Protein AF-A0A350WP54-F1 (afdb_monomer_lite)

Sequence (701 aa):
MLGVGTLLPYYLFVKLYALRGVPNLSETVPGDYYFIQDASVSLGHILAFDMAGIMDKEFTGDYLAKVPRYSNMVYSFLMFVPLLFKRVREEVFRTAELKAFRNVMYVVVFFTMWATLGYSGPSWLPTFHRTMAFISTTANGMQSGIGDLVVRLMGMIVQVLRFPHRFQLVTLMLATILMAISLIWLHDTFMKKGFGEIVWVVTGKRIGEKKARGQKRASAREEAGRFIPVLMVLMFMVPIFSNQSYRTVFSSGDFNHFLTPYPVGPLKEVKEALLQLPPGKVVVLPPTETAKVVLDINGVEHKFIDKFHIYYLDLPSYYYGLTGDSDNKHEFFLMLRALYYQQPWWVNIARDLNLKYVVVNKELVANTVGGQEYLREVERILIPELDARSAYLTKLLENESYVLYEFTDLPTAERVPLYLDVDWNSFIRILSSNLELTRYYDLRHTMVVGDLESFDSLTMVTDDEHESALDLYLKANKTQFFRPSSVILPFDPEQISSSYYLSPMFRLFQFFSDSKYNRLEMITPGLWGTIEGGFIGVPREAPFRVDVTLPEEGEYHLLMRGAISAVDMEMTSKLFGEPQRITLASDPSNLVMFDKRLVFSSSRVPFDTSGYTNRELGMLIPSDVVAVNYQYQFFDLGVVTASKGKYPIYFNKLNDAPLLLEGILVIPEDVYKSLTLPLNVTVVQPDELCCGSVIIQGEEP

pLDDT: mean 85.12, std 14.13, range [29.36, 98.06]

Structure (mmCIF, N/CA/C/O backbone):
data_AF-A0A350WP54-F1
#
_entry.id   AF-A0A350WP54-F1
#
loop_
_atom_site.group_PDB
_atom_site.id
_atom_site.type_symbol
_atom_site.label_atom_id
_atom_site.label_alt_id
_atom_site.label_comp_id
_atom_site.label_asym_id
_atom_site.label_entity_id
_atom_site.label_seq_id
_atom_site.pdbx_PDB_ins_code
_atom_site.Cartn_x
_atom_site.Cartn_y
_atom_site.Cartn_z
_atom_site.occupancy
_atom_site.B_iso_or_equiv
_atom_site.auth_seq_id
_atom_site.auth_comp_id
_atom_site.auth_asym_id
_atom_site.auth_atom_id
_atom_site.pdbx_PDB_model_num
ATOM 1 N N . MET A 1 1 ? -14.969 34.866 15.149 1.00 38.25 1 MET A N 1
ATOM 2 C CA . MET A 1 1 ? -14.248 35.431 13.983 1.00 38.25 1 MET A CA 1
ATOM 3 C C . MET A 1 1 ? -13.191 34.484 13.419 1.00 38.25 1 MET A C 1
ATOM 5 O O . MET A 1 1 ? -13.341 34.152 12.261 1.00 38.25 1 MET A O 1
ATOM 9 N N . LEU A 1 2 ? -12.212 33.966 14.179 1.00 31.73 2 LEU A N 1
ATOM 10 C CA . LEU A 1 2 ? -11.230 32.966 13.680 1.00 31.73 2 LEU A CA 1
ATOM 11 C C . LEU A 1 2 ? -11.872 31.708 13.049 1.00 31.73 2 LEU A C 1
ATOM 13 O O . LEU A 1 2 ? -11.479 31.278 11.968 1.00 31.73 2 LEU A O 1
ATOM 17 N N . GLY A 1 3 ? -12.927 31.161 13.664 1.00 32.62 3 GLY A N 1
ATOM 18 C CA . GLY A 1 3 ? -13.651 30.014 13.094 1.00 32.62 3 GLY A CA 1
ATOM 19 C C . GLY A 1 3 ? -14.359 30.299 11.760 1.00 32.62 3 GLY A C 1
ATOM 20 O O . GLY A 1 3 ? -14.431 29.429 10.903 1.00 32.62 3 GLY A O 1
ATOM 21 N N . VAL A 1 4 ? -14.822 31.533 11.541 1.00 49.72 4 VAL A N 1
ATOM 22 C CA . VAL A 1 4 ? -15.565 31.926 10.325 1.00 49.72 4 VAL A CA 1
ATOM 23 C C . VAL A 1 4 ? -14.640 32.530 9.262 1.00 49.72 4 VAL A C 1
ATOM 25 O O . VAL A 1 4 ? -14.875 32.351 8.077 1.00 49.72 4 VAL A O 1
ATOM 28 N N . GLY A 1 5 ? -13.575 33.221 9.670 1.00 37.09 5 GLY A N 1
ATOM 29 C CA . GLY A 1 5 ? -12.639 33.902 8.774 1.00 37.09 5 GLY A CA 1
ATOM 30 C C . GLY A 1 5 ? -11.431 33.063 8.360 1.00 37.09 5 GLY A C 1
ATOM 31 O O . GLY A 1 5 ? -10.761 33.425 7.402 1.00 37.09 5 GLY A O 1
ATOM 32 N N . THR A 1 6 ? -11.134 31.962 9.059 1.00 43.47 6 THR A N 1
ATOM 33 C CA . THR A 1 6 ? -9.934 31.147 8.789 1.00 43.47 6 THR A CA 1
ATOM 34 C C . THR A 1 6 ? -10.273 29.671 8.618 1.00 43.47 6 THR A C 1
ATOM 36 O O . THR A 1 6 ? -9.908 29.080 7.606 1.00 43.47 6 THR A O 1
ATOM 39 N N . LEU A 1 7 ? -11.026 29.081 9.555 1.00 47.91 7 LEU A N 1
ATOM 40 C CA . LEU A 1 7 ? -11.370 27.655 9.479 1.00 47.91 7 LEU A CA 1
ATOM 41 C C . LEU A 1 7 ? -12.402 27.362 8.386 1.00 47.91 7 LEU A C 1
ATOM 43 O O . LEU A 1 7 ? -12.237 26.390 7.659 1.00 47.91 7 LEU A O 1
ATOM 47 N N . LEU A 1 8 ? -13.428 28.204 8.225 1.00 56.22 8 LEU A N 1
ATOM 48 C CA . LEU A 1 8 ? -14.454 27.996 7.200 1.00 56.22 8 LEU A CA 1
ATOM 49 C C . LEU A 1 8 ? -13.910 28.136 5.761 1.00 56.22 8 LEU A C 1
ATOM 51 O O . LEU A 1 8 ? -14.159 27.228 4.971 1.00 56.22 8 LEU A O 1
ATOM 55 N N . PRO A 1 9 ? -13.121 29.170 5.392 1.00 60.81 9 PRO A N 1
ATOM 56 C CA . PRO A 1 9 ? -12.526 29.247 4.056 1.00 60.81 9 PRO A CA 1
ATOM 57 C C . PRO A 1 9 ? -11.537 28.113 3.783 1.00 60.81 9 PRO A C 1
ATOM 59 O O . PRO A 1 9 ? -11.515 27.586 2.677 1.00 60.81 9 PRO A O 1
ATOM 62 N N . TYR A 1 10 ? -10.763 27.692 4.791 1.00 49.41 10 TYR A N 1
ATOM 63 C CA . TYR A 1 10 ? -9.862 26.548 4.661 1.00 49.41 10 TYR A CA 1
ATOM 64 C C . TYR A 1 10 ? -10.630 25.230 4.485 1.00 49.41 10 TYR A C 1
ATOM 66 O O . TYR A 1 10 ? -10.316 24.462 3.584 1.00 49.41 10 TYR A O 1
ATOM 74 N N . TYR A 1 11 ? -11.686 24.995 5.271 1.00 58.31 11 TYR A N 1
ATOM 75 C CA . TYR A 1 11 ? -12.580 23.845 5.106 1.00 58.31 11 TYR A CA 1
ATOM 76 C C . TYR A 1 11 ? -13.223 23.821 3.715 1.00 58.31 11 TYR A C 1
ATOM 78 O O . TYR A 1 11 ? -13.242 22.779 3.065 1.00 58.31 11 TYR A O 1
ATOM 86 N N . LEU A 1 12 ? -13.716 24.968 3.237 1.00 65.69 12 LEU A N 1
ATOM 87 C CA . LEU A 1 12 ? -14.301 25.095 1.903 1.00 65.69 12 LEU A CA 1
ATOM 88 C C . LEU A 1 12 ? -13.255 24.867 0.805 1.00 65.69 12 LEU A C 1
ATOM 90 O O . LEU A 1 12 ? -13.547 24.152 -0.145 1.00 65.69 12 LEU A O 1
ATOM 94 N N . PHE A 1 13 ? -12.034 25.391 0.948 1.00 64.88 13 PHE A N 1
ATOM 95 C CA . PHE A 1 13 ? -10.925 25.126 0.026 1.00 64.88 13 PHE A CA 1
ATOM 96 C C . PHE A 1 13 ? -10.564 23.638 -0.015 1.00 64.88 13 PHE A C 1
ATOM 98 O O . PHE A 1 13 ? -10.462 23.056 -1.094 1.00 64.88 13 PHE A O 1
ATOM 105 N N . VAL A 1 14 ? -10.422 22.998 1.149 1.00 53.47 14 VAL A N 1
ATOM 106 C CA . VAL A 1 14 ? -10.113 21.568 1.229 1.00 53.47 14 VAL A CA 1
ATOM 107 C C . VAL A 1 14 ? -11.233 20.760 0.578 1.00 53.47 14 VAL A C 1
ATOM 109 O O . VAL A 1 14 ? -10.978 20.005 -0.351 1.00 53.47 14 VAL A O 1
ATOM 112 N N . LYS A 1 15 ? -12.486 20.965 0.989 1.00 59.56 15 LYS A N 1
ATOM 113 C CA . LYS A 1 15 ? -13.621 20.163 0.519 1.00 59.56 15 LYS A CA 1
ATOM 114 C C . LYS A 1 15 ? -13.977 20.397 -0.949 1.00 59.56 15 LYS A C 1
ATOM 116 O O . LYS A 1 15 ? -14.286 19.444 -1.652 1.00 59.56 15 LYS A O 1
ATOM 121 N N . LEU A 1 16 ? -13.980 21.650 -1.404 1.00 61.97 16 LEU A N 1
ATOM 122 C CA . LEU A 1 16 ? -14.457 22.015 -2.743 1.00 61.97 16 LEU A CA 1
ATOM 123 C C . LEU A 1 16 ? -13.345 22.078 -3.789 1.00 61.97 16 LEU A C 1
ATOM 125 O O . LEU A 1 16 ? -13.657 22.118 -4.977 1.00 61.97 16 LEU A O 1
ATOM 129 N N . TYR A 1 17 ? -12.076 22.124 -3.374 1.00 54.12 17 TYR A N 1
ATOM 130 C CA . TYR A 1 17 ? -10.942 22.294 -4.282 1.00 54.12 17 TYR A CA 1
ATOM 131 C C . TYR A 1 17 ? -9.900 21.187 -4.122 1.00 54.12 17 TYR A C 1
ATOM 133 O O . TYR A 1 17 ? -9.613 20.497 -5.092 1.00 54.12 17 TYR A O 1
ATOM 141 N N . ALA A 1 18 ? -9.370 20.969 -2.913 1.00 47.56 18 ALA A N 1
ATOM 142 C CA . ALA A 1 18 ? -8.317 19.969 -2.698 1.00 47.56 18 ALA A CA 1
ATOM 143 C C . ALA A 1 18 ? -8.826 18.517 -2.782 1.00 47.56 18 ALA A C 1
ATOM 145 O O . ALA A 1 18 ? -8.087 17.637 -3.202 1.00 47.56 18 ALA A O 1
ATOM 146 N N . LEU A 1 19 ? -10.080 18.272 -2.389 1.00 46.91 19 LEU A N 1
ATOM 147 C CA . LEU A 1 19 ? -10.731 16.955 -2.412 1.00 46.91 19 LEU A CA 1
ATOM 148 C C . LEU A 1 19 ? -11.678 16.774 -3.610 1.00 46.91 19 LEU A C 1
ATOM 150 O O . LEU A 1 19 ? -12.399 15.781 -3.695 1.00 46.91 19 LEU A O 1
ATOM 154 N N . ARG A 1 20 ? -11.723 17.736 -4.539 1.00 41.03 20 ARG A N 1
ATOM 155 C CA . ARG A 1 20 ? -12.631 17.679 -5.687 1.00 41.03 20 ARG A CA 1
ATOM 156 C C . ARG A 1 20 ? -12.156 16.610 -6.670 1.00 41.03 20 ARG A C 1
ATOM 158 O O . ARG A 1 20 ? -11.079 16.737 -7.237 1.00 41.03 20 ARG A O 1
ATOM 165 N N . GLY A 1 21 ? -12.986 15.593 -6.897 1.00 41.06 21 GLY A N 1
ATOM 166 C CA . GLY A 1 21 ? -12.710 14.521 -7.861 1.00 41.06 21 GLY A CA 1
ATOM 167 C C . GLY A 1 21 ? -11.984 13.302 -7.290 1.00 41.06 21 GLY A C 1
ATOM 168 O O . GLY A 1 21 ? -11.727 12.377 -8.046 1.00 41.06 21 GLY A O 1
ATOM 169 N N . VAL A 1 22 ? -11.699 13.260 -5.981 1.00 42.19 22 VAL A N 1
ATOM 170 C CA . VAL A 1 22 ? -11.196 12.047 -5.314 1.00 42.19 22 VAL A CA 1
ATOM 171 C C . VAL A 1 22 ? -12.285 11.534 -4.369 1.00 42.19 22 VAL A C 1
ATOM 173 O O . VAL A 1 22 ? -12.337 11.977 -3.219 1.00 42.19 22 VAL A O 1
ATOM 176 N N . PRO A 1 23 ? -13.199 10.663 -4.840 1.00 39.94 23 PRO A N 1
ATOM 177 C CA . PRO A 1 23 ? -14.330 10.203 -4.034 1.00 39.94 23 PRO A CA 1
ATOM 178 C C . PRO A 1 23 ? -13.880 9.497 -2.744 1.00 39.94 23 PRO A C 1
ATOM 180 O O . PRO A 1 23 ? -14.531 9.680 -1.721 1.00 39.94 23 PRO A O 1
ATOM 183 N N . ASN A 1 24 ? -12.712 8.834 -2.753 1.00 46.19 24 ASN A N 1
ATOM 184 C CA . ASN A 1 24 ? -12.148 8.117 -1.605 1.00 46.19 24 ASN A CA 1
ATOM 185 C C . ASN A 1 24 ? -10.656 8.447 -1.377 1.00 46.19 24 ASN A C 1
ATOM 187 O O . ASN A 1 24 ? -9.758 7.640 -1.624 1.00 46.19 24 ASN A O 1
ATOM 191 N N . LEU A 1 25 ? -10.356 9.648 -0.861 1.00 41.81 25 LEU A N 1
ATOM 192 C CA . LEU A 1 25 ? -8.979 10.036 -0.485 1.00 41.81 25 LEU A CA 1
ATOM 193 C C . LEU A 1 25 ? -8.385 9.136 0.626 1.00 41.81 25 LEU A C 1
ATOM 195 O O . LEU A 1 25 ? -7.167 9.072 0.807 1.00 41.81 25 LEU A O 1
ATOM 199 N N . SER A 1 26 ? -9.252 8.471 1.396 1.00 43.62 26 SER A N 1
ATOM 200 C CA . SER A 1 26 ? -8.886 7.465 2.396 1.00 43.62 26 SER A CA 1
ATOM 201 C C . SER A 1 26 ? -8.479 6.124 1.791 1.00 43.62 26 SER A C 1
ATOM 203 O O . SER A 1 26 ? -7.752 5.408 2.456 1.00 43.62 26 SER A O 1
ATOM 205 N N . GLU A 1 27 ? -8.912 5.785 0.574 1.00 44.50 27 GLU A N 1
ATOM 206 C CA . GLU A 1 27 ? -8.534 4.529 -0.099 1.00 44.50 27 GLU A CA 1
ATOM 207 C C . GLU A 1 27 ? -7.301 4.729 -0.992 1.00 44.50 27 GLU A C 1
ATOM 209 O O . GLU A 1 27 ? -6.415 3.884 -1.030 1.00 44.50 27 GLU A O 1
ATOM 214 N N . THR A 1 28 ? -7.184 5.896 -1.635 1.00 45.03 28 THR A N 1
ATOM 215 C CA . THR A 1 28 ? -6.061 6.217 -2.538 1.00 45.03 28 THR A CA 1
ATOM 216 C C . THR A 1 28 ? -4.754 6.545 -1.813 1.00 45.03 28 THR A C 1
ATOM 218 O O . THR A 1 28 ? -3.685 6.187 -2.290 1.00 45.03 28 THR A O 1
ATOM 221 N N . VAL A 1 29 ? -4.806 7.224 -0.661 1.00 52.19 29 VAL A N 1
ATOM 222 C CA . VAL A 1 29 ? -3.636 7.451 0.210 1.00 52.19 29 VAL A CA 1
ATOM 223 C C . VAL A 1 29 ? -4.130 7.527 1.658 1.00 52.19 29 VAL A C 1
ATOM 225 O O . VAL A 1 29 ? -4.314 8.628 2.168 1.00 52.19 29 VAL A O 1
ATOM 228 N N . PRO A 1 30 ? -4.425 6.423 2.345 1.00 57.06 30 PRO A N 1
ATOM 229 C CA . PRO A 1 30 ? -4.929 6.480 3.713 1.00 57.06 30 PRO A CA 1
ATOM 230 C C . PRO A 1 30 ? -3.905 7.107 4.645 1.00 57.06 30 PRO A C 1
ATOM 232 O O . PRO A 1 30 ? -2.716 6.810 4.600 1.00 57.06 30 PRO A O 1
ATOM 235 N N . GLY A 1 31 ? -4.384 7.965 5.542 1.00 65.31 31 GLY A N 1
ATOM 236 C CA . GLY A 1 31 ? -3.621 8.311 6.736 1.00 65.31 31 GLY A CA 1
ATOM 237 C C . GLY A 1 31 ? -3.811 7.222 7.782 1.00 65.31 31 GLY A C 1
ATOM 238 O O . GLY A 1 31 ? -4.406 7.520 8.808 1.00 65.31 31 GLY A O 1
ATOM 239 N N . ASP A 1 32 ? -3.419 5.981 7.492 1.00 79.38 32 ASP A N 1
ATOM 240 C CA . ASP A 1 32 ? -3.478 4.899 8.477 1.00 79.38 32 ASP A CA 1
ATOM 241 C C . ASP A 1 32 ? -2.402 5.073 9.562 1.00 79.38 32 ASP A C 1
ATOM 243 O O . ASP A 1 32 ? -1.484 5.897 9.444 1.00 79.38 32 ASP A O 1
ATOM 247 N N . TYR A 1 33 ? -2.542 4.321 10.653 1.00 86.75 33 TYR A N 1
ATOM 248 C CA . TYR A 1 33 ? -1.636 4.381 11.792 1.00 86.75 33 TYR A CA 1
ATOM 249 C C . TYR A 1 33 ? -0.166 4.210 11.376 1.00 86.75 33 TYR A C 1
ATOM 251 O O . TYR A 1 33 ? 0.689 4.998 11.794 1.00 86.75 33 TYR A O 1
ATOM 259 N N . TYR A 1 34 ? 0.134 3.215 10.536 1.00 82.19 34 TYR A N 1
ATOM 260 C CA . TYR A 1 34 ? 1.501 2.863 10.152 1.00 82.19 34 TYR A CA 1
ATOM 261 C C . TYR A 1 34 ? 2.128 3.907 9.237 1.00 82.19 34 TYR A C 1
ATOM 263 O O . TYR A 1 34 ? 3.287 4.263 9.414 1.00 82.19 34 TYR A O 1
ATOM 271 N N . PHE A 1 35 ? 1.359 4.482 8.322 1.00 78.88 35 PHE A N 1
ATOM 272 C CA . PHE A 1 35 ? 1.819 5.561 7.464 1.00 78.88 35 PHE A CA 1
ATOM 273 C C . PHE A 1 35 ? 2.134 6.834 8.266 1.00 78.88 35 PHE A C 1
ATOM 275 O O . PHE A 1 35 ? 3.146 7.500 8.032 1.00 78.88 35 PHE A O 1
ATOM 282 N N . ILE A 1 36 ? 1.312 7.159 9.273 1.00 82.69 36 ILE A N 1
ATOM 283 C CA . ILE A 1 36 ? 1.594 8.260 10.208 1.00 82.69 36 ILE A CA 1
ATOM 284 C C . ILE A 1 36 ? 2.824 7.931 11.060 1.00 82.69 36 ILE A C 1
ATOM 286 O O . ILE A 1 36 ? 3.654 8.811 11.309 1.00 82.69 36 ILE A O 1
ATOM 290 N N . GLN A 1 37 ? 2.960 6.679 11.506 1.00 84.81 37 GLN A N 1
ATOM 291 C CA . GLN A 1 37 ? 4.109 6.206 12.274 1.00 84.81 37 GLN A CA 1
ATOM 292 C C . GLN A 1 37 ? 5.410 6.334 11.473 1.00 84.81 37 GLN A C 1
ATOM 294 O O . GLN A 1 37 ? 6.365 6.914 11.989 1.00 84.81 37 GLN A O 1
ATOM 299 N N . ASP A 1 38 ? 5.422 5.892 10.215 1.00 78.81 38 ASP A N 1
ATOM 300 C CA . ASP A 1 38 ? 6.564 5.993 9.299 1.00 78.81 38 ASP A CA 1
ATOM 301 C C . ASP A 1 38 ? 6.948 7.466 9.041 1.00 78.81 38 ASP A C 1
ATOM 303 O O . ASP A 1 38 ? 8.125 7.804 8.930 1.00 78.81 38 ASP A O 1
ATOM 307 N N . ALA A 1 39 ? 5.968 8.378 9.019 1.00 79.50 39 ALA A N 1
ATOM 308 C CA . ALA A 1 39 ? 6.187 9.817 8.841 1.00 79.50 39 ALA A CA 1
ATOM 309 C C . ALA A 1 39 ? 6.478 10.602 10.141 1.00 79.50 39 ALA A C 1
ATOM 311 O O . ALA A 1 39 ? 6.593 11.836 10.106 1.00 79.50 39 ALA A O 1
ATOM 312 N N . SER A 1 40 ? 6.543 9.923 11.289 1.00 86.25 40 SER A N 1
ATOM 313 C CA . SER A 1 40 ? 6.751 10.537 12.604 1.00 86.25 40 SER A CA 1
ATOM 314 C C . SER A 1 40 ? 8.223 10.874 12.854 1.00 86.25 40 SER A C 1
ATOM 316 O O . SER A 1 40 ? 9.112 10.082 12.559 1.00 86.25 40 SER A O 1
ATOM 318 N N . VAL A 1 41 ? 8.501 12.025 13.473 1.00 89.06 41 VAL A N 1
ATOM 319 C CA . VAL A 1 41 ? 9.879 12.501 13.694 1.00 89.06 41 VAL A CA 1
ATOM 320 C C . VAL A 1 41 ? 10.229 12.438 15.178 1.00 89.06 41 VAL A C 1
ATOM 322 O O . VAL A 1 41 ? 9.542 13.027 16.009 1.00 89.06 41 VAL A O 1
ATOM 325 N N . SER A 1 42 ? 11.315 11.747 15.534 1.00 90.06 42 SER A N 1
ATOM 326 C CA . SER A 1 42 ? 11.709 11.601 16.941 1.00 90.06 42 SER A CA 1
ATOM 327 C C . SER A 1 42 ? 12.171 12.921 17.565 1.00 90.06 42 SER A C 1
ATOM 329 O O . SER A 1 42 ? 12.695 13.802 16.884 1.00 90.06 42 SER A O 1
ATOM 331 N N . LEU A 1 43 ? 12.052 13.043 18.893 1.00 91.06 43 LEU A N 1
ATOM 332 C CA . LEU A 1 43 ? 12.456 14.255 19.623 1.00 91.06 43 LEU A CA 1
ATOM 333 C C . LEU A 1 43 ? 13.912 14.661 19.345 1.00 91.06 43 LEU A C 1
ATOM 335 O O . LEU A 1 43 ? 14.210 15.849 19.254 1.00 91.06 43 LEU A O 1
ATOM 339 N N . GLY A 1 44 ? 14.806 13.680 19.190 1.00 92.50 44 GLY A N 1
ATOM 340 C CA . GLY A 1 44 ? 16.205 13.922 18.839 1.00 92.50 44 GLY A CA 1
ATOM 341 C C . GLY A 1 44 ? 16.350 14.660 17.508 1.00 92.50 44 GLY A C 1
ATOM 342 O O . GLY A 1 44 ? 17.062 15.658 17.456 1.00 92.50 44 GLY A O 1
ATOM 343 N N . HIS A 1 45 ? 15.626 14.223 16.475 1.00 91.88 45 HIS A N 1
ATOM 344 C CA . HIS A 1 45 ? 15.613 14.869 15.159 1.00 91.88 45 HIS A CA 1
ATOM 345 C C . HIS A 1 45 ? 14.982 16.265 15.214 1.00 91.88 45 HIS A C 1
ATOM 347 O O . HIS A 1 45 ? 15.560 17.214 14.691 1.00 91.88 45 HIS A O 1
ATOM 353 N N . ILE A 1 46 ? 13.863 16.431 15.933 1.00 92.19 46 ILE A N 1
ATOM 354 C CA . ILE A 1 46 ? 13.225 17.749 16.117 1.00 92.19 46 ILE A CA 1
ATOM 355 C C . ILE A 1 46 ? 14.213 18.737 16.755 1.00 92.19 46 ILE A C 1
ATOM 357 O O . ILE A 1 46 ? 14.390 19.852 16.266 1.00 92.19 46 ILE A O 1
ATOM 361 N N . LEU A 1 47 ? 14.885 18.328 17.836 1.00 93.62 47 LEU A N 1
ATOM 362 C CA . LEU A 1 47 ? 15.858 19.170 18.536 1.00 93.62 47 LEU A CA 1
ATOM 363 C C . LEU A 1 47 ? 17.126 19.422 17.711 1.00 93.62 47 LEU A C 1
ATOM 365 O O . LEU A 1 47 ? 17.751 20.472 17.860 1.00 93.62 47 LEU A O 1
ATOM 369 N N . ALA A 1 48 ? 17.501 18.496 16.834 1.00 92.69 48 ALA A N 1
ATOM 370 C CA . ALA A 1 48 ? 18.580 18.674 15.870 1.00 92.69 48 ALA A CA 1
ATOM 371 C C . ALA A 1 48 ? 18.160 19.500 14.638 1.00 92.69 48 ALA A C 1
ATOM 373 O O . ALA A 1 48 ? 18.969 19.681 13.733 1.00 92.69 48 ALA A O 1
ATOM 374 N N . PHE A 1 49 ? 16.925 20.018 14.588 1.00 89.88 49 PHE A N 1
ATOM 375 C CA . PHE A 1 49 ? 16.394 20.727 13.416 1.00 89.88 49 PHE A CA 1
ATOM 376 C C . PHE A 1 49 ? 16.454 19.873 12.133 1.00 89.88 49 PHE A C 1
ATOM 378 O O . PHE A 1 49 ? 16.442 20.407 11.024 1.00 89.88 49 PHE A O 1
ATOM 385 N N . ASP A 1 50 ? 16.500 18.547 12.276 1.00 87.62 50 ASP A N 1
ATOM 386 C CA . ASP A 1 50 ? 16.490 17.627 11.148 1.00 87.62 50 ASP A CA 1
ATOM 387 C C . ASP A 1 50 ? 15.079 17.536 10.596 1.00 87.62 50 ASP A C 1
ATOM 389 O O . ASP A 1 50 ? 14.130 17.245 11.325 1.00 87.62 50 ASP A O 1
ATOM 393 N N . MET A 1 51 ? 14.951 17.784 9.301 1.00 78.62 51 MET A N 1
ATOM 394 C CA . MET A 1 51 ? 13.701 17.639 8.575 1.00 78.62 51 MET A CA 1
ATOM 395 C C . MET A 1 51 ? 13.791 16.481 7.605 1.00 78.62 51 MET A C 1
ATOM 397 O O . MET A 1 51 ? 14.859 16.192 7.071 1.00 78.62 51 MET A O 1
ATOM 401 N N . ALA A 1 52 ? 12.629 15.907 7.306 1.00 72.62 52 ALA A N 1
ATOM 402 C CA . ALA A 1 52 ? 12.482 15.096 6.116 1.00 72.62 52 ALA A CA 1
ATOM 403 C C . ALA A 1 52 ? 12.854 15.942 4.878 1.00 72.62 52 ALA A C 1
ATOM 405 O O . ALA A 1 52 ? 12.221 16.969 4.622 1.00 72.62 52 ALA A O 1
ATOM 406 N N . GLY A 1 53 ? 13.890 15.555 4.135 1.00 67.94 53 GLY A N 1
ATOM 407 C CA . GLY A 1 53 ? 14.469 16.365 3.067 1.00 67.94 53 GLY A CA 1
ATOM 408 C C . GLY A 1 53 ? 15.034 15.539 1.916 1.00 67.94 53 GLY A C 1
ATOM 409 O O . GLY A 1 53 ? 15.456 14.398 2.083 1.00 67.94 53 GLY A O 1
ATOM 410 N N . ILE A 1 54 ? 15.065 16.144 0.725 1.00 61.31 54 ILE A N 1
ATOM 411 C CA . ILE A 1 54 ? 15.578 15.485 -0.485 1.00 61.31 54 ILE A CA 1
ATOM 412 C C . ILE A 1 54 ? 17.066 15.143 -0.367 1.00 61.31 54 ILE A C 1
ATOM 414 O O . ILE A 1 54 ? 17.478 14.090 -0.827 1.00 61.31 54 ILE A O 1
ATOM 418 N N . MET A 1 55 ? 17.849 15.974 0.327 1.00 65.50 55 MET A N 1
ATOM 419 C CA . MET A 1 55 ? 19.269 15.708 0.573 1.00 65.50 55 MET A CA 1
ATOM 420 C C . MET A 1 55 ? 19.475 14.442 1.409 1.00 65.50 55 MET A C 1
ATOM 422 O O . MET A 1 55 ? 20.383 13.668 1.140 1.00 65.50 55 MET A O 1
ATOM 426 N N . ASP A 1 56 ? 18.630 14.202 2.412 1.00 70.69 56 ASP A N 1
ATOM 427 C CA . ASP A 1 56 ? 18.715 12.984 3.223 1.00 70.69 56 ASP A CA 1
ATOM 428 C C . ASP A 1 56 ? 18.333 11.748 2.414 1.00 70.69 56 ASP A C 1
ATOM 430 O O . ASP A 1 56 ? 19.029 10.729 2.479 1.00 70.69 56 ASP A O 1
ATOM 434 N N . LYS A 1 57 ? 17.321 11.881 1.553 1.00 64.25 57 LYS A N 1
ATOM 435 C CA . LYS A 1 57 ? 16.969 10.846 0.578 1.00 64.25 57 LYS A CA 1
ATOM 436 C C . LYS A 1 57 ? 18.129 10.566 -0.387 1.00 64.25 57 LYS A C 1
ATOM 438 O O . LYS A 1 57 ? 18.397 9.411 -0.728 1.00 64.25 57 LYS A O 1
ATOM 443 N N . GLU A 1 58 ? 18.857 11.608 -0.780 1.00 61.06 58 GLU A N 1
ATOM 444 C CA . GLU A 1 58 ? 20.031 11.522 -1.648 1.00 61.06 58 GLU A CA 1
ATOM 445 C C . GLU A 1 58 ? 21.200 10.786 -0.976 1.00 61.06 58 GLU A C 1
ATOM 447 O O . GLU A 1 58 ? 21.811 9.910 -1.574 1.00 61.06 58 GLU A O 1
ATOM 452 N N . PHE A 1 59 ? 21.474 11.029 0.303 1.00 64.75 59 PHE A N 1
ATOM 453 C CA . PHE A 1 59 ? 22.604 10.370 0.971 1.00 64.75 59 PHE A CA 1
ATOM 454 C C . PHE A 1 59 ? 22.275 9.014 1.594 1.00 64.75 59 PHE A C 1
ATOM 456 O O . PHE A 1 59 ? 23.161 8.174 1.727 1.00 64.75 59 PHE A O 1
ATOM 463 N N . THR A 1 60 ? 21.035 8.803 2.037 1.00 61.53 60 THR A N 1
ATOM 464 C CA . THR A 1 60 ? 20.703 7.673 2.924 1.00 61.53 60 THR A CA 1
ATOM 465 C C . THR A 1 60 ? 19.603 6.760 2.396 1.00 61.53 60 THR A C 1
ATOM 467 O O . THR A 1 60 ? 19.417 5.675 2.945 1.00 61.53 60 THR A O 1
ATOM 470 N N . GLY A 1 61 ? 18.893 7.174 1.340 1.00 55.03 61 GLY A N 1
ATOM 471 C CA . GLY A 1 61 ? 17.700 6.492 0.824 1.00 55.03 61 GLY A CA 1
ATOM 472 C C . GLY A 1 61 ? 16.423 6.819 1.605 1.00 55.03 61 GLY A C 1
ATOM 473 O O . GLY A 1 61 ? 15.333 6.701 1.054 1.00 55.03 61 GLY A O 1
ATOM 474 N N . ASP A 1 62 ? 16.554 7.321 2.833 1.00 63.53 62 ASP A N 1
ATOM 475 C CA . ASP A 1 62 ? 15.448 7.711 3.700 1.00 63.53 62 ASP A CA 1
ATOM 476 C C . ASP A 1 62 ? 15.246 9.229 3.659 1.00 63.53 62 ASP A C 1
ATOM 478 O O . ASP A 1 62 ? 16.201 9.999 3.607 1.00 63.53 62 ASP A O 1
ATOM 482 N N . TYR A 1 63 ? 13.997 9.698 3.723 1.00 67.00 63 TYR A N 1
ATOM 483 C CA . TYR A 1 63 ? 13.729 11.140 3.766 1.00 67.00 63 TYR A CA 1
ATOM 484 C C . TYR A 1 63 ? 14.269 11.807 5.033 1.00 67.00 63 TYR A C 1
ATOM 486 O O . TYR A 1 63 ? 14.525 13.003 5.008 1.00 67.00 63 TYR A O 1
ATOM 494 N N . LEU A 1 64 ? 14.435 11.066 6.127 1.00 78.56 64 LEU A N 1
ATOM 495 C CA . LEU A 1 64 ? 14.987 11.561 7.382 1.00 78.56 64 LEU A CA 1
ATOM 496 C C . LEU A 1 64 ? 16.305 10.837 7.660 1.00 78.56 64 LEU A C 1
ATOM 498 O O . LEU A 1 64 ? 16.376 9.617 7.530 1.00 78.56 64 LEU A O 1
ATOM 502 N N . ALA A 1 65 ? 17.332 11.577 8.079 1.00 79.69 65 ALA A N 1
ATOM 503 C CA . ALA A 1 65 ? 18.596 10.979 8.493 1.00 79.69 65 ALA A CA 1
ATOM 504 C C . ALA A 1 65 ? 18.374 9.881 9.552 1.00 79.69 65 ALA A C 1
ATOM 506 O O . ALA A 1 65 ? 17.567 10.035 10.464 1.00 79.69 65 ALA A O 1
ATOM 507 N N . LYS A 1 66 ? 19.125 8.777 9.472 1.00 80.25 66 LYS A N 1
ATOM 508 C CA . LYS A 1 66 ? 19.014 7.673 10.448 1.00 80.25 66 LYS A CA 1
ATOM 509 C C . LYS A 1 66 ? 19.434 8.079 11.862 1.00 80.25 66 LYS A C 1
ATOM 511 O O . LYS A 1 66 ? 18.946 7.523 12.844 1.00 80.25 66 LYS A O 1
ATOM 516 N N . VAL A 1 67 ? 20.375 9.016 11.959 1.00 86.25 67 VAL A N 1
ATOM 517 C CA . VAL A 1 67 ? 20.916 9.526 13.220 1.00 86.25 67 VAL A CA 1
ATOM 518 C C . VAL A 1 67 ? 20.733 11.042 13.247 1.00 86.25 67 VAL A C 1
ATOM 520 O O . VAL A 1 67 ? 21.138 11.697 12.281 1.00 86.25 67 VAL A O 1
ATOM 523 N N . PRO A 1 68 ? 20.210 11.612 14.349 1.00 89.69 68 PRO A N 1
ATOM 524 C CA . PRO A 1 68 ? 20.082 13.052 14.474 1.00 89.69 68 PRO A CA 1
ATOM 525 C C . PRO A 1 68 ? 21.428 13.765 14.341 1.00 89.69 68 PRO A C 1
ATOM 527 O O . PRO A 1 68 ? 22.442 13.342 14.906 1.00 89.69 68 PRO A O 1
ATOM 530 N N . ARG A 1 69 ? 21.438 14.913 13.670 1.00 89.69 69 ARG A N 1
ATOM 531 C CA . ARG A 1 69 ? 22.606 15.789 13.555 1.00 89.69 69 ARG A CA 1
ATOM 532 C C . ARG A 1 69 ? 22.793 16.580 14.844 1.00 89.69 69 ARG A C 1
ATOM 534 O O . ARG A 1 69 ? 22.518 17.774 14.907 1.00 89.69 69 ARG A O 1
ATOM 541 N N . TYR A 1 70 ? 23.274 15.915 15.892 1.00 91.25 70 TYR A N 1
ATOM 542 C CA . TYR A 1 70 ? 23.373 16.475 17.246 1.00 91.25 70 TYR A CA 1
ATOM 543 C C . TYR A 1 70 ? 24.082 17.836 17.332 1.00 91.25 70 TYR A C 1
ATOM 545 O O . TYR A 1 70 ? 23.746 18.638 18.200 1.00 91.25 70 TYR A O 1
ATOM 553 N N . SER A 1 71 ? 25.011 18.143 16.421 1.00 90.75 71 SER A N 1
ATOM 554 C CA . SER A 1 71 ? 25.644 19.465 16.328 1.00 90.75 71 SER A CA 1
ATOM 555 C C . SER A 1 71 ? 24.628 20.606 16.197 1.00 90.75 71 SER A C 1
ATOM 557 O O . SER A 1 71 ? 24.776 21.649 16.833 1.00 90.75 71 SER A O 1
ATOM 559 N N . ASN A 1 72 ? 23.551 20.392 15.442 1.00 92.00 72 ASN A N 1
ATOM 560 C CA . ASN A 1 72 ? 22.501 21.375 15.197 1.00 92.00 72 ASN A CA 1
ATOM 561 C C . ASN A 1 72 ? 21.618 21.644 16.426 1.00 92.00 72 ASN A C 1
ATOM 563 O O . ASN A 1 72 ? 20.861 22.614 16.431 1.00 92.00 72 ASN A O 1
ATOM 567 N N . MET A 1 73 ? 21.739 20.870 17.514 1.00 93.62 73 MET A N 1
ATOM 568 C CA . MET A 1 73 ? 21.028 21.164 18.766 1.00 93.62 73 MET A CA 1
ATOM 569 C C . MET A 1 73 ? 21.402 22.527 19.367 1.00 93.62 73 MET A C 1
ATOM 571 O O . MET A 1 73 ? 20.643 23.073 20.169 1.00 93.62 73 MET A O 1
ATOM 575 N N . VAL A 1 74 ? 22.522 23.129 18.943 1.00 92.06 74 VAL A N 1
ATOM 576 C CA . VAL A 1 74 ? 22.860 24.528 19.255 1.00 92.06 74 VAL A CA 1
ATOM 577 C C . VAL A 1 74 ? 21.743 25.488 18.818 1.00 92.06 74 VAL A C 1
ATOM 579 O O . VAL A 1 74 ? 21.449 26.444 19.537 1.00 92.06 74 VAL A O 1
ATOM 582 N N . TYR A 1 75 ? 21.064 25.220 17.698 1.00 93.44 75 TYR A N 1
ATOM 583 C CA . TYR A 1 75 ? 19.935 26.028 17.228 1.00 93.44 75 TYR A CA 1
ATOM 584 C C . TYR A 1 75 ? 18.728 25.915 18.154 1.00 93.44 75 TYR A C 1
ATOM 586 O O . TYR A 1 75 ? 18.163 26.935 18.549 1.00 93.44 75 TYR A O 1
ATOM 594 N N . SER A 1 76 ? 18.398 24.702 18.606 1.00 95.00 76 SER A N 1
ATOM 595 C CA . SER A 1 76 ? 17.390 24.501 19.654 1.00 95.00 76 SER A CA 1
ATOM 596 C C . SER A 1 76 ? 17.754 25.239 20.935 1.00 95.00 76 SER A C 1
ATOM 598 O O . SER A 1 76 ? 16.916 25.931 21.511 1.00 95.00 76 SER A O 1
ATOM 600 N N . PHE A 1 77 ? 19.013 25.156 21.372 1.00 94.75 77 PHE A N 1
ATOM 601 C CA . PHE A 1 77 ? 19.467 25.886 22.551 1.00 94.75 77 PHE A CA 1
ATOM 602 C C . PHE A 1 77 ? 19.249 27.397 22.392 1.00 94.75 77 PHE A C 1
ATOM 604 O O . PHE A 1 77 ? 18.622 28.016 23.253 1.00 94.75 77 PHE A O 1
ATOM 611 N N . LEU A 1 78 ? 19.683 27.983 21.270 1.00 93.75 78 LEU A N 1
ATOM 612 C CA . LEU A 1 78 ? 19.470 29.401 20.966 1.00 93.75 78 LEU A CA 1
ATOM 613 C C . LEU A 1 78 ? 17.986 29.765 20.886 1.00 93.75 78 LEU A C 1
ATOM 615 O O . LEU A 1 78 ? 17.601 30.827 21.375 1.00 93.75 78 LEU A O 1
ATOM 619 N N . MET A 1 79 ? 17.147 28.895 20.325 1.00 96.00 79 MET A N 1
ATOM 620 C CA . MET A 1 79 ? 15.699 29.080 20.280 1.00 96.00 79 MET A CA 1
ATOM 621 C C . MET A 1 79 ? 15.093 29.160 21.688 1.00 96.00 79 MET A C 1
ATOM 623 O O . MET A 1 79 ? 14.187 29.960 21.891 1.00 96.00 79 MET A O 1
ATOM 627 N N . PHE A 1 80 ? 15.604 28.396 22.664 1.00 96.75 80 PHE A N 1
ATOM 628 C CA . PHE A 1 80 ? 15.093 28.363 24.043 1.00 96.75 80 PHE A CA 1
ATOM 629 C C . PHE A 1 80 ? 15.771 29.342 25.015 1.00 96.75 80 PHE A C 1
ATOM 631 O O . PHE A 1 80 ? 15.265 29.543 26.123 1.00 96.75 80 PHE A O 1
ATOM 638 N N . VAL A 1 81 ? 16.870 30.007 24.640 1.00 95.38 81 VAL A N 1
ATOM 639 C CA . VAL A 1 81 ? 17.530 31.044 25.468 1.00 95.38 81 VAL A CA 1
ATOM 640 C C . VAL A 1 81 ? 16.540 32.084 26.043 1.00 95.38 81 VAL A C 1
ATOM 642 O O . VAL A 1 81 ? 16.607 32.358 27.248 1.00 95.38 81 VAL A O 1
ATOM 645 N N . PRO A 1 82 ? 15.572 32.621 25.268 1.00 94.31 82 PRO A N 1
ATOM 646 C CA . PRO A 1 82 ? 14.592 33.586 25.761 1.00 94.31 82 PRO A CA 1
ATOM 647 C C . PRO A 1 82 ? 13.645 33.033 26.831 1.00 94.31 82 PRO A C 1
ATOM 649 O O . PRO A 1 82 ? 13.029 33.812 27.559 1.00 94.31 82 PRO A O 1
ATOM 652 N N . LEU A 1 83 ? 13.518 31.709 26.936 1.00 93.62 83 LEU A N 1
ATOM 653 C CA . LEU A 1 83 ? 12.749 31.026 27.972 1.00 93.62 83 LEU A CA 1
ATOM 654 C C . LEU A 1 83 ? 13.617 30.678 29.189 1.00 93.62 83 LEU A C 1
ATOM 656 O O . LEU A 1 83 ? 13.204 30.926 30.324 1.00 93.62 83 LEU A O 1
ATOM 660 N N . LEU A 1 84 ? 14.812 30.128 28.948 1.00 93.12 84 LEU A N 1
ATOM 661 C CA . LEU A 1 84 ? 15.695 29.560 29.972 1.00 93.12 84 LEU A CA 1
ATOM 662 C C . LEU A 1 84 ? 16.383 30.632 30.827 1.00 93.12 84 LEU A C 1
ATOM 664 O O . LEU A 1 84 ? 16.510 30.481 32.043 1.00 93.12 84 LEU A O 1
ATOM 668 N N . PHE A 1 85 ? 16.798 31.751 30.228 1.00 93.38 85 PHE A N 1
ATOM 669 C CA . PHE A 1 85 ? 17.581 32.763 30.933 1.00 93.38 85 PHE A CA 1
ATOM 670 C C . PHE A 1 85 ? 16.699 33.892 31.469 1.00 93.38 85 PHE A C 1
ATOM 672 O O . PHE A 1 85 ? 16.128 34.690 30.725 1.00 93.38 85 PHE A O 1
ATOM 679 N N . LYS A 1 86 ? 16.646 34.022 32.803 1.00 91.69 86 LYS A N 1
ATOM 680 C CA . LYS A 1 86 ? 15.905 35.093 33.498 1.00 91.69 86 LYS A CA 1
ATOM 681 C C . LYS A 1 86 ? 16.259 36.492 32.976 1.00 91.69 86 LYS A C 1
ATOM 683 O O . LYS A 1 86 ? 15.358 37.285 32.737 1.00 91.69 86 LYS A O 1
ATOM 688 N N . ARG A 1 87 ? 17.544 36.760 32.721 1.00 91.25 87 ARG A N 1
ATOM 689 C CA . ARG A 1 87 ? 18.003 38.059 32.199 1.00 91.25 87 ARG A CA 1
ATOM 690 C C . ARG A 1 87 ? 17.396 38.395 30.842 1.00 91.25 87 ARG A C 1
ATOM 692 O O . ARG A 1 87 ? 16.940 39.512 30.668 1.00 91.25 87 ARG A O 1
ATOM 699 N N . VAL A 1 88 ? 17.309 37.437 29.920 1.00 90.88 88 VAL A N 1
ATOM 700 C CA . VAL A 1 88 ? 16.675 37.662 28.610 1.00 90.88 88 VAL A CA 1
ATOM 701 C C . VAL A 1 88 ? 15.193 37.987 28.795 1.00 90.88 88 VAL A C 1
ATOM 703 O O . VAL A 1 88 ? 14.680 38.937 28.206 1.00 90.88 88 VAL A O 1
ATOM 706 N N . ARG A 1 89 ? 14.512 37.244 29.680 1.00 91.31 89 ARG A N 1
ATOM 707 C CA . ARG A 1 89 ? 13.096 37.474 30.008 1.00 91.31 89 ARG A CA 1
ATOM 708 C C . ARG A 1 89 ? 12.841 38.867 30.578 1.00 91.31 89 ARG A C 1
ATOM 710 O O . ARG A 1 89 ? 11.816 39.452 30.257 1.00 91.31 89 ARG A O 1
ATOM 717 N N . GLU A 1 90 ? 13.746 39.383 31.401 1.00 89.62 90 GLU A N 1
ATOM 718 C CA . GLU A 1 90 ? 13.615 40.697 32.042 1.00 89.62 90 GLU A CA 1
ATOM 719 C C . GLU A 1 90 ? 14.162 41.845 31.189 1.00 89.62 90 GLU A C 1
ATOM 721 O O . GLU A 1 90 ? 13.709 42.975 31.325 1.00 89.62 90 GLU A O 1
ATOM 726 N N . GLU A 1 91 ? 15.131 41.600 30.307 1.00 90.62 91 GLU A N 1
ATOM 727 C CA . GLU A 1 91 ? 15.744 42.645 29.486 1.00 90.62 91 GLU A CA 1
ATOM 728 C C . GLU A 1 91 ? 15.024 42.847 28.152 1.00 90.62 91 GLU A C 1
ATOM 730 O O . GLU A 1 91 ? 14.837 43.993 27.751 1.00 90.62 91 GLU A O 1
ATOM 735 N N . VAL A 1 92 ? 14.596 41.767 27.495 1.00 91.88 92 VAL A N 1
ATOM 736 C CA . VAL A 1 92 ? 13.926 41.822 26.188 1.00 91.88 92 VAL A CA 1
ATOM 737 C C . VAL A 1 92 ? 12.408 41.889 26.353 1.00 91.88 92 VAL A C 1
ATOM 739 O O . VAL A 1 92 ? 11.759 42.754 25.777 1.00 91.88 92 VAL A O 1
ATOM 742 N N . PHE A 1 93 ? 11.821 41.028 27.189 1.00 93.50 93 PHE A N 1
ATOM 743 C CA . PHE A 1 93 ? 10.362 40.917 27.348 1.00 93.50 93 PHE A CA 1
ATOM 744 C C . PHE A 1 93 ? 9.864 41.674 28.585 1.00 93.50 93 PHE A C 1
ATOM 746 O O . PHE A 1 93 ? 9.298 41.102 29.518 1.00 93.50 93 PHE A O 1
ATOM 753 N N . ARG A 1 94 ? 10.115 42.986 28.605 1.00 91.75 94 ARG A N 1
ATOM 754 C CA . ARG A 1 94 ? 9.846 43.858 29.764 1.00 91.75 94 ARG A CA 1
ATOM 755 C C . ARG A 1 94 ? 8.364 44.128 29.995 1.00 91.75 94 ARG A C 1
ATOM 757 O O . ARG A 1 94 ? 7.898 44.047 31.134 1.00 91.75 94 ARG A O 1
ATOM 764 N N . THR A 1 95 ? 7.643 44.451 28.927 1.00 94.50 95 THR A N 1
ATOM 765 C CA . THR A 1 95 ? 6.239 44.874 28.992 1.00 94.50 95 THR A CA 1
ATOM 766 C C . THR A 1 95 ? 5.290 43.677 29.063 1.00 94.50 95 THR A C 1
ATOM 768 O O . THR A 1 95 ? 5.688 42.536 28.808 1.00 94.50 95 THR A O 1
ATOM 771 N N . ALA A 1 96 ? 4.033 43.916 29.443 1.00 93.94 96 ALA A N 1
ATOM 772 C CA . ALA A 1 96 ? 3.023 42.862 29.518 1.00 93.94 96 ALA A CA 1
ATOM 773 C C . ALA A 1 96 ? 2.763 42.231 28.138 1.00 93.94 96 ALA A C 1
ATOM 775 O O . ALA A 1 96 ? 2.675 41.010 28.024 1.00 93.94 96 ALA A O 1
ATOM 776 N N . GLU A 1 97 ? 2.747 43.050 27.087 1.00 95.25 97 GLU A N 1
ATOM 777 C CA . GLU A 1 97 ? 2.512 42.647 25.699 1.00 95.25 97 GLU A CA 1
ATOM 778 C C . GLU A 1 97 ? 3.645 41.752 25.192 1.00 95.25 97 GLU A C 1
ATOM 780 O O . GLU A 1 97 ? 3.395 40.695 24.619 1.00 95.25 97 GLU A O 1
ATOM 785 N N . LEU A 1 98 ? 4.903 42.112 25.471 1.00 92.19 98 LEU A N 1
ATOM 786 C CA . LEU A 1 98 ? 6.059 41.299 25.084 1.00 92.19 98 LEU A CA 1
ATOM 787 C C . LEU A 1 98 ? 6.111 39.976 25.861 1.00 92.19 98 LEU A C 1
ATOM 789 O O . LEU A 1 98 ? 6.456 38.936 25.298 1.00 92.19 98 LEU A O 1
ATOM 793 N N . LYS A 1 99 ? 5.722 39.972 27.142 1.00 93.31 99 LYS A N 1
ATOM 794 C CA . LYS A 1 99 ? 5.586 38.727 27.919 1.00 93.31 99 LYS A CA 1
ATOM 795 C C . LYS A 1 99 ? 4.498 37.826 27.342 1.00 93.31 99 LYS A C 1
ATOM 797 O O . LYS A 1 99 ? 4.724 36.622 27.233 1.00 93.31 99 LYS A O 1
ATOM 802 N N . ALA A 1 100 ? 3.357 38.397 26.956 1.00 92.56 100 ALA A N 1
ATOM 803 C CA . ALA A 1 100 ? 2.279 37.667 26.301 1.00 92.56 100 ALA A CA 1
ATOM 804 C C . ALA A 1 100 ? 2.745 37.090 24.957 1.00 92.56 100 ALA A C 1
ATOM 806 O O . ALA A 1 100 ? 2.603 35.890 24.741 1.00 92.56 100 ALA A O 1
ATOM 807 N N . PHE A 1 101 ? 3.400 37.897 24.117 1.00 92.38 101 PHE A N 1
ATOM 808 C CA . PHE A 1 101 ? 3.986 37.454 22.851 1.00 92.38 101 PHE A CA 1
ATOM 809 C C . PHE A 1 101 ? 4.944 36.273 23.045 1.00 92.38 101 PHE A C 1
ATOM 811 O O . PHE A 1 101 ? 4.776 35.233 22.412 1.00 92.38 101 PHE A O 1
ATOM 818 N N . ARG A 1 102 ? 5.896 36.379 23.982 1.00 94.25 102 ARG A N 1
ATOM 819 C CA . ARG A 1 102 ? 6.813 35.282 24.328 1.00 94.25 102 ARG A CA 1
ATOM 820 C C . ARG A 1 102 ? 6.052 34.016 24.713 1.00 94.25 102 ARG A C 1
ATOM 822 O O . ARG A 1 102 ? 6.384 32.935 24.240 1.00 94.25 102 ARG A O 1
ATOM 829 N N . ASN A 1 103 ? 5.060 34.139 25.593 1.00 93.56 103 ASN A N 1
ATOM 830 C CA . ASN A 1 103 ? 4.290 32.990 26.059 1.00 93.56 103 ASN A CA 1
ATOM 831 C C . ASN A 1 103 ? 3.533 32.327 24.900 1.00 93.56 103 ASN A C 1
ATOM 833 O O . ASN A 1 103 ? 3.599 31.110 24.776 1.00 93.56 103 ASN A O 1
ATOM 837 N N . VAL A 1 104 ? 2.892 33.108 24.023 1.00 94.38 104 VAL A N 1
ATOM 838 C CA . VAL A 1 104 ? 2.212 32.592 22.823 1.00 94.38 104 VAL A CA 1
ATOM 839 C C . VAL A 1 104 ? 3.200 31.857 21.918 1.00 94.38 104 VAL A C 1
ATOM 841 O O . VAL A 1 104 ? 2.945 30.713 21.557 1.00 94.38 104 VAL A O 1
ATOM 844 N N . MET A 1 105 ? 4.354 32.460 21.618 1.00 93.56 105 MET A N 1
ATOM 845 C CA . MET A 1 105 ? 5.396 31.837 20.795 1.00 93.56 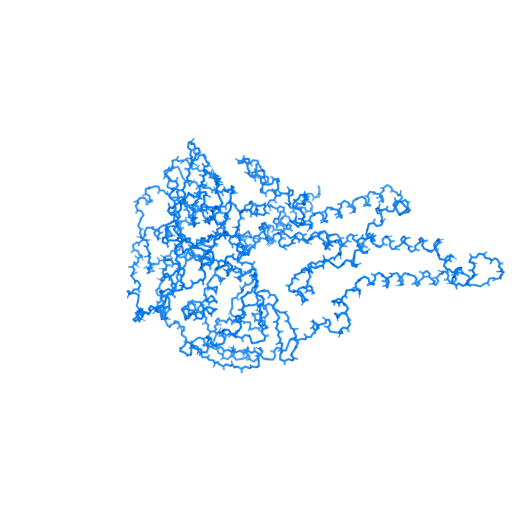105 MET A CA 1
ATOM 846 C C . MET A 1 105 ? 5.816 30.473 21.348 1.00 93.56 105 MET A C 1
ATOM 848 O O . MET A 1 105 ? 5.831 29.495 20.608 1.00 93.56 105 MET A O 1
ATOM 852 N N . TYR A 1 106 ? 6.108 30.376 22.649 1.00 96.00 106 TYR A N 1
ATOM 853 C CA . TYR A 1 106 ? 6.530 29.103 23.238 1.00 96.00 106 TYR A CA 1
ATOM 854 C C . TYR A 1 106 ? 5.405 28.083 23.361 1.00 96.00 106 TYR A C 1
ATOM 856 O O . TYR A 1 106 ? 5.667 26.902 23.170 1.00 96.00 106 TYR A O 1
ATOM 864 N N . VAL A 1 107 ? 4.164 28.505 23.621 1.00 95.94 107 VAL A N 1
ATOM 865 C CA . VAL A 1 107 ? 3.009 27.596 23.563 1.00 95.94 107 VAL A CA 1
ATOM 866 C C . VAL A 1 107 ? 2.907 26.970 22.172 1.00 95.94 107 VAL A C 1
ATOM 868 O O . VAL A 1 107 ? 2.767 25.755 22.068 1.00 95.94 107 VAL A O 1
ATOM 871 N N . VAL A 1 108 ? 3.062 27.764 21.107 1.00 93.62 108 VAL A N 1
ATOM 872 C CA . VAL A 1 108 ? 3.036 27.246 19.732 1.00 93.62 108 VAL A CA 1
ATOM 873 C C . VAL A 1 108 ? 4.263 26.376 19.431 1.00 93.62 108 VAL A C 1
ATOM 875 O O . VAL A 1 108 ? 4.106 25.315 18.834 1.00 93.62 108 VAL A O 1
ATOM 878 N N . VAL A 1 109 ? 5.471 26.747 19.874 1.00 94.69 109 VAL A N 1
ATOM 879 C CA . VAL A 1 109 ? 6.678 25.905 19.724 1.00 94.69 109 VAL A CA 1
ATOM 880 C C . VAL A 1 109 ? 6.480 24.546 20.394 1.00 94.69 109 VAL A C 1
ATOM 882 O O . VAL A 1 109 ? 6.644 23.520 19.742 1.00 94.69 109 VAL A O 1
ATOM 885 N N . PHE A 1 110 ? 6.071 24.508 21.664 1.00 95.19 110 PHE A N 1
ATOM 886 C CA . PHE A 1 110 ? 5.873 23.243 22.371 1.00 95.19 110 PHE A CA 1
ATOM 887 C C . PHE A 1 110 ? 4.747 22.411 21.759 1.00 95.19 110 PHE A C 1
ATOM 889 O O . PHE A 1 110 ? 4.915 21.205 21.598 1.00 95.19 110 PHE A O 1
ATOM 896 N N . PHE A 1 111 ? 3.638 23.041 21.360 1.00 93.06 111 PHE A N 1
ATOM 897 C CA . PHE A 1 111 ? 2.546 22.351 20.675 1.00 93.06 111 PHE A CA 1
ATOM 898 C C . PHE A 1 111 ? 2.997 21.745 19.341 1.00 93.06 111 PHE A C 1
ATOM 900 O O . PHE A 1 111 ? 2.728 20.580 19.071 1.00 93.06 111 PHE A O 1
ATOM 907 N N . THR A 1 112 ? 3.715 22.507 18.515 1.00 92.12 112 THR A N 1
ATOM 908 C CA . THR A 1 112 ? 4.175 22.045 17.195 1.00 92.12 112 THR A CA 1
ATOM 909 C C . THR A 1 112 ? 5.220 20.943 17.312 1.00 92.12 112 THR A C 1
ATOM 911 O O . THR A 1 112 ? 5.116 19.946 16.602 1.00 92.12 112 THR A O 1
ATOM 914 N N . MET A 1 113 ? 6.155 21.042 18.262 1.00 92.56 113 MET A N 1
ATOM 915 C CA . MET A 1 113 ? 7.084 19.951 18.575 1.00 92.56 113 MET A CA 1
ATOM 916 C C . MET A 1 113 ? 6.335 18.697 19.046 1.00 92.56 113 MET A C 1
ATOM 918 O O . MET A 1 113 ? 6.595 17.607 18.549 1.00 92.56 113 MET A O 1
ATOM 922 N N . TRP A 1 114 ? 5.366 18.845 19.954 1.00 91.88 114 TRP A N 1
ATOM 923 C CA . TRP A 1 114 ? 4.538 17.744 20.455 1.00 91.88 114 TRP A CA 1
ATOM 924 C C . TRP A 1 114 ? 3.702 17.066 19.358 1.00 91.88 114 TRP A C 1
ATOM 926 O O . TRP A 1 114 ? 3.569 15.841 19.349 1.00 91.88 114 TRP A O 1
ATOM 936 N N . ALA A 1 115 ? 3.182 17.849 18.411 1.00 89.31 115 ALA A N 1
ATOM 937 C CA . ALA A 1 115 ? 2.449 17.356 17.250 1.00 89.31 115 ALA A CA 1
ATOM 938 C C . ALA A 1 115 ? 3.355 16.644 16.233 1.00 89.31 115 ALA A C 1
ATOM 940 O O . ALA A 1 115 ? 2.985 15.591 15.711 1.00 89.31 115 ALA A O 1
ATOM 941 N N . THR A 1 116 ? 4.565 17.174 16.023 1.00 89.69 116 THR A N 1
ATOM 942 C CA . THR A 1 116 ? 5.585 16.626 15.112 1.00 89.69 116 THR A CA 1
ATOM 943 C C . THR A 1 116 ? 6.076 15.240 15.534 1.00 89.69 116 THR A C 1
ATOM 945 O O . THR A 1 116 ? 6.422 14.426 14.678 1.00 89.69 116 THR A O 1
ATOM 948 N N . LEU A 1 117 ? 6.046 14.933 16.838 1.00 90.19 117 LEU A N 1
ATOM 949 C CA . LEU A 1 117 ? 6.439 13.618 17.350 1.00 90.19 117 LEU A CA 1
ATOM 950 C C . LEU A 1 117 ? 5.629 12.468 16.744 1.00 90.19 117 LEU A C 1
ATOM 952 O O . LEU A 1 117 ? 6.143 11.353 16.698 1.00 90.19 117 LEU A O 1
ATOM 956 N N . GLY A 1 118 ? 4.394 12.701 16.285 1.00 89.31 118 GLY A N 1
ATOM 957 C CA . GLY A 1 118 ? 3.591 11.636 15.685 1.00 89.31 118 GLY A CA 1
ATOM 958 C C . GLY A 1 118 ? 3.398 10.455 16.643 1.00 89.31 118 GLY A C 1
ATOM 959 O O . GLY A 1 118 ? 3.073 10.661 17.812 1.00 89.31 118 GLY A O 1
ATOM 960 N N . TYR A 1 119 ? 3.658 9.237 16.175 1.00 89.31 119 TYR A N 1
ATOM 961 C CA . TYR A 1 119 ? 3.727 8.010 16.980 1.00 89.31 119 TYR A CA 1
ATOM 962 C C . TYR A 1 119 ? 5.158 7.629 17.409 1.00 89.31 119 TYR A C 1
ATOM 964 O O . TYR A 1 119 ? 5.368 6.540 17.950 1.00 89.31 119 TYR A O 1
ATOM 972 N N . SER A 1 120 ? 6.150 8.502 17.203 1.00 86.25 120 SER A N 1
ATOM 973 C CA . SER A 1 120 ? 7.552 8.230 17.550 1.00 86.25 120 SER A CA 1
ATOM 974 C C . SER A 1 120 ? 7.839 8.305 19.058 1.00 86.25 120 SER A C 1
ATOM 976 O O . SER A 1 120 ? 7.094 8.893 19.845 1.00 86.25 120 SER A O 1
ATOM 978 N N . GLY A 1 121 ? 8.974 7.727 19.462 1.00 83.19 121 GLY A N 1
ATOM 979 C CA . GLY A 1 121 ? 9.460 7.746 20.844 1.00 83.19 121 GLY A CA 1
ATOM 980 C C . GLY A 1 121 ? 8.881 6.632 21.729 1.00 83.19 121 GLY A C 1
ATOM 981 O O . GLY A 1 121 ? 8.130 5.784 21.246 1.00 83.19 121 GLY A O 1
ATOM 982 N N . PRO A 1 122 ? 9.223 6.612 23.031 1.00 84.19 122 PRO A N 1
ATOM 983 C CA . PRO A 1 122 ? 8.792 5.565 23.961 1.00 84.19 122 PRO A CA 1
ATOM 984 C C . PRO A 1 122 ? 7.270 5.509 24.071 1.00 84.19 122 PRO A C 1
ATOM 986 O O . PRO A 1 122 ? 6.657 6.569 24.167 1.00 84.19 122 PRO A O 1
ATOM 989 N N . SER A 1 123 ? 6.668 4.319 24.105 1.00 81.19 123 SER A N 1
ATOM 990 C CA . SER A 1 123 ? 5.205 4.120 24.102 1.00 81.19 123 SER A CA 1
ATOM 991 C C . SER A 1 123 ? 4.454 4.881 25.203 1.00 81.19 123 SER A C 1
ATOM 993 O O . SER A 1 123 ? 3.328 5.311 24.983 1.00 81.19 123 SER A O 1
ATOM 995 N N . TRP A 1 124 ? 5.091 5.122 26.353 1.00 82.44 124 TRP A N 1
ATOM 996 C CA . TRP A 1 124 ? 4.500 5.845 27.485 1.00 82.44 124 TRP A CA 1
ATOM 997 C C . TRP A 1 124 ? 4.355 7.362 27.276 1.00 82.44 124 TRP A C 1
ATOM 999 O O . TRP A 1 124 ? 3.626 8.006 28.028 1.00 82.44 124 TRP A O 1
ATOM 1009 N N . LEU A 1 125 ? 5.048 7.964 26.301 1.00 85.69 125 LEU A N 1
ATOM 1010 C CA . LEU A 1 125 ? 4.980 9.409 26.064 1.00 85.69 125 LEU A CA 1
ATOM 1011 C C . LEU A 1 125 ? 3.663 9.760 25.342 1.00 85.69 125 LEU A C 1
ATOM 1013 O O . LEU A 1 125 ? 3.477 9.305 24.206 1.00 85.69 125 LEU A O 1
ATOM 1017 N N . PRO A 1 126 ? 2.777 10.593 25.927 1.00 89.88 126 PRO A N 1
ATOM 1018 C CA . PRO A 1 126 ? 1.512 10.962 25.301 1.00 89.88 126 PRO A CA 1
ATOM 1019 C C . PRO A 1 126 ? 1.758 12.035 24.241 1.00 89.88 126 PRO A C 1
ATOM 1021 O O . PRO A 1 126 ? 1.679 13.228 24.521 1.00 89.88 126 PRO A O 1
ATOM 1024 N N . THR A 1 127 ? 2.125 11.627 23.030 1.00 91.50 127 THR A N 1
ATOM 1025 C CA . THR A 1 127 ? 2.252 12.519 21.867 1.00 91.50 127 THR A CA 1
ATOM 1026 C C . THR A 1 127 ? 0.874 12.961 21.368 1.00 91.50 127 THR A C 1
ATOM 1028 O O . THR A 1 127 ? -0.135 12.356 21.718 1.00 91.50 127 THR A O 1
ATOM 1031 N N . PHE A 1 128 ? 0.805 13.984 20.510 1.00 89.81 128 PHE A N 1
ATOM 1032 C CA . PHE A 1 128 ? -0.475 14.453 19.958 1.00 89.81 128 PHE A CA 1
ATOM 1033 C C . PHE A 1 128 ? -1.286 13.326 19.309 1.00 89.81 128 PHE A C 1
ATOM 1035 O O . PHE A 1 128 ? -2.466 13.160 19.611 1.00 89.81 128 PHE A O 1
ATOM 1042 N N . HIS A 1 129 ? -0.637 12.513 18.472 1.00 89.12 129 HIS A N 1
ATOM 1043 C CA . HIS A 1 129 ? -1.299 11.422 17.762 1.00 89.12 129 HIS A CA 1
ATOM 1044 C C . HIS A 1 129 ? -1.677 10.275 18.701 1.00 89.12 129 HIS A C 1
ATOM 1046 O O . HIS A 1 129 ? -2.779 9.763 18.576 1.00 89.12 129 HIS A O 1
ATOM 1052 N N . ARG A 1 130 ? -0.858 9.941 19.712 1.00 89.88 130 ARG A N 1
ATOM 1053 C CA . ARG A 1 130 ? -1.240 8.945 20.733 1.00 89.88 130 ARG A CA 1
ATOM 1054 C C . ARG A 1 130 ? -2.392 9.409 21.609 1.00 89.88 130 ARG A C 1
ATOM 1056 O O . ARG A 1 130 ? -3.246 8.604 21.952 1.00 89.88 130 ARG A O 1
ATOM 1063 N N . THR A 1 131 ? -2.448 10.694 21.946 1.00 91.25 131 THR A N 1
ATOM 1064 C CA . THR A 1 131 ? -3.574 11.263 22.691 1.00 91.25 131 THR A CA 1
ATOM 1065 C C . THR A 1 131 ? -4.852 11.228 21.855 1.00 91.25 131 THR A C 1
ATOM 1067 O O . THR A 1 131 ? -5.891 10.813 22.360 1.00 91.25 131 THR A O 1
ATOM 1070 N N . MET A 1 132 ? -4.789 11.606 20.572 1.00 90.12 132 MET A N 1
ATOM 1071 C CA . MET A 1 132 ? -5.937 11.468 19.666 1.00 90.12 132 MET A CA 1
ATOM 1072 C C . MET A 1 132 ? -6.339 10.008 19.474 1.00 90.12 132 MET A C 1
ATOM 1074 O O . MET A 1 132 ? -7.532 9.716 19.477 1.00 90.12 132 MET A O 1
ATOM 1078 N N . ALA A 1 133 ? -5.366 9.104 19.347 1.00 90.12 133 ALA A N 1
ATOM 1079 C CA . ALA A 1 133 ? -5.610 7.678 19.224 1.00 90.12 133 ALA A CA 1
ATOM 1080 C C . ALA A 1 133 ? -6.319 7.141 20.461 1.00 90.12 133 ALA A C 1
ATOM 1082 O O . ALA A 1 133 ? -7.397 6.589 20.325 1.00 90.12 133 ALA A O 1
ATOM 1083 N N . PHE A 1 134 ? -5.804 7.419 21.661 1.00 90.88 134 PHE A N 1
ATOM 1084 C CA . PHE A 1 134 ? -6.430 7.031 22.924 1.00 90.88 134 PHE A CA 1
ATOM 1085 C C . PHE A 1 134 ? -7.874 7.539 23.050 1.00 90.88 134 PHE A C 1
ATOM 1087 O O . PHE A 1 134 ? -8.770 6.782 23.421 1.00 90.88 134 PHE A O 1
ATOM 1094 N N . ILE A 1 135 ? -8.120 8.813 22.721 1.00 90.81 135 ILE A N 1
ATOM 1095 C CA . ILE A 1 135 ? -9.475 9.385 22.737 1.00 90.81 135 ILE A CA 1
ATOM 1096 C C . ILE A 1 135 ? -10.370 8.666 21.722 1.00 90.81 135 ILE A C 1
ATOM 1098 O O . ILE A 1 135 ? -11.509 8.337 22.042 1.00 90.81 135 ILE A O 1
ATOM 1102 N N . SER A 1 136 ? -9.862 8.416 20.514 1.00 90.56 136 SER A N 1
ATOM 1103 C CA . SER A 1 136 ? -10.628 7.814 19.420 1.00 90.56 136 SER A CA 1
ATOM 1104 C C . SER A 1 136 ? -10.921 6.339 19.668 1.00 90.56 136 SER A C 1
ATOM 1106 O O . SER A 1 136 ? -12.056 5.925 19.485 1.00 90.56 136 SER A O 1
ATOM 1108 N N . THR A 1 137 ? -9.959 5.551 20.144 1.00 89.00 137 THR A N 1
ATOM 1109 C CA . THR A 1 137 ? -10.162 4.133 20.473 1.00 89.00 137 THR A CA 1
ATOM 1110 C C . THR A 1 137 ? -11.109 3.974 21.656 1.00 89.00 137 THR A C 1
ATOM 1112 O O . THR A 1 137 ? -12.030 3.163 21.590 1.00 89.00 137 THR A O 1
ATOM 1115 N N . THR A 1 138 ? -10.980 4.818 22.686 1.00 89.56 138 THR A N 1
ATOM 1116 C CA . THR A 1 138 ? -11.932 4.848 23.810 1.00 89.56 138 THR A CA 1
ATOM 1117 C C . THR A 1 138 ? -13.339 5.205 23.328 1.00 89.56 138 THR A C 1
ATOM 1119 O O . THR A 1 138 ? -14.301 4.524 23.672 1.00 89.56 138 THR A O 1
ATOM 1122 N N . ALA A 1 139 ? -13.471 6.248 22.503 1.00 88.56 139 ALA A N 1
ATOM 1123 C CA . ALA A 1 139 ? -14.752 6.670 21.941 1.00 88.56 139 ALA A CA 1
ATOM 1124 C C . ALA A 1 139 ? -15.372 5.600 21.028 1.00 88.56 139 ALA A C 1
ATOM 1126 O O . ALA A 1 139 ? -16.578 5.368 21.096 1.00 88.56 139 ALA A O 1
ATOM 1127 N N . ASN A 1 140 ? -14.557 4.923 20.218 1.00 85.31 140 ASN A N 1
ATOM 1128 C CA . ASN A 1 140 ? -14.982 3.821 19.358 1.00 85.31 140 ASN A CA 1
ATOM 1129 C C . ASN A 1 140 ? -15.500 2.636 20.190 1.00 85.31 140 ASN A C 1
ATOM 1131 O O . ASN A 1 140 ? -16.563 2.091 19.898 1.00 85.31 140 ASN A O 1
ATOM 1135 N N . GLY A 1 141 ? -14.812 2.307 21.288 1.00 83.50 141 GLY A N 1
ATOM 1136 C CA . GLY A 1 141 ? -15.221 1.263 22.232 1.00 83.50 141 GLY A CA 1
ATOM 1137 C C . GLY A 1 141 ? -16.532 1.550 22.974 1.00 83.50 141 GLY A C 1
ATOM 1138 O O . GLY A 1 141 ? -17.161 0.622 23.468 1.00 83.50 141 GLY A O 1
ATOM 1139 N N . MET A 1 142 ? -17.000 2.805 23.019 1.00 84.69 142 MET A N 1
ATOM 1140 C CA . MET A 1 142 ? -18.316 3.134 23.589 1.00 84.69 142 MET A CA 1
ATOM 1141 C C . MET A 1 142 ? -19.486 2.657 22.721 1.00 84.69 142 MET A C 1
ATOM 1143 O O . MET A 1 142 ? -20.617 2.660 23.205 1.00 84.69 142 MET A O 1
ATOM 1147 N N . GLN A 1 143 ? -19.246 2.340 21.441 1.00 82.25 143 GLN A N 1
ATOM 1148 C CA . GLN A 1 143 ? -20.264 1.849 20.502 1.00 82.25 143 GLN A CA 1
ATOM 1149 C C . GLN A 1 143 ? -21.532 2.733 20.458 1.00 82.25 143 GLN A C 1
ATOM 1151 O O . GLN A 1 143 ? -22.666 2.254 20.410 1.00 82.25 143 GLN A O 1
ATOM 1156 N N . SER A 1 144 ? -21.351 4.059 20.507 1.00 81.06 144 SER A N 1
ATOM 1157 C CA . SER A 1 144 ? -22.435 5.043 20.639 1.00 81.06 144 SER A CA 1
ATOM 1158 C C . SER A 1 144 ? -22.331 6.162 19.604 1.00 81.06 144 SER A C 1
ATOM 1160 O O . SER A 1 144 ? -21.244 6.495 19.142 1.00 81.06 144 SER A O 1
ATOM 1162 N N . GLY A 1 145 ? -23.450 6.833 19.302 1.00 80.50 145 GLY A N 1
ATOM 1163 C CA . GLY A 1 145 ? -23.457 7.956 18.352 1.00 80.50 145 GLY A CA 1
ATOM 1164 C C . GLY A 1 145 ? -22.572 9.144 18.766 1.00 80.50 145 GLY A C 1
ATOM 1165 O O . GLY A 1 145 ? -22.066 9.864 17.908 1.00 80.50 145 GLY A O 1
ATOM 1166 N N . ILE A 1 146 ? -22.344 9.341 20.072 1.00 84.88 146 ILE A N 1
ATOM 1167 C CA . ILE A 1 146 ? -21.393 10.347 20.577 1.00 84.88 146 ILE A CA 1
ATOM 1168 C C . ILE A 1 146 ? -19.957 9.895 20.303 1.00 84.88 146 ILE A C 1
ATOM 1170 O O . ILE A 1 146 ? -19.148 10.701 19.844 1.00 84.88 146 ILE A O 1
ATOM 1174 N N . GLY A 1 147 ? -19.659 8.614 20.545 1.00 85.31 147 GLY A N 1
ATOM 1175 C CA . GLY A 1 147 ? -18.369 8.013 20.210 1.00 85.31 147 GLY A CA 1
ATOM 1176 C C . GLY A 1 147 ? -18.030 8.207 18.733 1.00 85.31 147 GLY A C 1
ATOM 1177 O O . GLY A 1 147 ? -16.981 8.757 18.404 1.00 85.31 147 GLY A O 1
ATOM 1178 N N . ASP A 1 148 ? -18.982 7.903 17.850 1.00 82.06 148 ASP A N 1
ATOM 1179 C CA . ASP A 1 148 ? -18.854 8.090 16.401 1.00 82.06 148 ASP A CA 1
ATOM 1180 C C . ASP A 1 148 ? -18.535 9.532 16.010 1.00 82.06 148 ASP A C 1
ATOM 1182 O O . ASP A 1 148 ? -17.689 9.779 15.147 1.00 82.06 148 ASP A O 1
ATOM 1186 N N . LEU A 1 149 ? -19.207 10.504 16.632 1.00 84.56 149 LEU A N 1
ATOM 1187 C CA . LEU A 1 149 ? -18.950 11.917 16.375 1.00 84.56 149 LEU A CA 1
ATOM 1188 C C . LEU A 1 149 ? -17.517 12.301 16.767 1.00 84.56 149 LEU A C 1
ATOM 1190 O O . LEU A 1 149 ? -16.860 13.028 16.020 1.00 84.56 149 LEU A O 1
ATOM 1194 N N . VAL A 1 150 ? -17.029 11.802 17.907 1.00 88.19 150 VAL A N 1
ATOM 1195 C CA . VAL A 1 150 ? -15.657 12.043 18.376 1.00 88.19 150 VAL A CA 1
ATOM 1196 C C . VAL A 1 150 ? -14.644 11.435 17.410 1.00 88.19 150 VAL A C 1
ATOM 1198 O O . VAL A 1 150 ? -13.747 12.150 16.963 1.00 88.19 150 VAL A O 1
ATOM 1201 N N . VAL A 1 151 ? -14.811 10.166 17.026 1.00 86.31 151 VAL A N 1
ATOM 1202 C CA . VAL A 1 151 ? -13.899 9.472 16.099 1.00 86.31 151 VAL A CA 1
ATOM 1203 C C . VAL A 1 151 ? -13.877 10.171 14.737 1.00 86.31 151 VAL A C 1
ATOM 1205 O O . VAL A 1 151 ? -12.806 10.432 14.196 1.00 86.31 151 VAL A O 1
ATOM 1208 N N . ARG A 1 152 ? -15.036 10.590 14.212 1.00 83.56 152 ARG A N 1
ATOM 1209 C CA . ARG A 1 152 ? -15.119 11.371 12.963 1.00 83.56 152 ARG A CA 1
ATOM 1210 C C . ARG A 1 152 ? -14.433 12.729 13.075 1.00 83.56 152 ARG A C 1
ATOM 1212 O O . ARG A 1 152 ? -13.757 13.148 12.138 1.00 83.56 152 ARG A O 1
ATOM 1219 N N . LEU A 1 153 ? -14.595 13.425 14.199 1.00 83.44 153 LEU A N 1
ATOM 1220 C CA . LEU A 1 153 ? -13.949 14.716 14.428 1.00 83.44 153 LEU A CA 1
ATOM 1221 C C . LEU A 1 153 ? -12.426 14.574 14.489 1.00 83.44 153 LEU A C 1
ATOM 1223 O O . LEU A 1 153 ? -11.722 15.341 13.833 1.00 83.44 153 LEU A O 1
ATOM 1227 N N . MET A 1 154 ? -11.923 13.569 15.207 1.00 85.31 154 MET A N 1
ATOM 1228 C CA . MET A 1 154 ? -10.491 13.263 15.248 1.00 85.31 154 MET A CA 1
ATOM 1229 C C . MET A 1 154 ? -9.977 12.837 13.871 1.00 85.31 154 MET A C 1
ATOM 1231 O O . MET A 1 154 ? -8.944 13.333 13.422 1.00 85.31 154 MET A O 1
ATOM 1235 N N . GLY A 1 155 ? -10.728 11.998 13.154 1.00 80.62 155 GLY A N 1
ATOM 1236 C CA . GLY A 1 155 ? -10.418 11.581 11.788 1.00 80.62 155 GLY A CA 1
ATOM 1237 C C . GLY A 1 155 ? -10.280 12.768 10.833 1.00 80.62 155 GLY A C 1
ATOM 1238 O O . GLY A 1 155 ? -9.312 12.834 10.083 1.00 80.62 155 GLY A O 1
ATOM 1239 N N . MET A 1 156 ? -11.167 13.767 10.912 1.00 77.38 156 MET A N 1
ATOM 1240 C CA . MET A 1 156 ? -11.045 15.002 10.121 1.00 77.38 156 MET A CA 1
ATOM 1241 C C . MET A 1 156 ? -9.768 15.790 10.451 1.00 77.38 156 MET A C 1
ATOM 1243 O O . MET A 1 156 ? -9.100 16.286 9.542 1.00 77.38 156 MET A O 1
ATOM 1247 N N . ILE A 1 157 ? -9.408 15.899 11.735 1.00 77.94 157 ILE A N 1
ATOM 1248 C CA . ILE A 1 157 ? -8.173 16.570 12.175 1.00 77.94 157 ILE A CA 1
ATOM 1249 C C . ILE A 1 157 ? -6.952 15.862 11.574 1.00 77.94 157 ILE A C 1
ATOM 1251 O O . ILE A 1 157 ? -6.085 16.517 10.988 1.00 77.94 157 ILE A O 1
ATOM 1255 N N . VAL A 1 158 ? -6.904 14.531 11.662 1.00 76.50 158 VAL A N 1
ATOM 1256 C CA . VAL A 1 158 ? -5.795 13.735 11.124 1.00 76.50 158 VAL A CA 1
ATOM 1257 C C . VAL A 1 158 ? -5.770 13.737 9.601 1.00 76.50 158 VAL A C 1
ATOM 1259 O O . VAL A 1 158 ? -4.694 13.838 9.032 1.00 76.50 158 VAL A O 1
ATOM 1262 N N . GLN A 1 159 ? -6.904 13.716 8.905 1.00 69.69 159 GLN A N 1
ATOM 1263 C CA . GLN A 1 159 ? -6.909 13.794 7.439 1.00 69.69 159 GLN A CA 1
ATOM 1264 C C . GLN A 1 159 ? -6.316 15.110 6.920 1.00 69.69 159 GLN A C 1
ATOM 1266 O O . GLN A 1 159 ? -5.583 15.108 5.931 1.00 69.69 159 GLN A O 1
ATOM 1271 N N . VAL A 1 160 ? -6.585 16.227 7.601 1.00 66.19 160 VAL A N 1
ATOM 1272 C CA . VAL A 1 160 ? -6.014 17.538 7.254 1.00 66.19 160 VAL A CA 1
ATOM 1273 C C . VAL A 1 160 ? -4.517 17.587 7.561 1.00 66.19 160 VAL A C 1
ATOM 1275 O O . VAL A 1 160 ? -3.711 18.057 6.751 1.00 66.19 160 VAL A O 1
ATOM 1278 N N . LEU A 1 161 ? -4.136 17.120 8.749 1.00 69.19 161 LEU A N 1
ATOM 1279 C CA . LEU A 1 161 ? -2.785 17.298 9.271 1.00 69.19 161 LEU A CA 1
ATOM 1280 C C . LEU A 1 161 ? -1.823 16.186 8.853 1.00 69.19 161 LEU A C 1
ATOM 1282 O O . LEU A 1 161 ? -0.629 16.455 8.860 1.00 69.19 161 LEU A O 1
ATOM 1286 N N . ARG A 1 162 ? -2.359 15.027 8.436 1.00 71.94 162 ARG A N 1
ATOM 1287 C CA . ARG A 1 162 ? -1.826 13.749 7.903 1.00 71.94 162 ARG A CA 1
ATOM 1288 C C . ARG A 1 162 ? -0.394 13.375 8.266 1.00 71.94 162 ARG A C 1
ATOM 1290 O O . ARG A 1 162 ? -0.141 12.273 8.723 1.00 71.94 162 ARG A O 1
ATOM 1297 N N . PHE A 1 163 ? 0.542 14.269 8.019 1.00 75.81 163 PHE A N 1
ATOM 1298 C CA . PHE A 1 163 ? 1.960 14.074 8.214 1.00 75.81 163 PHE A CA 1
ATOM 1299 C C . PHE A 1 163 ? 2.473 14.888 9.408 1.00 75.81 163 PHE A C 1
ATOM 1301 O O . PHE A 1 163 ? 2.509 16.123 9.323 1.00 75.81 163 PHE A O 1
ATOM 1308 N N . PRO A 1 164 ? 2.948 14.232 10.484 1.00 81.44 164 PRO A N 1
ATOM 1309 C CA . PRO A 1 164 ? 3.455 14.915 11.674 1.00 81.44 164 PRO A CA 1
ATOM 1310 C C . PRO A 1 164 ? 4.534 15.962 11.360 1.00 81.44 164 PRO A C 1
ATOM 1312 O O . PRO A 1 164 ? 4.504 17.064 11.906 1.00 81.44 164 PRO A O 1
ATOM 1315 N N . HIS A 1 165 ? 5.433 15.682 10.410 1.00 77.75 165 HIS A N 1
ATOM 1316 C CA . HIS A 1 165 ? 6.507 16.604 10.023 1.00 77.75 165 HIS A CA 1
ATOM 1317 C C . HIS A 1 165 ? 6.021 17.965 9.483 1.00 77.75 165 HIS A C 1
ATOM 1319 O O . HIS A 1 165 ? 6.774 18.935 9.520 1.00 77.75 165 HIS A O 1
ATOM 1325 N N . ARG A 1 166 ? 4.761 18.106 9.037 1.00 80.25 166 ARG A N 1
ATOM 1326 C CA . ARG A 1 166 ? 4.213 19.407 8.597 1.00 80.25 166 ARG A CA 1
ATOM 1327 C C . ARG A 1 166 ? 4.180 20.444 9.721 1.00 80.25 166 ARG A C 1
ATOM 1329 O O . ARG A 1 166 ? 4.318 21.637 9.455 1.00 80.25 166 ARG A O 1
ATOM 1336 N N . PHE A 1 167 ? 4.044 20.008 10.973 1.00 84.69 167 PHE A N 1
ATOM 1337 C CA . PHE A 1 167 ? 4.094 20.904 12.130 1.00 84.69 167 PHE A CA 1
ATOM 1338 C C . PHE A 1 167 ? 5.489 21.482 12.375 1.00 84.69 167 PHE A C 1
ATOM 1340 O O . PHE A 1 167 ? 5.606 22.591 12.903 1.00 84.69 167 PHE A O 1
ATOM 1347 N N . GLN A 1 168 ? 6.536 20.783 11.936 1.00 86.25 168 GLN A N 1
ATOM 1348 C CA . GLN A 1 168 ? 7.916 21.216 12.113 1.00 86.25 168 GLN A CA 1
ATOM 1349 C C . GLN A 1 168 ? 8.209 22.521 11.369 1.00 86.25 168 GLN A C 1
ATOM 1351 O O . GLN A 1 168 ? 8.971 23.347 11.869 1.00 86.25 168 GLN A O 1
ATOM 1356 N N . LEU A 1 169 ? 7.547 22.766 10.231 1.00 84.69 169 LEU A N 1
ATOM 1357 C CA . LEU A 1 169 ? 7.648 24.036 9.507 1.00 84.69 169 LEU A CA 1
ATOM 1358 C C . LEU A 1 169 ? 7.301 25.225 10.410 1.00 84.69 169 LEU A C 1
ATOM 1360 O O . LEU A 1 169 ? 8.006 26.233 10.407 1.00 84.69 169 LEU A O 1
ATOM 1364 N N . VAL A 1 170 ? 6.254 25.096 11.231 1.00 87.94 170 VAL A N 1
ATOM 1365 C CA . VAL A 1 170 ? 5.865 26.148 12.176 1.00 87.94 170 VAL A CA 1
ATOM 1366 C C . VAL A 1 170 ? 6.955 26.334 13.228 1.00 87.94 170 VAL A C 1
ATOM 1368 O O . VAL A 1 170 ? 7.349 27.467 13.492 1.00 87.94 170 VAL A O 1
ATOM 1371 N N . THR A 1 171 ? 7.508 25.248 13.782 1.00 90.81 171 THR A N 1
ATOM 1372 C CA . THR A 1 171 ? 8.644 25.330 14.715 1.00 90.81 171 THR A CA 1
ATOM 1373 C C . THR A 1 171 ? 9.822 26.086 14.095 1.00 90.81 171 THR A C 1
ATOM 1375 O O . THR A 1 171 ? 10.364 26.986 14.733 1.00 90.81 171 THR A O 1
ATOM 1378 N N . LEU A 1 172 ? 10.171 25.799 12.837 1.00 89.88 172 LEU A N 1
ATOM 1379 C CA . LEU A 1 172 ? 11.257 26.478 12.128 1.00 89.88 172 LEU A CA 1
ATOM 1380 C C . LEU A 1 172 ? 10.974 27.962 11.891 1.00 89.88 172 LEU A C 1
ATOM 1382 O O . LEU A 1 172 ? 11.846 28.795 12.136 1.00 89.88 172 LEU A O 1
ATOM 1386 N N . MET A 1 173 ? 9.754 28.314 11.479 1.00 89.56 173 MET A N 1
ATOM 1387 C CA . MET A 1 173 ? 9.351 29.714 11.317 1.00 89.56 173 MET A CA 1
ATOM 1388 C C . MET A 1 173 ? 9.502 30.484 12.633 1.00 89.56 173 MET A C 1
ATOM 1390 O O . MET A 1 173 ? 10.092 31.564 12.654 1.00 89.56 173 MET A O 1
ATOM 1394 N N . LEU A 1 174 ? 9.041 29.915 13.750 1.00 92.88 174 LEU A N 1
ATOM 1395 C CA . LEU A 1 174 ? 9.170 30.546 15.067 1.00 92.88 174 LEU A CA 1
ATOM 1396 C C . LEU A 1 174 ? 10.624 30.594 15.548 1.00 92.88 174 LEU A C 1
ATOM 1398 O O . LEU A 1 174 ? 11.025 31.567 16.195 1.00 92.88 174 LEU A O 1
ATOM 1402 N N . ALA A 1 175 ? 11.431 29.593 15.193 1.00 93.38 175 ALA A N 1
ATOM 1403 C CA . ALA A 1 175 ? 12.850 29.566 15.502 1.00 93.38 175 ALA A CA 1
ATOM 1404 C C . ALA A 1 175 ? 13.598 30.742 14.862 1.00 93.38 175 ALA A C 1
ATOM 1406 O O . ALA A 1 175 ? 14.459 31.319 15.522 1.00 93.38 175 ALA A O 1
ATOM 1407 N N . THR A 1 176 ? 13.244 31.167 13.640 1.00 91.50 176 THR A N 1
ATOM 1408 C CA . THR A 1 176 ? 13.882 32.344 13.008 1.00 91.50 176 THR A CA 1
ATOM 1409 C C . THR A 1 176 ? 13.734 33.614 13.852 1.00 91.50 176 THR A C 1
ATOM 1411 O O . THR A 1 176 ? 14.678 34.393 13.974 1.00 91.50 176 THR A O 1
ATOM 1414 N N . ILE A 1 177 ? 12.587 33.785 14.514 1.00 93.44 177 ILE A N 1
ATOM 1415 C CA . ILE A 1 177 ? 12.306 34.929 15.387 1.00 93.44 177 ILE A CA 1
ATOM 1416 C C . ILE A 1 177 ? 13.035 34.763 16.725 1.00 93.44 177 ILE A C 1
ATOM 1418 O O . ILE A 1 177 ? 13.742 35.665 17.177 1.00 93.44 177 ILE A O 1
ATOM 1422 N N . LEU A 1 178 ? 12.874 33.606 17.372 1.00 95.06 178 LEU A N 1
ATOM 1423 C CA . LEU A 1 178 ? 13.407 33.361 18.713 1.00 95.06 178 LEU A CA 1
ATOM 1424 C C . LEU A 1 178 ? 14.940 33.321 18.734 1.00 95.06 178 LEU A C 1
ATOM 1426 O O . LEU A 1 178 ? 15.547 33.918 19.621 1.00 95.06 178 LEU A O 1
ATOM 1430 N N . MET A 1 179 ? 15.573 32.688 17.741 1.00 94.00 179 MET A N 1
ATOM 1431 C CA . MET A 1 179 ? 17.032 32.666 17.619 1.00 94.00 179 MET A CA 1
ATOM 1432 C C . MET A 1 179 ? 17.595 34.060 17.338 1.00 94.00 179 MET A C 1
ATOM 1434 O O . MET A 1 179 ? 18.597 34.434 17.945 1.00 94.00 179 MET A O 1
ATOM 1438 N N . ALA A 1 180 ? 16.945 34.860 16.484 1.00 92.62 180 ALA A N 1
ATOM 1439 C CA . ALA A 1 180 ? 17.374 36.234 16.227 1.00 92.62 180 ALA A CA 1
ATOM 1440 C C . ALA A 1 180 ? 17.344 37.084 17.506 1.00 92.62 180 ALA A C 1
ATOM 1442 O O . ALA A 1 180 ? 18.310 37.786 17.800 1.00 92.62 180 ALA A O 1
ATOM 1443 N N . ILE A 1 181 ? 16.287 36.961 18.319 1.00 93.31 181 ILE A N 1
ATOM 1444 C CA . ILE A 1 181 ? 16.198 37.629 19.627 1.00 93.31 181 ILE A CA 1
ATOM 1445 C C . ILE A 1 181 ? 17.369 37.223 20.533 1.00 93.31 181 ILE A C 1
ATOM 1447 O O . ILE A 1 181 ? 18.001 38.084 21.150 1.00 93.31 181 ILE A O 1
ATOM 1451 N N . SER A 1 182 ? 17.685 35.929 20.596 1.00 93.69 182 SER A N 1
ATOM 1452 C CA . SER A 1 182 ? 18.807 35.411 21.385 1.00 93.69 182 SER A CA 1
ATOM 1453 C C . SER A 1 182 ? 20.148 35.951 20.916 1.00 93.69 182 SER A C 1
ATOM 1455 O O . SER A 1 182 ? 20.953 36.375 21.743 1.00 93.69 182 SER A O 1
ATOM 1457 N N . LEU A 1 183 ? 20.388 35.970 19.603 1.00 91.12 183 LEU A N 1
ATOM 1458 C CA . LEU A 1 183 ? 21.623 36.483 19.013 1.00 91.12 183 LEU A CA 1
ATOM 1459 C C . LEU A 1 183 ? 21.776 37.988 19.260 1.00 91.12 183 LEU A C 1
ATOM 1461 O O . LEU A 1 183 ? 22.845 38.423 19.683 1.00 91.12 183 LEU A O 1
ATOM 1465 N N . ILE A 1 184 ? 20.710 38.775 19.088 1.00 90.56 184 ILE A N 1
ATOM 1466 C CA . ILE A 1 184 ? 20.720 40.217 19.380 1.00 90.56 184 ILE A CA 1
ATOM 1467 C C . ILE A 1 184 ? 21.028 40.456 20.862 1.00 90.56 184 ILE A C 1
ATOM 1469 O O . ILE A 1 184 ? 21.881 41.279 21.193 1.00 90.56 184 ILE A O 1
ATOM 1473 N N . TRP A 1 185 ? 20.388 39.709 21.765 1.00 91.88 185 TRP A N 1
ATOM 1474 C CA . TRP A 1 185 ? 20.649 39.834 23.198 1.00 91.88 185 TRP A CA 1
ATOM 1475 C C . TRP A 1 185 ? 22.080 39.424 23.579 1.00 91.88 185 TRP A C 1
ATOM 1477 O O . TRP A 1 185 ? 22.716 40.100 24.394 1.00 91.88 185 TRP A O 1
ATOM 1487 N N . LEU A 1 186 ? 22.604 38.345 22.988 1.00 89.00 186 LEU A N 1
ATOM 1488 C CA . LEU A 1 186 ? 23.984 37.896 23.188 1.00 89.00 186 LEU A CA 1
ATOM 1489 C C . LEU A 1 186 ? 24.979 38.959 22.718 1.00 89.00 186 LEU A C 1
ATOM 1491 O O . LEU A 1 186 ? 25.890 39.300 23.472 1.00 89.00 186 LEU A O 1
ATOM 1495 N N . HIS A 1 187 ? 24.771 39.524 21.526 1.00 88.50 187 HIS A N 1
ATOM 1496 C CA . HIS A 1 187 ? 25.572 40.621 20.987 1.00 88.50 187 HIS A CA 1
ATOM 1497 C C . HIS A 1 187 ? 25.575 41.824 21.936 1.00 88.50 187 HIS A C 1
ATOM 1499 O O . HIS A 1 187 ? 26.632 42.303 22.347 1.00 88.50 187 HIS A O 1
ATOM 1505 N N . ASP A 1 188 ? 24.394 42.281 22.350 1.00 86.75 188 ASP A N 1
ATOM 1506 C CA . ASP A 1 188 ? 24.243 43.423 23.247 1.00 86.75 188 ASP A CA 1
ATOM 1507 C C . ASP A 1 188 ? 2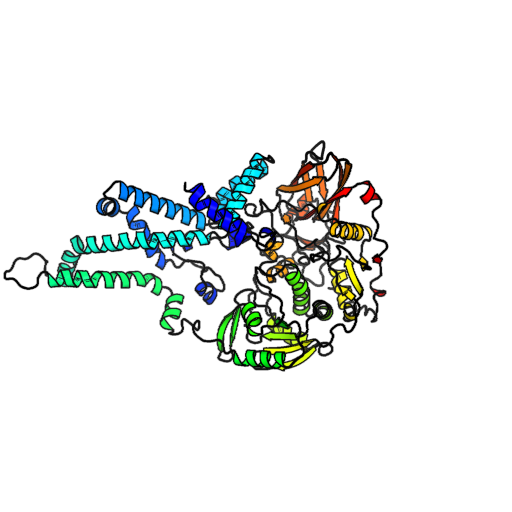4.919 43.193 24.599 1.00 86.75 188 ASP A C 1
ATOM 1509 O O . ASP A 1 188 ? 25.602 44.074 25.129 1.00 86.75 188 ASP A O 1
ATOM 1513 N N . THR A 1 189 ? 24.744 41.999 25.163 1.00 86.06 189 THR A N 1
ATOM 1514 C CA . THR A 1 189 ? 25.341 41.616 26.445 1.00 86.06 189 THR A CA 1
ATOM 1515 C C . THR A 1 189 ? 26.859 41.543 26.335 1.00 86.06 189 THR A C 1
ATOM 1517 O O . THR A 1 189 ? 27.564 42.078 27.196 1.00 86.06 189 THR A O 1
ATOM 1520 N N . PHE A 1 190 ? 27.371 40.952 25.255 1.00 84.69 190 PHE A N 1
ATOM 1521 C CA . PHE A 1 190 ? 28.794 40.898 24.949 1.00 84.69 190 PHE A CA 1
ATOM 1522 C C . PHE A 1 190 ? 29.383 42.305 24.805 1.00 84.69 190 PHE A C 1
ATOM 1524 O O . PHE A 1 190 ? 30.351 42.639 25.486 1.00 84.69 190 PHE A O 1
ATOM 1531 N N . MET A 1 191 ? 28.750 43.180 24.021 1.00 82.94 191 MET A N 1
ATOM 1532 C CA . MET A 1 191 ? 29.214 44.552 23.801 1.00 82.94 191 MET A CA 1
ATOM 1533 C C . MET A 1 191 ? 29.140 45.433 25.048 1.00 82.94 191 MET A C 1
ATOM 1535 O O . MET A 1 191 ? 29.929 46.374 25.184 1.00 82.94 191 MET A O 1
ATOM 1539 N N . LYS A 1 192 ? 28.198 45.170 25.959 1.00 80.56 192 LYS A N 1
ATOM 1540 C CA . LYS A 1 192 ? 28.045 45.921 27.215 1.00 80.56 192 LYS A CA 1
ATOM 1541 C C . LYS A 1 192 ? 28.990 45.436 28.313 1.00 80.56 192 LYS A C 1
ATOM 1543 O O . LYS A 1 192 ? 29.493 46.273 29.055 1.00 80.56 192 LYS A O 1
ATOM 1548 N N . LYS A 1 193 ? 29.205 44.121 28.438 1.00 79.00 193 LYS A N 1
ATOM 1549 C CA . LYS A 1 193 ? 29.876 43.511 29.603 1.00 79.00 193 LYS A CA 1
ATOM 1550 C C . LYS A 1 193 ? 31.139 42.712 29.265 1.00 79.00 193 LYS A C 1
ATOM 1552 O O . LYS A 1 193 ? 32.061 42.710 30.066 1.00 79.00 193 LYS A O 1
ATOM 1557 N N . GLY A 1 194 ? 31.196 42.044 28.113 1.00 73.06 194 GLY A N 1
ATOM 1558 C CA . GLY A 1 194 ? 32.286 41.122 27.758 1.00 73.06 194 GLY A CA 1
ATOM 1559 C C . GLY A 1 194 ? 33.429 41.752 26.956 1.00 73.06 194 GLY A C 1
ATOM 1560 O O . GLY A 1 194 ? 34.592 41.425 27.176 1.00 73.06 194 GLY A O 1
ATOM 1561 N N . PHE A 1 195 ? 33.124 42.694 26.058 1.00 76.19 195 PHE A N 1
ATOM 1562 C CA . PHE A 1 195 ? 34.106 43.272 25.134 1.00 76.19 195 PHE A CA 1
ATOM 1563 C C . PHE A 1 195 ? 35.269 43.973 25.856 1.00 76.19 195 PHE A C 1
ATOM 1565 O O . PHE A 1 195 ? 36.422 43.823 25.465 1.00 76.19 195 PHE A O 1
ATOM 1572 N N . GLY A 1 196 ? 34.983 44.699 26.943 1.00 69.75 196 GLY A N 1
ATOM 1573 C CA . GLY A 1 196 ? 36.009 45.391 27.732 1.00 69.75 196 GLY A CA 1
ATOM 1574 C C . GLY A 1 196 ? 37.002 44.448 28.418 1.00 69.75 196 GLY A C 1
ATOM 1575 O O . GLY A 1 196 ? 38.194 44.750 28.457 1.00 69.75 196 GLY A O 1
ATOM 1576 N N . GLU A 1 197 ? 36.523 43.299 28.899 1.00 70.75 197 GLU A N 1
ATOM 1577 C CA . GLU A 1 197 ? 37.347 42.268 29.540 1.00 70.75 197 GLU A CA 1
ATOM 1578 C C . GLU A 1 197 ? 38.215 41.533 28.514 1.00 70.75 197 GLU A C 1
ATOM 1580 O O . GLU A 1 197 ? 39.411 41.362 28.724 1.00 70.75 197 GLU A O 1
ATOM 1585 N N . ILE A 1 198 ? 37.659 41.173 27.353 1.00 70.38 198 ILE A N 1
ATOM 1586 C CA . ILE A 1 198 ? 38.418 40.487 26.295 1.00 70.38 198 ILE A CA 1
ATOM 1587 C C . ILE A 1 198 ? 39.505 41.390 25.716 1.00 70.38 198 ILE A C 1
ATOM 1589 O O . ILE A 1 198 ? 40.633 40.942 25.527 1.00 70.38 198 ILE A O 1
ATOM 1593 N N . VAL A 1 199 ? 39.209 42.671 25.475 1.00 68.69 199 VAL A N 1
ATOM 1594 C CA . VAL A 1 199 ? 40.235 43.620 25.025 1.00 68.69 199 VAL A CA 1
ATOM 1595 C C . VAL A 1 199 ? 41.340 43.748 26.070 1.00 68.69 199 VAL A C 1
ATOM 1597 O O . VAL A 1 199 ? 42.512 43.781 25.698 1.00 68.69 199 VAL A O 1
ATOM 1600 N N . TRP A 1 200 ? 41.007 43.751 27.363 1.00 66.00 200 TRP A N 1
ATOM 1601 C CA . TRP A 1 200 ? 42.017 43.746 28.419 1.00 66.00 200 TRP A CA 1
ATOM 1602 C C . TRP A 1 200 ? 42.881 42.479 28.397 1.00 66.00 200 TRP A C 1
ATOM 1604 O O . TRP A 1 200 ? 44.101 42.604 28.412 1.00 66.00 200 TRP A O 1
ATOM 1614 N N . VAL A 1 201 ? 42.281 41.289 28.287 1.00 73.12 201 VAL A N 1
ATOM 1615 C CA . VAL A 1 201 ? 43.022 40.015 28.228 1.00 73.12 201 VAL A CA 1
ATOM 1616 C C . VAL A 1 201 ? 43.935 39.946 26.999 1.00 73.12 201 VAL A C 1
ATOM 1618 O O . VAL A 1 201 ? 45.091 39.556 27.115 1.00 73.12 201 VAL A O 1
ATOM 1621 N N . VAL A 1 202 ? 43.439 40.340 25.824 1.00 69.62 202 VAL A N 1
ATOM 1622 C CA . VAL A 1 202 ? 44.160 40.180 24.548 1.00 69.62 202 VAL A CA 1
ATOM 1623 C C . VAL A 1 202 ? 45.200 41.277 24.323 1.00 69.62 202 VAL A C 1
ATOM 1625 O O . VAL A 1 202 ? 46.259 41.020 23.760 1.00 69.62 202 VAL A O 1
ATOM 1628 N N . THR A 1 203 ? 44.920 42.512 24.744 1.00 67.31 203 THR A N 1
ATOM 1629 C CA . THR A 1 203 ? 45.795 43.665 24.457 1.00 67.31 203 THR A CA 1
ATOM 1630 C C . THR A 1 203 ? 46.545 44.191 25.679 1.00 67.31 203 THR A C 1
ATOM 1632 O O . THR A 1 203 ? 47.343 45.121 25.551 1.00 67.31 203 THR A O 1
ATOM 1635 N N . GLY A 1 204 ? 46.261 43.663 26.874 1.00 61.47 204 GLY A N 1
ATOM 1636 C CA . GLY A 1 204 ? 46.775 44.169 28.152 1.00 61.47 204 GLY A CA 1
ATOM 1637 C C . GLY A 1 204 ? 46.234 45.551 28.544 1.00 61.47 204 GLY A C 1
ATOM 1638 O O . GLY A 1 204 ? 46.596 46.080 29.593 1.00 61.47 204 GLY A O 1
ATOM 1639 N N . LYS A 1 205 ? 45.373 46.169 27.721 1.00 61.00 205 LYS A N 1
ATOM 1640 C CA . LYS A 1 205 ? 44.868 47.535 27.912 1.00 61.00 205 LYS A CA 1
ATOM 1641 C C . LYS A 1 205 ? 43.406 47.513 28.335 1.00 61.00 205 LYS A C 1
ATOM 1643 O O . LYS A 1 205 ? 42.532 47.094 27.580 1.00 61.00 205 LYS A O 1
ATOM 1648 N N . ARG A 1 206 ? 43.113 48.030 29.532 1.00 60.03 206 ARG A N 1
ATOM 1649 C CA . ARG A 1 206 ? 41.731 48.251 29.981 1.00 60.03 206 ARG A CA 1
ATOM 1650 C C . ARG A 1 206 ? 41.121 49.419 29.215 1.00 60.03 206 ARG A C 1
ATOM 1652 O O . ARG A 1 206 ? 41.632 50.542 29.257 1.00 60.03 206 ARG A O 1
ATOM 1659 N N . ILE A 1 207 ? 39.992 49.175 28.551 1.00 58.38 207 ILE A N 1
ATOM 1660 C CA . ILE A 1 207 ? 39.147 50.238 27.996 1.00 58.38 207 ILE A CA 1
ATOM 1661 C C . ILE A 1 207 ? 38.571 51.024 29.181 1.00 58.38 207 ILE A C 1
ATOM 1663 O O . ILE A 1 207 ? 37.540 50.670 29.739 1.00 58.38 207 ILE A O 1
ATOM 1667 N N . GLY A 1 208 ? 39.281 52.064 29.615 1.00 52.62 208 GLY A N 1
ATOM 1668 C CA . GLY A 1 208 ? 38.899 52.842 30.794 1.00 52.62 208 GLY A CA 1
ATOM 1669 C C . GLY A 1 208 ? 40.016 53.686 31.399 1.00 52.62 208 GLY A C 1
ATOM 1670 O O . GLY A 1 208 ? 39.719 54.669 32.074 1.00 52.62 208 GLY A O 1
ATOM 1671 N N . GLU A 1 209 ? 41.291 53.398 31.116 1.00 45.50 209 GLU A N 1
ATOM 1672 C CA . GLU A 1 209 ? 42.363 54.260 31.617 1.00 45.50 209 GLU A CA 1
ATOM 1673 C C . GLU A 1 209 ? 42.436 55.572 30.818 1.00 45.50 209 GLU A C 1
ATOM 1675 O O . GLU A 1 209 ? 42.560 55.626 29.583 1.00 45.50 209 GLU A O 1
ATOM 1680 N N . LYS A 1 210 ? 42.246 56.664 31.561 1.00 48.88 210 LYS A N 1
ATOM 1681 C CA . LYS A 1 210 ? 42.279 58.046 31.095 1.00 48.88 210 LYS A CA 1
ATOM 1682 C C . LYS A 1 210 ? 43.684 58.388 30.600 1.00 48.88 210 LYS A C 1
ATOM 1684 O O . LYS A 1 210 ? 44.605 58.486 31.400 1.00 48.88 210 LYS A O 1
ATOM 1689 N N . LYS A 1 211 ? 43.813 58.717 29.313 1.00 41.78 211 LYS A N 1
ATOM 1690 C CA . LYS A 1 211 ? 44.697 59.798 28.859 1.00 41.78 211 LYS A CA 1
ATOM 1691 C C . LYS A 1 211 ? 44.118 60.476 27.617 1.00 41.78 211 LYS A C 1
ATOM 1693 O O . LYS A 1 211 ? 43.333 59.897 26.874 1.00 41.78 211 LYS A O 1
ATOM 1698 N N . ALA A 1 212 ? 44.428 61.760 27.554 1.00 43.16 212 ALA A N 1
ATOM 1699 C CA . ALA A 1 212 ? 43.708 62.848 26.922 1.00 43.16 212 ALA A CA 1
ATOM 1700 C C . ALA A 1 212 ? 43.754 62.904 25.383 1.00 43.16 212 ALA A C 1
ATOM 1702 O O . ALA A 1 212 ? 44.596 62.285 24.745 1.00 43.16 212 ALA A O 1
ATOM 1703 N N . ARG A 1 213 ? 42.905 63.816 24.882 1.00 42.81 213 ARG A N 1
ATOM 1704 C CA . ARG A 1 213 ? 42.826 64.445 23.551 1.00 42.81 213 ARG A CA 1
ATOM 1705 C C . ARG A 1 213 ? 42.084 63.671 22.461 1.00 42.81 213 ARG A C 1
ATOM 1707 O O . ARG A 1 213 ? 42.402 62.545 22.107 1.00 42.81 213 ARG A O 1
ATOM 1714 N N . GLY A 1 214 ? 41.031 64.333 21.977 1.00 50.34 214 GLY A N 1
ATOM 1715 C CA . GLY A 1 214 ? 40.064 63.823 21.025 1.00 50.34 214 GLY A CA 1
ATOM 1716 C C . GLY A 1 214 ? 40.693 63.377 19.716 1.00 50.34 214 GLY A C 1
ATOM 1717 O O . GLY A 1 214 ? 41.207 64.189 18.963 1.00 50.34 214 GLY A O 1
ATOM 1718 N N . GLN A 1 215 ? 40.576 62.083 19.443 1.00 46.50 215 GLN A N 1
ATOM 1719 C CA . GLN A 1 215 ? 40.301 61.526 18.123 1.00 46.50 215 GLN A CA 1
ATOM 1720 C C . GLN A 1 215 ? 39.979 60.030 18.290 1.00 46.50 215 GLN A C 1
ATOM 1722 O O . GLN A 1 215 ? 40.690 59.288 18.959 1.00 46.50 215 GLN A O 1
ATOM 1727 N N . LYS A 1 216 ? 38.861 59.601 17.692 1.00 49.22 216 LYS A N 1
ATOM 1728 C CA . LYS A 1 216 ? 38.547 58.214 17.298 1.00 49.22 216 LYS A CA 1
ATOM 1729 C C . LYS A 1 216 ? 38.420 57.099 18.366 1.00 49.22 216 LYS A C 1
ATOM 1731 O O . LYS A 1 216 ? 38.464 55.932 17.995 1.00 49.22 216 LYS A O 1
ATOM 1736 N N . ARG A 1 217 ? 38.130 57.368 19.649 1.00 48.19 217 ARG A N 1
ATOM 1737 C CA . ARG A 1 217 ? 37.769 56.284 20.612 1.00 48.19 217 ARG A CA 1
ATOM 1738 C C . ARG A 1 217 ? 36.406 55.618 20.345 1.00 48.19 217 ARG A C 1
ATOM 1740 O O . ARG A 1 217 ? 36.213 54.478 20.752 1.00 48.19 217 ARG A O 1
ATOM 1747 N N . ALA A 1 218 ? 35.495 56.290 19.638 1.00 52.31 218 ALA A N 1
ATOM 1748 C CA . ALA A 1 218 ? 34.269 55.666 19.137 1.00 52.31 218 ALA A CA 1
ATOM 1749 C C . ALA A 1 218 ? 34.572 54.590 18.076 1.00 52.31 218 ALA A C 1
ATOM 1751 O O . ALA A 1 218 ? 33.915 53.557 18.080 1.00 52.31 218 ALA A O 1
ATOM 1752 N N . SER A 1 219 ? 35.632 54.765 17.270 1.00 59.22 219 SER A N 1
ATOM 1753 C CA . SER A 1 219 ? 35.882 53.917 16.096 1.00 59.22 219 SER A CA 1
ATOM 1754 C C . SER A 1 219 ? 36.100 52.445 16.434 1.00 59.22 219 SER A C 1
ATOM 1756 O O . SER A 1 219 ? 35.425 51.630 15.848 1.00 59.22 219 SER A O 1
ATOM 1758 N N . ALA A 1 220 ? 36.915 52.069 17.425 1.00 62.47 220 ALA A N 1
ATOM 1759 C CA . ALA A 1 220 ? 37.203 50.647 17.671 1.00 62.47 220 ALA A CA 1
ATOM 1760 C C . ALA A 1 220 ? 35.999 49.847 18.210 1.00 62.47 220 ALA A C 1
ATOM 1762 O O . ALA A 1 220 ? 35.800 48.695 17.837 1.00 62.47 220 ALA A O 1
ATOM 1763 N N . ARG A 1 221 ? 35.178 50.441 19.091 1.00 66.88 221 ARG A N 1
ATOM 1764 C CA . ARG A 1 221 ? 33.952 49.792 19.597 1.00 66.88 221 ARG A CA 1
ATOM 1765 C C . ARG A 1 221 ? 32.850 49.796 18.538 1.00 66.88 221 ARG A C 1
ATOM 1767 O O . ARG A 1 221 ? 32.069 48.854 18.476 1.00 66.88 221 ARG A O 1
ATOM 1774 N N . GLU A 1 222 ? 32.791 50.846 17.726 1.00 68.19 222 GLU A N 1
ATOM 1775 C CA . GLU A 1 222 ? 31.852 50.979 16.614 1.00 68.19 222 GLU A CA 1
ATOM 1776 C C . GLU A 1 222 ? 32.213 50.042 15.449 1.00 68.19 222 GLU A C 1
ATOM 1778 O O . GLU A 1 222 ? 31.338 49.378 14.910 1.00 68.19 222 GLU A O 1
ATOM 1783 N N . GLU A 1 223 ? 33.497 49.905 15.119 1.00 69.00 223 GLU A N 1
ATOM 1784 C CA . GLU A 1 223 ? 34.045 48.947 14.155 1.00 69.00 223 GLU A CA 1
ATOM 1785 C C . GLU A 1 223 ? 33.831 47.518 14.655 1.00 69.00 223 GLU A C 1
ATOM 1787 O O . GLU A 1 223 ? 33.229 46.716 13.948 1.00 69.00 223 GLU A O 1
ATOM 1792 N N . ALA A 1 224 ? 34.209 47.199 15.900 1.00 69.31 224 ALA A N 1
ATOM 1793 C CA . ALA A 1 224 ? 33.939 45.883 16.481 1.00 69.31 224 ALA A CA 1
ATOM 1794 C C . ALA A 1 224 ? 32.436 45.560 16.501 1.00 69.31 224 ALA A C 1
ATOM 1796 O O . ALA A 1 224 ? 32.050 44.453 16.142 1.00 69.31 224 ALA A O 1
ATOM 1797 N N . GLY A 1 225 ? 31.577 46.529 16.832 1.00 73.88 225 GLY A N 1
ATOM 1798 C CA . GLY A 1 225 ? 30.121 46.373 16.763 1.00 73.88 225 GLY A CA 1
ATOM 1799 C C . GLY A 1 225 ? 29.585 46.097 15.353 1.00 73.88 225 GLY A C 1
ATOM 1800 O O . GLY A 1 225 ? 28.529 45.488 15.223 1.00 73.88 225 GLY A O 1
ATOM 1801 N N . ARG A 1 226 ? 30.313 46.483 14.295 1.00 78.31 226 ARG A N 1
ATOM 1802 C CA . ARG A 1 226 ? 29.990 46.131 12.899 1.00 78.31 226 ARG A CA 1
ATOM 1803 C C . ARG A 1 226 ? 30.516 44.743 12.509 1.00 78.31 226 ARG A C 1
ATOM 1805 O O . ARG A 1 226 ? 29.849 44.044 11.753 1.00 78.31 226 ARG A O 1
ATOM 1812 N N . PHE A 1 227 ? 31.667 44.317 13.037 1.00 80.62 227 PHE A N 1
ATOM 1813 C CA . PHE A 1 227 ? 32.286 43.020 12.711 1.00 80.62 227 PHE A CA 1
ATOM 1814 C C . PHE A 1 227 ? 31.767 41.836 13.544 1.00 80.62 227 PHE A C 1
ATOM 1816 O O . PHE A 1 227 ? 31.692 40.718 13.037 1.00 80.62 227 PHE A O 1
ATOM 1823 N N . ILE A 1 228 ? 31.391 42.045 14.809 1.00 82.69 228 ILE A N 1
ATOM 1824 C CA . ILE A 1 228 ? 30.928 40.968 15.701 1.00 82.69 228 ILE A CA 1
ATOM 1825 C C . ILE A 1 228 ? 29.665 40.276 15.171 1.00 82.69 228 ILE A C 1
ATOM 1827 O O . ILE A 1 228 ? 29.650 39.048 15.198 1.00 82.69 228 ILE A O 1
ATOM 1831 N N . PRO A 1 229 ? 28.642 40.975 14.639 1.00 83.56 229 PRO A N 1
ATOM 1832 C CA . PRO A 1 229 ? 27.504 40.307 14.010 1.00 83.56 229 PRO A CA 1
ATOM 1833 C C . PRO A 1 229 ? 27.922 39.355 12.882 1.00 83.56 229 PRO A C 1
ATOM 1835 O O . PRO A 1 229 ? 27.410 38.243 12.811 1.00 83.56 229 PRO A O 1
ATOM 1838 N N . VAL A 1 230 ? 28.904 39.739 12.057 1.00 84.00 230 VAL A N 1
ATOM 1839 C CA . VAL A 1 230 ? 29.439 38.881 10.985 1.00 84.00 230 VAL A CA 1
ATOM 1840 C C . VAL A 1 230 ? 30.104 37.634 11.571 1.00 84.00 230 VAL A C 1
ATOM 1842 O O . VAL A 1 230 ? 29.804 36.523 11.146 1.00 84.00 230 VAL A O 1
ATOM 1845 N N . LEU A 1 231 ? 30.948 37.789 12.597 1.00 85.12 231 LEU A N 1
ATOM 1846 C CA . LEU A 1 231 ? 31.568 36.653 13.292 1.00 85.12 231 LEU A CA 1
ATOM 1847 C C . LEU A 1 231 ? 30.536 35.749 13.973 1.00 85.12 231 LEU A C 1
ATOM 1849 O O . LEU A 1 231 ? 30.681 34.531 13.953 1.00 85.12 231 LEU A O 1
ATOM 1853 N N . MET A 1 232 ? 29.485 36.323 14.559 1.00 83.75 232 MET A N 1
ATOM 1854 C CA . MET A 1 232 ? 28.392 35.561 15.158 1.00 83.75 232 MET A CA 1
ATOM 1855 C C . MET A 1 232 ? 27.627 34.759 14.109 1.00 83.75 232 MET A C 1
ATOM 1857 O O . MET A 1 232 ? 27.320 33.603 14.370 1.00 83.75 232 MET A O 1
ATOM 1861 N N . VAL A 1 233 ? 27.373 35.325 12.925 1.00 83.06 233 VAL A N 1
ATOM 1862 C CA . VAL A 1 233 ? 26.776 34.593 11.798 1.00 83.06 233 VAL A CA 1
ATOM 1863 C C . VAL A 1 233 ? 27.700 33.466 11.330 1.00 83.06 233 VAL A C 1
ATOM 1865 O O . VAL A 1 233 ? 27.237 32.346 11.141 1.00 83.06 233 VAL A O 1
ATOM 1868 N N . LEU A 1 234 ? 29.009 33.708 11.214 1.00 85.44 234 LEU A N 1
ATOM 1869 C CA . LEU A 1 234 ? 29.974 32.663 10.846 1.00 85.44 234 LEU A CA 1
ATOM 1870 C C . LEU A 1 234 ? 30.014 31.530 11.883 1.00 85.44 234 LEU A C 1
ATOM 1872 O O . LEU A 1 234 ? 29.937 30.362 11.513 1.00 85.44 234 LEU A O 1
ATOM 1876 N N . MET A 1 235 ? 30.057 31.856 13.180 1.00 85.81 235 MET A N 1
ATOM 1877 C CA . MET A 1 235 ? 29.973 30.865 14.262 1.00 85.81 235 MET A CA 1
ATOM 1878 C C . MET A 1 235 ? 28.632 30.124 14.261 1.00 85.81 235 MET A C 1
ATOM 1880 O O . MET A 1 235 ? 28.595 28.924 14.516 1.00 85.81 235 MET A O 1
ATOM 1884 N N . PHE A 1 236 ? 27.537 30.815 13.937 1.00 85.44 236 PHE A N 1
ATOM 1885 C CA . PHE A 1 236 ? 26.208 30.222 13.808 1.00 85.44 236 PHE A CA 1
ATOM 1886 C C . PHE A 1 236 ? 26.139 29.198 12.668 1.00 85.44 236 PHE A C 1
ATOM 1888 O O . PHE A 1 236 ? 25.344 28.269 12.750 1.00 85.44 236 PHE A O 1
ATOM 1895 N N . MET A 1 237 ? 26.992 29.302 11.646 1.00 85.94 237 MET A N 1
ATOM 1896 C CA . MET A 1 237 ? 27.073 28.316 10.561 1.00 85.94 237 MET A CA 1
ATOM 1897 C C . MET A 1 237 ? 27.959 27.099 10.887 1.00 85.94 237 MET A C 1
ATOM 1899 O O . MET A 1 237 ? 27.839 26.069 10.226 1.00 85.94 237 MET A O 1
ATOM 1903 N N . VAL A 1 238 ? 28.822 27.162 11.913 1.00 88.75 238 VAL A N 1
ATOM 1904 C CA . VAL A 1 238 ? 29.740 26.058 12.277 1.00 88.75 238 VAL A CA 1
ATOM 1905 C C . VAL A 1 238 ? 29.017 24.725 12.542 1.00 88.75 238 VAL A C 1
ATOM 1907 O O . VAL A 1 238 ? 29.494 23.705 12.040 1.00 88.75 238 VAL A O 1
ATOM 1910 N N . PRO A 1 239 ? 27.874 24.674 13.263 1.00 88.81 239 PRO A N 1
ATOM 1911 C CA . PRO A 1 239 ? 27.148 23.422 13.475 1.00 88.81 239 PRO A CA 1
ATOM 1912 C C . PRO A 1 239 ? 26.725 22.716 12.180 1.00 88.81 239 PRO A C 1
ATOM 1914 O O . PRO A 1 239 ? 26.921 21.503 12.078 1.00 88.81 239 PRO A O 1
ATOM 1917 N N . ILE A 1 240 ? 26.254 23.460 11.170 1.00 83.38 240 ILE A N 1
ATOM 1918 C CA . ILE A 1 240 ? 25.901 22.911 9.849 1.00 83.38 240 ILE A CA 1
ATOM 1919 C C . ILE A 1 240 ? 27.133 22.271 9.198 1.00 83.38 240 ILE A C 1
ATOM 1921 O O . ILE A 1 240 ? 27.095 21.109 8.798 1.00 83.38 240 ILE A O 1
ATOM 1925 N N . PHE A 1 241 ? 28.261 22.984 9.167 1.00 83.81 241 PHE A N 1
ATOM 1926 C CA . PHE A 1 241 ? 29.495 22.491 8.544 1.00 83.81 241 PHE A CA 1
ATOM 1927 C C . PHE A 1 241 ? 30.243 21.432 9.362 1.00 83.81 241 PHE A C 1
ATOM 1929 O O . PHE A 1 241 ? 31.209 20.854 8.874 1.00 83.81 241 PHE A O 1
ATOM 1936 N N . SER A 1 242 ? 29.819 21.118 10.586 1.00 86.19 242 SER A N 1
ATOM 1937 C CA . SER A 1 242 ? 30.381 19.973 11.316 1.00 86.19 242 SER A CA 1
ATOM 1938 C C . SER A 1 242 ? 29.925 18.626 10.734 1.00 86.19 242 SER A C 1
ATOM 1940 O O . SER A 1 242 ? 30.617 17.616 10.879 1.00 86.19 242 SER A O 1
ATOM 1942 N N . ASN A 1 243 ? 28.798 18.603 10.014 1.00 83.94 243 ASN A N 1
ATOM 1943 C CA . ASN A 1 243 ? 28.286 17.404 9.363 1.00 83.94 243 ASN A CA 1
ATOM 1944 C C . ASN A 1 243 ? 29.063 17.101 8.068 1.00 83.94 243 ASN A C 1
ATOM 1946 O O . ASN A 1 243 ? 29.389 18.001 7.292 1.00 83.94 243 ASN A O 1
ATOM 1950 N N . GLN A 1 244 ? 29.384 15.828 7.831 1.00 82.94 244 GLN A N 1
ATOM 1951 C CA . GLN A 1 244 ? 30.125 15.415 6.638 1.00 82.94 244 GLN A CA 1
ATOM 1952 C C . GLN A 1 244 ? 29.313 15.610 5.354 1.00 82.94 244 GLN A C 1
ATOM 1954 O O . GLN A 1 244 ? 29.839 16.206 4.423 1.00 82.94 244 GLN A O 1
ATOM 1959 N N . SER A 1 245 ? 28.043 15.200 5.321 1.00 79.38 245 SER A N 1
ATOM 1960 C CA . SER A 1 245 ? 27.188 15.324 4.134 1.00 79.38 245 SER A CA 1
ATOM 1961 C C . SER A 1 245 ? 27.049 16.779 3.693 1.00 79.38 245 SER A C 1
ATOM 1963 O O . SER A 1 245 ? 27.249 17.084 2.523 1.00 79.38 245 SER A O 1
ATOM 1965 N N . TYR A 1 246 ? 26.808 17.707 4.629 1.00 82.25 246 TYR A N 1
ATOM 1966 C CA . TYR A 1 246 ? 26.747 19.133 4.288 1.00 82.25 246 TYR A CA 1
ATOM 1967 C C . TYR A 1 246 ? 28.079 19.659 3.758 1.00 82.25 246 TYR A C 1
ATOM 1969 O O . TYR A 1 246 ? 28.083 20.399 2.778 1.00 82.25 246 TYR A O 1
ATOM 1977 N N . ARG A 1 247 ? 29.213 19.264 4.351 1.00 86.44 247 ARG A N 1
ATOM 1978 C CA . ARG A 1 247 ? 30.528 19.651 3.823 1.00 86.44 247 ARG A CA 1
ATOM 1979 C C . ARG A 1 247 ? 30.724 19.150 2.405 1.00 86.44 247 ARG A C 1
ATOM 1981 O O . ARG A 1 247 ? 31.028 19.973 1.558 1.00 86.44 247 ARG A O 1
ATOM 1988 N N . THR A 1 248 ? 30.490 17.864 2.154 1.00 83.94 248 THR A N 1
ATOM 1989 C CA . THR A 1 248 ? 30.622 17.261 0.823 1.00 83.94 248 THR A CA 1
ATOM 1990 C C . THR A 1 248 ? 29.792 18.020 -0.210 1.00 83.94 248 THR A C 1
ATOM 1992 O O . THR A 1 248 ? 30.326 18.452 -1.228 1.00 83.94 248 THR A O 1
ATOM 1995 N N . VAL A 1 249 ? 28.515 18.278 0.091 1.00 82.94 249 VAL A N 1
ATOM 1996 C CA . VAL A 1 249 ? 27.607 19.021 -0.796 1.00 82.94 249 VAL A CA 1
ATOM 1997 C C . VAL A 1 249 ? 28.130 20.429 -1.053 1.00 82.94 249 VAL A C 1
ATOM 1999 O O . VAL A 1 249 ? 28.360 20.793 -2.200 1.00 82.94 249 VAL A O 1
ATOM 2002 N N . PHE A 1 250 ? 28.379 21.223 -0.010 1.00 83.25 250 PHE A N 1
ATOM 2003 C CA . PHE A 1 250 ? 28.776 22.620 -0.192 1.00 83.25 250 PHE A CA 1
ATOM 2004 C C . PHE A 1 250 ? 30.202 22.789 -0.744 1.00 83.25 250 PHE A C 1
ATOM 2006 O O . PHE A 1 250 ? 30.477 23.813 -1.365 1.00 83.25 250 PHE A O 1
ATOM 2013 N N . SER A 1 251 ? 31.109 21.823 -0.546 1.00 86.69 251 SER A N 1
ATOM 2014 C CA . SER A 1 251 ? 32.487 21.894 -1.058 1.00 86.69 251 SER A CA 1
ATOM 2015 C C . SER A 1 251 ? 32.655 21.359 -2.478 1.00 86.69 251 SER A C 1
ATOM 2017 O O . SER A 1 251 ? 33.634 21.706 -3.128 1.00 86.69 251 SER A O 1
ATOM 2019 N N . SER A 1 252 ? 31.746 20.501 -2.946 1.00 85.06 252 SER A N 1
ATOM 2020 C CA . SER A 1 252 ? 31.830 19.858 -4.269 1.00 85.06 252 SER A CA 1
ATOM 2021 C C . SER A 1 252 ? 31.721 20.830 -5.452 1.00 85.06 252 SER A C 1
ATOM 2023 O O . SER A 1 252 ? 32.221 20.539 -6.531 1.00 85.06 252 SER A O 1
ATOM 2025 N N . GLY A 1 253 ? 31.082 21.990 -5.266 1.00 83.94 253 GLY A N 1
ATOM 2026 C CA . GLY A 1 253 ? 30.815 22.961 -6.334 1.00 83.94 253 GLY A CA 1
ATOM 2027 C C . GLY A 1 253 ? 29.597 22.627 -7.207 1.00 83.94 253 GLY A C 1
ATOM 2028 O O . GLY A 1 253 ? 28.983 23.548 -7.740 1.00 83.94 253 GLY A O 1
ATOM 2029 N N . ASP A 1 254 ? 29.189 21.357 -7.277 1.00 82.56 254 ASP A N 1
ATOM 2030 C CA . ASP A 1 254 ? 28.009 20.856 -8.003 1.00 82.56 254 ASP A CA 1
ATOM 2031 C C . ASP A 1 254 ? 26.935 20.248 -7.074 1.00 82.56 254 ASP A C 1
ATOM 2033 O O . ASP A 1 254 ? 25.990 19.609 -7.533 1.00 82.56 254 ASP A O 1
ATOM 2037 N N . PHE A 1 255 ? 27.064 20.476 -5.762 1.00 83.94 255 PHE A N 1
ATOM 2038 C CA . PHE A 1 255 ? 26.165 19.973 -4.719 1.00 83.94 255 PHE A CA 1
ATOM 2039 C C . PHE A 1 255 ? 26.143 18.439 -4.625 1.00 83.94 255 PHE A C 1
ATOM 2041 O O . PHE A 1 255 ? 25.102 17.847 -4.353 1.00 83.94 255 PHE A O 1
ATOM 2048 N N . ASN A 1 256 ? 27.312 17.807 -4.774 1.00 80.12 256 ASN A N 1
ATOM 2049 C CA . ASN A 1 256 ? 27.500 16.359 -4.802 1.00 80.12 256 ASN A CA 1
ATOM 2050 C C . ASN A 1 256 ? 26.697 15.754 -5.956 1.00 80.12 256 ASN A C 1
ATOM 2052 O O . ASN A 1 256 ? 25.808 14.936 -5.738 1.00 80.12 256 ASN A O 1
ATOM 2056 N N . HIS A 1 257 ? 26.986 16.245 -7.162 1.00 80.75 257 HIS A N 1
ATOM 2057 C CA . HIS A 1 257 ? 26.337 15.882 -8.424 1.00 80.75 257 HIS A CA 1
ATOM 2058 C C . HIS A 1 257 ? 24.863 16.271 -8.575 1.00 80.75 257 HIS A C 1
ATOM 2060 O O . HIS A 1 257 ? 24.310 16.109 -9.657 1.00 80.75 257 HIS A O 1
ATOM 2066 N N . PHE A 1 258 ? 24.229 16.874 -7.565 1.00 77.69 258 PHE A N 1
ATOM 2067 C CA . PHE A 1 258 ? 22.842 17.338 -7.669 1.00 77.69 258 PHE A CA 1
ATOM 2068 C C . PHE A 1 258 ? 22.614 18.334 -8.823 1.00 77.69 258 PHE A C 1
ATOM 2070 O O . PHE A 1 258 ? 21.537 18.365 -9.414 1.00 77.69 258 PHE A O 1
ATOM 2077 N N . LEU A 1 259 ? 23.611 19.168 -9.142 1.00 83.12 259 LEU A N 1
ATOM 2078 C CA . LEU A 1 259 ? 23.556 20.106 -10.270 1.00 83.12 259 LEU A CA 1
ATOM 2079 C C . LEU A 1 259 ? 24.062 19.506 -11.589 1.00 83.12 259 LEU A C 1
ATOM 2081 O O . LEU A 1 259 ? 24.013 20.186 -12.617 1.00 83.12 259 LEU A O 1
ATOM 2085 N N . THR A 1 260 ? 24.555 18.269 -11.578 1.00 86.75 260 THR A N 1
ATOM 2086 C CA . THR A 1 260 ? 25.025 17.599 -12.787 1.00 86.75 260 THR A CA 1
ATOM 2087 C C . THR A 1 260 ? 23.817 17.177 -13.620 1.00 86.75 260 THR A C 1
ATOM 2089 O O . THR A 1 260 ? 22.954 16.451 -13.129 1.00 86.75 260 THR A O 1
ATOM 2092 N N . PRO A 1 261 ? 23.700 17.633 -14.879 1.00 87.50 261 PRO A N 1
ATOM 2093 C CA . PRO A 1 261 ? 22.575 17.253 -15.717 1.00 87.50 261 PRO A CA 1
ATOM 2094 C C . PRO A 1 261 ? 22.661 15.769 -16.075 1.00 87.50 261 PRO A C 1
ATOM 2096 O O . PRO A 1 261 ? 23.718 15.280 -16.468 1.00 87.50 261 PRO A O 1
ATOM 2099 N N . TYR A 1 262 ? 21.529 15.075 -16.006 1.00 88.94 262 TYR A N 1
ATOM 2100 C CA . TYR A 1 262 ? 21.428 13.707 -16.498 1.00 88.94 262 TYR A CA 1
ATOM 2101 C C . TYR A 1 262 ? 21.612 13.674 -18.032 1.00 88.94 262 TYR A C 1
ATOM 2103 O O . TYR A 1 262 ? 20.943 14.441 -18.742 1.00 88.94 262 TYR A O 1
ATOM 2111 N N . PRO A 1 263 ? 22.504 12.824 -18.577 1.00 91.25 263 PRO A N 1
ATOM 2112 C CA . PRO A 1 263 ? 22.779 12.758 -20.007 1.00 91.25 263 PRO A CA 1
ATOM 2113 C C . PRO A 1 263 ? 21.627 12.068 -20.744 1.00 91.25 263 PRO A C 1
ATOM 2115 O O . PRO A 1 263 ? 21.649 10.877 -21.015 1.00 91.25 263 PRO A O 1
ATOM 2118 N N . VAL A 1 264 ? 20.615 12.839 -21.141 1.00 92.56 264 VAL A N 1
ATOM 2119 C CA . VAL A 1 264 ? 19.411 12.321 -21.820 1.00 92.56 264 VAL A CA 1
ATOM 2120 C C . VAL A 1 264 ? 19.650 11.763 -23.231 1.00 92.56 264 VAL A C 1
ATOM 2122 O O . VAL A 1 264 ? 18.690 11.339 -23.860 1.00 92.56 264 VAL A O 1
ATOM 2125 N N . GLY A 1 265 ? 20.877 11.780 -23.761 1.00 95.06 265 GLY A N 1
ATOM 2126 C CA . GLY A 1 265 ? 21.195 11.338 -25.128 1.00 95.06 265 GLY A CA 1
ATOM 2127 C C . GLY A 1 265 ? 20.678 9.926 -25.442 1.00 95.06 265 GLY A C 1
ATOM 2128 O O . GLY A 1 265 ? 19.831 9.795 -26.326 1.00 95.06 265 GLY A O 1
ATOM 2129 N N . PRO A 1 266 ? 21.070 8.899 -24.669 1.00 95.06 266 PRO A N 1
ATOM 2130 C CA . PRO A 1 266 ? 20.560 7.540 -24.841 1.00 95.06 266 PRO A CA 1
ATOM 2131 C C . PRO A 1 266 ? 19.030 7.433 -24.735 1.00 95.06 266 PRO A C 1
ATOM 2133 O O . PRO A 1 266 ? 18.399 6.711 -25.503 1.00 95.06 266 PRO A O 1
ATOM 2136 N N . LEU A 1 267 ? 18.393 8.182 -23.828 1.00 94.75 267 LEU A N 1
ATOM 2137 C CA . LEU A 1 267 ? 16.928 8.190 -23.707 1.00 94.75 267 LEU A CA 1
ATOM 2138 C C . LEU A 1 267 ? 16.252 8.910 -24.889 1.00 94.75 267 LEU A C 1
ATOM 2140 O O . LEU A 1 267 ? 15.153 8.543 -25.306 1.00 94.75 267 LEU A O 1
ATOM 2144 N N . LYS A 1 268 ? 16.908 9.928 -25.454 1.00 96.44 268 LYS A N 1
ATOM 2145 C CA . LYS A 1 268 ? 16.461 10.646 -26.651 1.00 96.44 268 LYS A CA 1
ATOM 2146 C C . LYS A 1 268 ? 16.453 9.726 -27.866 1.00 96.44 268 LYS A C 1
ATOM 2148 O O . LYS A 1 268 ? 15.489 9.774 -28.616 1.00 96.44 268 LYS A O 1
ATOM 2153 N N . GLU A 1 269 ? 17.460 8.870 -28.025 1.00 97.44 269 GLU A N 1
ATOM 2154 C CA . GLU A 1 269 ? 17.486 7.849 -29.083 1.00 97.44 269 GLU A CA 1
ATOM 2155 C C . GLU A 1 269 ? 16.309 6.876 -28.957 1.00 97.44 269 GLU A C 1
ATOM 2157 O O . GLU A 1 269 ? 15.631 6.602 -29.944 1.00 97.44 269 GLU A O 1
ATOM 2162 N N . VAL A 1 270 ? 16.005 6.414 -27.736 1.00 97.31 270 VAL A N 1
ATOM 2163 C CA . VAL A 1 270 ? 14.823 5.573 -27.475 1.00 97.31 270 VAL A CA 1
ATOM 2164 C C . VAL A 1 270 ? 13.539 6.314 -27.847 1.00 97.31 270 VAL A C 1
ATOM 2166 O O . VAL A 1 270 ? 12.676 5.747 -28.515 1.00 97.31 270 VAL A O 1
ATOM 2169 N N . LYS A 1 271 ? 13.409 7.590 -27.462 1.00 97.12 271 LYS A N 1
ATOM 2170 C CA . LYS A 1 271 ? 12.254 8.422 -27.827 1.00 97.12 271 LYS A CA 1
ATOM 2171 C C . LYS A 1 271 ? 12.134 8.590 -29.342 1.00 97.12 271 LYS A C 1
ATOM 2173 O O . LYS A 1 271 ? 11.044 8.450 -29.882 1.00 97.12 271 LYS A O 1
ATOM 2178 N N . GLU A 1 272 ? 13.230 8.889 -30.028 1.00 97.00 272 GLU A N 1
ATOM 2179 C CA . GLU A 1 272 ? 13.256 9.053 -31.483 1.00 97.00 272 GLU A CA 1
ATOM 2180 C C . GLU A 1 272 ? 12.892 7.752 -32.206 1.00 97.00 272 GLU A C 1
ATOM 2182 O O . GLU A 1 272 ? 12.123 7.802 -33.163 1.00 97.00 272 GLU A O 1
ATOM 2187 N N . ALA A 1 273 ? 13.361 6.600 -31.715 1.00 97.06 273 ALA A N 1
ATOM 2188 C CA . ALA A 1 273 ? 12.954 5.292 -32.218 1.00 97.06 273 ALA A CA 1
ATOM 2189 C C . ALA A 1 273 ? 11.453 5.048 -32.000 1.00 97.06 273 ALA A C 1
ATOM 2191 O O . ALA A 1 273 ? 10.741 4.737 -32.949 1.00 97.06 273 ALA A O 1
ATOM 2192 N N . LEU A 1 274 ? 10.943 5.264 -30.782 1.00 96.88 274 LEU A N 1
ATOM 2193 C CA . LEU A 1 274 ? 9.520 5.100 -30.459 1.00 96.88 274 LEU A CA 1
ATOM 2194 C C . LEU A 1 274 ? 8.609 5.993 -31.314 1.00 96.88 274 LEU A C 1
ATOM 2196 O O . LEU A 1 274 ? 7.546 5.548 -31.733 1.00 96.88 274 LEU A O 1
ATOM 2200 N N . LEU A 1 275 ? 9.027 7.225 -31.620 1.00 95.44 275 LEU A N 1
ATOM 2201 C CA . LEU A 1 275 ? 8.263 8.156 -32.462 1.00 95.44 275 LEU A CA 1
ATOM 2202 C C . LEU A 1 275 ? 8.194 7.744 -33.943 1.00 95.44 275 LEU A C 1
ATOM 2204 O O . LEU A 1 275 ? 7.350 8.262 -34.673 1.00 95.44 275 LEU A O 1
ATOM 2208 N N . GLN A 1 276 ? 9.072 6.846 -34.399 1.00 96.25 276 GLN A N 1
ATOM 2209 C CA . GLN A 1 276 ? 9.036 6.285 -35.756 1.00 96.25 276 GLN A CA 1
ATOM 2210 C C . GLN A 1 276 ? 8.174 5.021 -35.852 1.00 96.25 276 GLN A C 1
ATOM 2212 O O . GLN A 1 276 ? 7.857 4.576 -36.956 1.00 96.25 276 GLN A O 1
ATOM 2217 N N . LEU A 1 277 ? 7.805 4.439 -34.711 1.00 95.44 277 LEU A N 1
ATOM 2218 C CA . LEU A 1 277 ? 7.023 3.215 -34.624 1.00 95.44 277 LEU A CA 1
ATOM 2219 C C . LEU A 1 277 ? 5.528 3.533 -34.442 1.00 95.44 277 LEU A C 1
ATOM 2221 O O . LEU A 1 277 ? 5.164 4.656 -34.079 1.00 95.44 277 LEU A O 1
ATOM 2225 N N . PRO A 1 278 ? 4.627 2.563 -34.684 1.00 94.00 278 PRO A N 1
ATOM 2226 C CA . PRO A 1 278 ? 3.208 2.739 -34.400 1.00 94.00 278 PRO A CA 1
ATOM 2227 C C . PRO A 1 278 ? 2.962 3.144 -32.938 1.00 94.00 278 PRO A C 1
ATOM 2229 O O . PRO A 1 278 ? 3.658 2.653 -32.045 1.00 94.00 278 PRO A O 1
ATOM 2232 N N . PRO A 1 279 ? 1.960 3.994 -32.655 1.00 91.88 279 PRO A N 1
ATOM 2233 C CA . PRO A 1 279 ? 1.646 4.379 -31.287 1.00 91.88 279 PRO A CA 1
ATOM 2234 C C . PRO A 1 279 ? 1.252 3.152 -30.463 1.00 91.88 279 PRO A C 1
ATOM 2236 O O . PRO A 1 279 ? 0.586 2.238 -30.950 1.00 91.88 279 PRO A O 1
ATOM 2239 N N . GLY A 1 280 ? 1.636 3.147 -29.193 1.00 92.25 280 GLY A N 1
ATOM 2240 C CA . GLY A 1 280 ? 1.310 2.058 -28.289 1.00 92.25 280 GLY A CA 1
ATOM 2241 C C . GLY A 1 280 ? 1.709 2.366 -26.857 1.00 92.25 280 GLY A C 1
ATOM 2242 O O . GLY A 1 280 ? 2.442 3.321 -26.594 1.00 92.25 280 GLY A O 1
ATOM 2243 N N . LYS A 1 281 ? 1.194 1.562 -25.928 1.00 94.19 281 LYS A N 1
ATOM 2244 C CA . LYS A 1 281 ? 1.493 1.709 -24.506 1.00 94.19 281 LYS A CA 1
ATOM 2245 C C . LYS A 1 281 ? 2.935 1.272 -24.228 1.00 94.19 281 LYS A C 1
ATOM 2247 O O . LYS A 1 281 ? 3.344 0.193 -24.663 1.00 94.19 281 LYS A O 1
ATOM 2252 N N . VAL A 1 282 ? 3.689 2.112 -23.521 1.00 94.50 282 VAL A N 1
ATOM 2253 C CA . VAL A 1 282 ? 5.108 1.922 -23.192 1.00 94.50 282 VAL A CA 1
ATOM 2254 C C . VAL A 1 282 ? 5.269 1.741 -21.691 1.00 94.50 282 VAL A C 1
ATOM 2256 O O . VAL A 1 282 ? 4.724 2.521 -20.910 1.00 94.50 282 VAL A O 1
ATOM 2259 N N . VAL A 1 283 ? 6.082 0.777 -21.271 1.00 93.06 283 VAL A N 1
ATOM 2260 C CA . VAL A 1 283 ? 6.518 0.661 -19.872 1.00 93.06 283 VAL A CA 1
ATOM 2261 C C . VAL A 1 283 ? 8.025 0.782 -19.765 1.00 93.06 283 VAL A C 1
ATOM 2263 O O . VAL A 1 283 ? 8.750 0.348 -20.656 1.00 93.06 283 VAL A O 1
ATOM 2266 N N . VAL A 1 284 ? 8.493 1.353 -18.656 1.00 92.00 284 VAL A N 1
ATOM 2267 C CA . VAL A 1 284 ? 9.916 1.391 -18.316 1.00 92.00 284 VAL A CA 1
ATOM 2268 C C . VAL A 1 284 ? 10.170 0.459 -17.140 1.00 92.00 284 VAL A C 1
ATOM 2270 O O . VAL A 1 284 ? 9.539 0.601 -16.092 1.00 92.00 284 VAL A O 1
ATOM 2273 N N . LEU A 1 285 ? 11.076 -0.498 -17.333 1.00 91.12 285 LEU A N 1
ATOM 2274 C CA . LEU A 1 285 ? 11.448 -1.512 -16.358 1.00 91.12 285 LEU A CA 1
ATOM 2275 C C . LEU A 1 285 ? 12.919 -1.376 -15.920 1.00 91.12 285 LEU A C 1
ATOM 2277 O O . LEU A 1 285 ? 13.770 -1.022 -16.736 1.00 91.12 285 LEU A O 1
ATOM 2281 N N . PRO A 1 286 ? 13.228 -1.720 -14.659 1.00 86.25 286 PRO A N 1
ATOM 2282 C CA . PRO A 1 286 ? 12.255 -1.931 -13.586 1.00 86.25 286 PRO A CA 1
ATOM 2283 C C . PRO A 1 286 ? 11.605 -0.594 -13.169 1.00 86.25 286 PRO A C 1
ATOM 2285 O O . PRO A 1 286 ? 12.181 0.476 -13.386 1.00 86.25 286 PRO A O 1
ATOM 2288 N N . PRO A 1 287 ? 10.404 -0.622 -12.571 1.00 81.19 287 PRO A N 1
ATOM 2289 C CA . PRO A 1 287 ? 9.742 0.599 -12.129 1.00 81.19 287 PRO A CA 1
ATOM 2290 C C . PRO A 1 287 ? 10.506 1.243 -10.962 1.00 81.19 287 PRO A C 1
ATOM 2292 O O . PRO A 1 287 ? 10.946 0.569 -10.030 1.00 81.19 287 PRO A O 1
ATOM 2295 N N . THR A 1 288 ? 10.631 2.571 -10.978 1.00 74.94 288 THR A N 1
ATOM 2296 C CA . THR A 1 288 ? 11.348 3.351 -9.956 1.00 74.94 288 THR A CA 1
ATOM 2297 C C . THR A 1 288 ? 10.395 4.267 -9.190 1.00 74.94 288 THR A C 1
ATOM 2299 O O . THR A 1 288 ? 10.430 5.485 -9.300 1.00 74.94 288 THR A O 1
ATOM 2302 N N . GLU A 1 289 ? 9.492 3.691 -8.400 1.00 67.69 289 GLU A N 1
ATOM 2303 C CA . GLU A 1 289 ? 8.507 4.477 -7.641 1.00 67.69 289 GLU A CA 1
ATOM 2304 C C . GLU A 1 289 ? 9.141 5.339 -6.529 1.00 67.69 289 GLU A C 1
ATOM 2306 O O . GLU A 1 289 ? 8.753 6.492 -6.313 1.00 67.69 289 GLU A O 1
ATOM 2311 N N . THR A 1 290 ? 10.133 4.794 -5.820 1.00 65.88 290 THR A N 1
ATOM 2312 C CA . THR A 1 290 ? 10.958 5.566 -4.880 1.00 65.88 290 THR A CA 1
ATOM 2313 C C . THR A 1 290 ? 12.275 5.948 -5.542 1.00 65.88 290 THR A C 1
ATOM 2315 O O . THR A 1 290 ? 12.649 5.359 -6.550 1.00 65.88 290 THR A O 1
ATOM 2318 N N . ALA A 1 291 ? 12.947 6.996 -5.051 1.00 65.62 291 ALA A N 1
ATOM 2319 C CA . ALA A 1 291 ? 14.111 7.531 -5.758 1.00 65.62 291 ALA A CA 1
ATOM 2320 C C . ALA A 1 291 ? 15.245 6.504 -5.683 1.00 65.62 291 ALA A C 1
ATOM 2322 O O . ALA A 1 291 ? 15.827 6.300 -4.615 1.00 65.62 291 ALA A O 1
ATOM 2323 N N . LYS A 1 292 ? 15.490 5.820 -6.798 1.00 75.06 292 LYS A N 1
ATOM 2324 C CA . LYS A 1 292 ? 16.540 4.815 -6.925 1.00 75.06 292 LYS A CA 1
ATOM 2325 C C . LYS A 1 292 ? 17.771 5.442 -7.552 1.00 75.06 292 LYS A C 1
ATOM 2327 O O . LYS A 1 292 ? 17.662 6.433 -8.269 1.00 75.06 292 LYS A O 1
ATOM 2332 N N . VAL A 1 293 ? 18.923 4.863 -7.236 1.00 80.25 293 VAL A N 1
ATOM 2333 C CA . VAL A 1 293 ? 20.204 5.313 -7.772 1.00 80.25 293 VAL A CA 1
ATOM 2334 C C . VAL A 1 293 ? 20.362 4.763 -9.178 1.00 80.25 293 VAL A C 1
ATOM 2336 O O . VAL A 1 293 ? 20.259 3.557 -9.398 1.00 80.25 293 VAL A O 1
ATOM 2339 N N . VAL A 1 294 ? 20.609 5.671 -10.105 1.00 84.38 294 VAL A N 1
ATOM 2340 C CA . VAL A 1 294 ? 20.910 5.401 -11.500 1.00 84.38 294 VAL A CA 1
ATOM 2341 C C . VAL A 1 294 ? 22.326 5.889 -11.751 1.00 84.38 294 VAL A C 1
ATOM 2343 O O . VAL A 1 294 ? 22.649 7.020 -11.400 1.00 84.38 294 VAL A O 1
ATOM 2346 N N . LEU A 1 295 ? 23.177 5.040 -12.310 1.00 88.69 295 LEU A N 1
ATOM 2347 C CA . LEU A 1 295 ? 24.540 5.390 -12.673 1.00 88.69 295 LEU A CA 1
ATOM 2348 C C . LEU A 1 295 ? 24.576 5.695 -14.167 1.00 88.69 295 LEU A C 1
ATOM 2350 O O . LEU A 1 295 ? 24.421 4.788 -14.982 1.00 88.69 295 LEU A O 1
ATOM 2354 N N . ASP A 1 296 ? 24.753 6.966 -14.518 1.00 88.81 296 ASP A N 1
ATOM 2355 C CA . ASP A 1 296 ? 24.786 7.356 -15.924 1.00 88.81 296 ASP A CA 1
ATOM 2356 C C . ASP A 1 296 ? 26.039 6.835 -16.653 1.00 88.81 296 ASP A C 1
ATOM 2358 O O . ASP A 1 296 ? 26.986 6.322 -16.049 1.00 88.81 296 ASP A O 1
ATOM 2362 N N . ILE A 1 297 ? 26.068 7.015 -17.974 1.00 88.94 297 ILE A N 1
ATOM 2363 C CA . ILE A 1 297 ? 27.198 6.636 -18.842 1.00 88.94 297 ILE A CA 1
ATOM 2364 C C . ILE A 1 297 ? 28.546 7.273 -18.455 1.00 88.94 297 ILE A C 1
ATOM 2366 O O . ILE A 1 297 ? 29.600 6.770 -18.839 1.00 88.94 297 ILE A O 1
ATOM 2370 N N . ASN A 1 298 ? 28.538 8.371 -17.692 1.00 88.56 298 ASN A N 1
ATOM 2371 C CA . ASN A 1 298 ? 29.742 9.043 -17.204 1.00 88.56 298 ASN A CA 1
ATOM 2372 C C . ASN A 1 298 ? 30.154 8.560 -15.802 1.00 88.56 298 ASN A C 1
ATOM 2374 O O . ASN A 1 298 ? 31.143 9.051 -15.253 1.00 88.56 298 ASN A O 1
ATOM 2378 N N . GLY A 1 299 ? 29.413 7.618 -15.213 1.00 87.94 299 GLY A N 1
ATOM 2379 C CA . GLY A 1 299 ? 29.628 7.136 -13.853 1.00 87.94 299 GLY A CA 1
ATOM 2380 C C . GLY A 1 299 ? 29.130 8.099 -12.774 1.00 87.94 299 GLY A C 1
ATOM 2381 O O . GLY A 1 299 ? 29.582 8.003 -11.633 1.00 87.94 299 GLY A O 1
ATOM 2382 N N . VAL A 1 300 ? 28.236 9.034 -13.110 1.00 88.00 300 VAL A N 1
ATOM 2383 C CA . VAL A 1 300 ? 27.620 9.948 -12.143 1.00 88.00 300 VAL A CA 1
ATOM 2384 C C . VAL A 1 300 ? 26.326 9.334 -11.622 1.00 88.00 300 VAL A C 1
ATOM 2386 O O . VAL A 1 300 ? 25.482 8.871 -12.389 1.00 88.00 300 VAL A O 1
ATOM 2389 N N . GLU A 1 301 ? 26.172 9.325 -10.300 1.00 86.06 301 GLU A N 1
ATOM 2390 C CA . GLU A 1 301 ? 24.944 8.879 -9.651 1.00 86.06 301 GLU A CA 1
ATOM 2391 C C . GLU A 1 301 ? 23.852 9.948 -9.759 1.00 86.06 301 GLU A C 1
ATOM 2393 O O . GLU A 1 301 ? 24.053 11.111 -9.408 1.00 86.06 301 GLU A O 1
ATOM 2398 N N . HIS A 1 302 ? 22.672 9.523 -10.198 1.00 83.44 302 HIS A N 1
ATOM 2399 C CA . HIS A 1 302 ? 21.450 10.314 -10.255 1.00 83.44 302 HIS A CA 1
ATOM 2400 C C . HIS A 1 302 ? 20.340 9.601 -9.500 1.00 83.44 302 HIS A C 1
ATOM 2402 O O . HIS A 1 302 ? 20.315 8.372 -9.408 1.00 83.44 302 HIS A O 1
ATOM 2408 N N . LYS A 1 303 ? 19.362 10.365 -9.015 1.00 77.12 303 LYS A N 1
ATOM 2409 C CA . LYS A 1 303 ? 18.143 9.803 -8.435 1.00 77.12 303 LYS A CA 1
ATOM 2410 C C . LYS A 1 303 ? 16.905 10.414 -9.049 1.00 77.12 303 LYS A C 1
ATOM 2412 O O . LYS A 1 303 ? 16.607 11.592 -8.866 1.00 77.12 303 LYS A O 1
ATOM 2417 N N . PHE A 1 304 ? 16.123 9.580 -9.713 1.00 75.12 304 PHE A N 1
ATOM 2418 C CA . PHE A 1 304 ? 14.815 9.958 -10.225 1.00 75.12 304 PHE A CA 1
ATOM 2419 C C . PHE A 1 304 ? 13.796 8.848 -9.995 1.00 75.12 304 PHE A C 1
ATOM 2421 O O . PHE A 1 304 ? 14.132 7.712 -9.659 1.00 75.12 304 PHE A O 1
ATOM 2428 N N . ILE A 1 305 ? 12.528 9.235 -10.107 1.00 75.81 305 ILE A N 1
ATOM 2429 C CA . ILE A 1 305 ? 11.386 8.326 -10.055 1.00 75.81 305 ILE A CA 1
ATOM 2430 C C . ILE A 1 305 ? 10.852 8.074 -11.466 1.00 75.81 305 ILE A C 1
ATOM 2432 O O . ILE A 1 305 ? 11.142 8.836 -12.389 1.00 75.81 305 ILE A O 1
ATOM 2436 N N . ASP A 1 306 ? 10.022 7.050 -11.608 1.00 74.69 306 ASP A N 1
ATOM 2437 C CA . ASP A 1 306 ? 9.338 6.626 -12.833 1.00 74.69 306 ASP A CA 1
ATOM 2438 C C . ASP A 1 306 ? 8.746 7.784 -13.658 1.00 74.69 306 ASP A C 1
ATOM 2440 O O . ASP A 1 306 ? 8.905 7.810 -14.881 1.00 74.69 306 ASP A O 1
ATOM 2444 N N . LYS A 1 307 ? 8.164 8.797 -12.995 1.00 81.31 307 LYS A N 1
ATOM 2445 C CA . LYS A 1 307 ? 7.611 10.006 -13.630 1.00 81.31 307 LYS A CA 1
ATOM 2446 C C . LYS A 1 307 ? 8.584 10.702 -14.573 1.00 81.31 307 LYS A C 1
ATOM 2448 O O . LYS A 1 307 ? 8.134 11.302 -15.542 1.00 81.31 307 LYS A O 1
ATOM 2453 N N . PHE A 1 308 ? 9.887 10.646 -14.298 1.00 86.81 308 PHE A N 1
ATOM 2454 C CA . PHE A 1 308 ? 10.891 11.216 -15.190 1.00 86.81 308 PHE A CA 1
ATOM 2455 C C . PHE A 1 308 ? 10.782 10.614 -16.594 1.00 86.81 308 PHE A C 1
ATOM 2457 O O . PHE A 1 308 ? 10.633 11.357 -17.562 1.00 86.81 308 PHE A O 1
ATOM 2464 N N . HIS A 1 309 ? 10.767 9.283 -16.704 1.00 88.44 309 HIS A N 1
ATOM 2465 C CA . HIS A 1 309 ? 10.664 8.619 -18.000 1.00 88.44 309 HIS A CA 1
ATOM 2466 C C . HIS A 1 309 ? 9.285 8.806 -18.630 1.00 88.44 309 HIS A C 1
ATOM 2468 O O . HIS A 1 309 ? 9.209 9.055 -19.828 1.00 88.44 309 HIS A O 1
ATOM 2474 N N . ILE A 1 310 ? 8.211 8.741 -17.833 1.00 85.62 310 ILE A N 1
ATOM 2475 C CA . ILE A 1 310 ? 6.838 8.942 -18.326 1.00 85.62 310 ILE A CA 1
ATOM 2476 C C . ILE A 1 310 ? 6.719 10.315 -19.000 1.00 85.62 310 ILE A C 1
ATOM 2478 O O . ILE A 1 310 ? 6.288 10.408 -20.147 1.00 85.62 310 ILE A O 1
ATOM 2482 N N . TYR A 1 311 ? 7.160 11.380 -18.324 1.00 88.44 311 TYR A N 1
ATOM 2483 C CA . TYR A 1 311 ? 7.101 12.734 -18.875 1.00 88.44 311 TYR A CA 1
ATOM 2484 C C . TYR A 1 311 ? 8.094 12.967 -20.011 1.00 88.44 311 TYR A C 1
ATOM 2486 O O . TYR A 1 311 ? 7.809 13.746 -20.916 1.00 88.44 311 TYR A O 1
ATOM 2494 N N . TYR A 1 312 ? 9.265 12.330 -19.972 1.00 92.94 312 TYR A N 1
ATOM 2495 C CA . TYR A 1 312 ? 10.255 12.507 -21.027 1.00 92.94 312 TYR A CA 1
ATOM 2496 C C . TYR A 1 312 ? 9.823 11.828 -22.329 1.00 92.94 312 TYR A C 1
ATOM 2498 O O . TYR A 1 312 ? 9.898 12.445 -23.396 1.00 92.94 312 TYR A O 1
ATOM 2506 N N . LEU A 1 313 ? 9.376 10.571 -22.252 1.00 93.00 313 LEU A N 1
ATOM 2507 C CA . LEU A 1 313 ? 8.920 9.807 -23.412 1.00 93.00 313 LEU A CA 1
ATOM 2508 C C . LEU A 1 313 ? 7.625 10.390 -23.983 1.00 93.00 313 LEU A C 1
ATOM 2510 O O . LEU A 1 313 ? 7.508 10.454 -25.203 1.00 93.00 313 LEU A O 1
ATOM 2514 N N . ASP A 1 314 ? 6.739 10.903 -23.121 1.00 91.75 314 ASP A N 1
ATOM 2515 C CA . ASP A 1 314 ? 5.466 11.532 -23.504 1.00 91.75 314 ASP A CA 1
ATOM 2516 C C . ASP A 1 314 ? 4.574 10.583 -24.327 1.00 91.75 314 ASP A C 1
ATOM 2518 O O . ASP A 1 314 ? 4.041 10.919 -25.383 1.00 91.75 314 ASP A O 1
ATOM 2522 N N . LEU A 1 315 ? 4.469 9.340 -23.849 1.00 91.00 315 LEU A N 1
ATOM 2523 C CA . LEU A 1 315 ? 3.688 8.258 -24.445 1.00 91.00 315 LEU A CA 1
ATOM 2524 C C . LEU A 1 315 ? 2.798 7.606 -23.375 1.00 91.00 315 LEU A C 1
ATOM 2526 O O . LEU A 1 315 ? 3.124 7.688 -22.186 1.00 91.00 315 LEU A O 1
ATOM 2530 N N . PRO A 1 316 ? 1.689 6.943 -23.760 1.00 90.94 316 PRO A N 1
ATOM 2531 C CA . PRO A 1 316 ? 0.833 6.239 -22.809 1.00 90.94 316 PRO A CA 1
ATOM 2532 C C . PRO A 1 316 ? 1.642 5.235 -21.977 1.00 90.94 316 PRO A C 1
ATOM 2534 O O . PRO A 1 316 ? 2.325 4.381 -22.538 1.00 90.94 316 PRO A O 1
ATOM 2537 N N . SER A 1 317 ? 1.571 5.336 -20.649 1.00 88.00 317 SER A N 1
ATOM 2538 C CA . SER A 1 317 ? 2.348 4.511 -19.717 1.00 88.00 317 SER A CA 1
ATOM 2539 C C . SER A 1 317 ? 1.590 4.276 -18.410 1.00 88.00 317 SER A C 1
ATOM 2541 O O . SER A 1 317 ? 0.538 4.875 -18.180 1.00 88.00 317 SER A O 1
ATOM 2543 N N . TYR A 1 318 ? 2.138 3.423 -17.549 1.00 81.50 318 TYR A N 1
ATOM 2544 C CA . TYR A 1 318 ? 1.636 3.171 -16.203 1.00 81.50 318 TYR A CA 1
ATOM 2545 C C . TYR A 1 318 ? 2.394 4.023 -15.191 1.00 81.50 318 TYR A C 1
ATOM 2547 O O . TYR A 1 318 ? 3.619 4.124 -15.234 1.00 81.50 318 TYR A O 1
ATOM 2555 N N . TYR A 1 319 ? 1.656 4.623 -14.259 1.00 77.75 319 TYR A N 1
ATOM 2556 C CA . TYR A 1 319 ? 2.241 5.322 -13.125 1.00 77.75 319 TYR A CA 1
ATOM 2557 C C . TYR A 1 319 ? 2.169 4.441 -11.880 1.00 77.75 319 TYR A C 1
ATOM 2559 O O . TYR A 1 319 ? 1.083 4.146 -11.382 1.00 77.75 319 TYR A O 1
ATOM 2567 N N . TYR A 1 320 ? 3.333 4.057 -11.359 1.00 74.00 320 TYR A N 1
ATOM 2568 C CA . TYR A 1 320 ? 3.437 3.080 -10.273 1.00 74.00 320 TYR A CA 1
ATOM 2569 C C . TYR A 1 320 ? 3.432 3.731 -8.891 1.00 74.00 320 TYR A C 1
ATOM 2571 O O . TYR A 1 320 ? 3.322 3.036 -7.891 1.00 74.00 320 TYR A O 1
ATOM 2579 N N . GLY A 1 321 ? 3.554 5.060 -8.831 1.00 66.38 321 GLY A N 1
ATOM 2580 C CA . GLY A 1 321 ? 3.785 5.784 -7.589 1.00 66.38 321 GLY A CA 1
ATOM 2581 C C . GLY A 1 321 ? 2.618 5.838 -6.598 1.00 66.38 321 GLY A C 1
ATOM 2582 O O . GLY A 1 321 ? 1.507 5.393 -6.871 1.00 66.38 321 GLY A O 1
ATOM 2583 N N . LEU A 1 322 ? 2.845 6.494 -5.453 1.00 65.94 322 LEU A N 1
ATOM 2584 C CA . LEU A 1 322 ? 1.867 6.684 -4.367 1.00 65.94 322 LEU A CA 1
ATOM 2585 C C . LEU A 1 322 ? 0.450 7.052 -4.835 1.00 65.94 322 LEU A C 1
ATOM 2587 O O . LEU A 1 322 ? -0.514 6.533 -4.291 1.00 65.94 322 LEU A O 1
ATOM 2591 N N . THR A 1 323 ? 0.315 7.929 -5.833 1.00 67.19 323 THR A N 1
ATOM 2592 C CA . THR A 1 323 ? -0.997 8.377 -6.343 1.00 67.19 323 THR A CA 1
ATOM 2593 C C . THR A 1 323 ? -1.431 7.657 -7.621 1.00 67.19 323 THR A C 1
ATOM 2595 O O . THR A 1 323 ? -2.296 8.162 -8.331 1.00 67.19 323 THR A O 1
ATOM 2598 N N . GLY A 1 324 ? -0.766 6.556 -7.969 1.00 70.06 324 GLY A N 1
ATOM 2599 C CA . GLY A 1 324 ? -1.164 5.667 -9.050 1.00 70.06 324 GLY A CA 1
ATOM 2600 C C . GLY A 1 324 ? -2.442 4.927 -8.683 1.00 70.06 324 GLY A C 1
ATOM 2601 O O . GLY A 1 324 ? -2.673 4.616 -7.511 1.00 70.06 324 GLY A O 1
ATOM 2602 N N . ASP A 1 325 ? -3.249 4.692 -9.704 1.00 78.88 325 ASP A N 1
ATOM 2603 C CA . ASP A 1 325 ? -4.515 3.977 -9.637 1.00 78.88 325 ASP A CA 1
ATOM 2604 C C . ASP A 1 325 ? -4.315 2.520 -9.170 1.00 78.88 325 ASP A C 1
ATOM 2606 O O . ASP A 1 325 ? -3.309 1.890 -9.509 1.00 78.88 325 ASP A O 1
ATOM 2610 N N . SER A 1 326 ? -5.221 2.014 -8.326 1.00 78.38 326 SER A N 1
ATOM 2611 C CA . SER A 1 326 ? -5.100 0.688 -7.697 1.00 78.38 326 SER A CA 1
ATOM 2612 C C . SER A 1 326 ? -5.138 -0.442 -8.713 1.00 78.38 326 SER A C 1
ATOM 2614 O O . SER A 1 326 ? -4.351 -1.381 -8.598 1.00 78.38 326 SER A O 1
ATOM 2616 N N . ASP A 1 327 ? -6.006 -0.319 -9.710 1.00 84.56 327 ASP A N 1
ATOM 2617 C CA . ASP A 1 327 ? -6.301 -1.359 -10.691 1.00 84.56 327 ASP A CA 1
ATOM 2618 C C . ASP A 1 327 ? -5.066 -1.544 -11.575 1.00 84.56 327 ASP A C 1
ATOM 2620 O O . ASP A 1 327 ? -4.474 -2.623 -11.640 1.00 84.56 327 ASP A O 1
ATOM 2624 N N . ASN A 1 328 ? -4.543 -0.421 -12.074 1.00 83.00 328 ASN A N 1
ATOM 2625 C CA . ASN A 1 328 ? -3.279 -0.359 -12.805 1.00 83.00 328 ASN A CA 1
ATOM 2626 C C . ASN A 1 328 ? -2.095 -0.947 -12.013 1.00 83.00 328 ASN A C 1
ATOM 2628 O O . ASN A 1 328 ? -1.224 -1.607 -12.584 1.00 83.00 328 ASN A O 1
ATOM 2632 N N . LYS A 1 329 ? -2.030 -0.705 -10.695 1.00 84.25 329 LYS A N 1
ATOM 2633 C CA . LYS A 1 329 ? -0.979 -1.271 -9.833 1.00 84.25 329 LYS A CA 1
ATOM 2634 C C . LYS A 1 329 ? -1.106 -2.780 -9.686 1.00 84.25 329 LYS A C 1
ATOM 2636 O O . LYS A 1 329 ? -0.079 -3.448 -9.626 1.00 84.25 329 LYS A O 1
ATOM 2641 N N . HIS A 1 330 ? -2.321 -3.312 -9.598 1.00 85.88 330 HIS A N 1
ATOM 2642 C CA . HIS A 1 330 ? -2.543 -4.747 -9.461 1.00 85.88 330 HIS A CA 1
ATOM 2643 C C . HIS A 1 330 ? -2.201 -5.507 -10.737 1.00 85.88 330 HIS A C 1
ATOM 2645 O O . HIS A 1 330 ? -1.398 -6.438 -10.683 1.00 85.88 330 HIS A O 1
ATOM 2651 N N . GLU A 1 331 ? -2.732 -5.086 -11.882 1.00 87.62 331 GLU A N 1
ATOM 2652 C CA . GLU A 1 331 ? -2.461 -5.757 -13.155 1.00 87.62 331 GLU A CA 1
ATOM 2653 C C . GLU A 1 331 ? -0.964 -5.733 -13.485 1.00 87.62 331 GLU A C 1
ATOM 2655 O O . GLU A 1 331 ? -0.360 -6.741 -13.863 1.00 87.62 331 GLU A O 1
ATOM 2660 N N . PHE A 1 332 ? -0.314 -4.589 -13.256 1.00 87.94 332 PHE A N 1
ATOM 2661 C CA . PHE A 1 332 ? 1.126 -4.493 -13.437 1.00 87.94 332 PHE A CA 1
ATOM 2662 C C . PHE A 1 332 ? 1.903 -5.315 -12.403 1.00 87.94 332 PHE A C 1
ATOM 2664 O O . PHE A 1 332 ? 2.939 -5.899 -12.731 1.00 87.94 332 PHE A O 1
ATOM 2671 N N . PHE A 1 333 ? 1.418 -5.400 -11.161 1.00 89.12 333 PHE A N 1
ATOM 2672 C CA . PHE A 1 333 ? 1.985 -6.287 -10.149 1.00 89.12 333 PHE A CA 1
ATOM 2673 C C . PHE A 1 333 ? 1.979 -7.749 -10.621 1.00 89.12 333 PHE A C 1
ATOM 2675 O O . PHE A 1 333 ? 3.000 -8.419 -10.456 1.00 89.12 333 PHE A O 1
ATOM 2682 N N . LEU A 1 334 ? 0.905 -8.227 -11.266 1.00 91.94 334 LEU A N 1
ATOM 2683 C CA . LEU A 1 334 ? 0.851 -9.579 -11.838 1.00 91.94 334 LEU A CA 1
ATOM 2684 C C . LEU A 1 334 ? 1.969 -9.787 -12.870 1.00 91.94 334 LEU A C 1
ATOM 2686 O O . LEU A 1 334 ? 2.737 -10.746 -12.764 1.00 91.94 334 LEU A O 1
ATOM 2690 N N . MET A 1 335 ? 2.129 -8.845 -13.807 1.00 92.81 335 MET A N 1
ATOM 2691 C CA . MET A 1 335 ? 3.193 -8.892 -14.816 1.00 92.81 335 MET A CA 1
ATOM 2692 C C . MET A 1 335 ? 4.592 -8.877 -14.180 1.00 92.81 335 MET A C 1
ATOM 2694 O O . MET A 1 335 ? 5.441 -9.706 -14.510 1.00 92.81 335 MET A O 1
ATOM 2698 N N . LEU A 1 336 ? 4.846 -7.952 -13.248 1.00 90.75 336 LEU A N 1
ATOM 2699 C CA . LEU A 1 336 ? 6.151 -7.809 -12.601 1.00 90.75 336 LEU A CA 1
ATOM 2700 C C . LEU A 1 336 ? 6.493 -9.024 -11.734 1.00 90.75 336 LEU A C 1
ATOM 2702 O O . LEU A 1 336 ? 7.651 -9.438 -11.697 1.00 90.75 336 LEU A O 1
ATOM 2706 N N . ARG A 1 337 ? 5.505 -9.616 -11.054 1.00 90.62 337 ARG A N 1
ATOM 2707 C CA . ARG A 1 337 ? 5.684 -10.845 -10.274 1.00 90.62 337 ARG A CA 1
ATOM 2708 C C . ARG A 1 337 ? 6.111 -11.990 -11.178 1.00 90.62 337 ARG A C 1
ATOM 2710 O O . ARG A 1 337 ? 7.090 -12.663 -10.869 1.00 90.62 337 ARG A O 1
ATOM 2717 N N . ALA A 1 338 ? 5.402 -12.198 -12.281 1.00 93.19 338 ALA A N 1
ATOM 2718 C CA . ALA A 1 338 ? 5.732 -13.229 -13.255 1.00 93.19 338 ALA A CA 1
ATOM 2719 C C . ALA A 1 338 ? 7.155 -13.054 -13.817 1.00 93.19 338 ALA A C 1
ATOM 2721 O O . ALA A 1 338 ? 7.935 -14.003 -13.792 1.00 93.19 338 ALA A O 1
ATOM 2722 N N . LEU A 1 339 ? 7.531 -11.830 -14.212 1.00 92.25 339 LEU A N 1
ATOM 2723 C CA . LEU A 1 339 ? 8.891 -11.501 -14.664 1.00 92.25 339 LEU A CA 1
ATOM 2724 C C . LEU A 1 339 ? 9.951 -11.779 -13.587 1.00 92.25 339 LEU A C 1
ATOM 2726 O O . LEU A 1 339 ? 10.974 -12.397 -13.868 1.00 92.25 339 LEU A O 1
ATOM 2730 N N . TYR A 1 340 ? 9.711 -11.346 -12.346 1.00 89.69 340 TYR A N 1
ATOM 2731 C CA . TYR A 1 340 ? 10.660 -11.506 -11.241 1.00 89.69 340 TYR A CA 1
ATOM 2732 C C . TYR A 1 340 ? 10.939 -12.980 -10.914 1.00 89.69 340 TYR A C 1
ATOM 2734 O O . TYR A 1 340 ? 12.084 -13.348 -10.658 1.00 89.69 340 TYR A O 1
ATOM 2742 N N . TYR A 1 341 ? 9.909 -13.827 -10.970 1.00 89.19 341 TYR A N 1
ATOM 2743 C CA . TYR A 1 341 ? 10.039 -15.274 -10.782 1.00 89.19 341 TYR A CA 1
ATOM 2744 C C . TYR A 1 341 ? 10.368 -16.040 -12.079 1.00 89.19 341 TYR A C 1
ATOM 2746 O O . TYR A 1 341 ? 10.372 -17.266 -12.052 1.00 89.19 341 TYR A O 1
ATOM 2754 N N . GLN A 1 342 ? 10.661 -15.349 -13.192 1.00 91.62 342 GLN A N 1
ATOM 2755 C CA . GLN A 1 342 ? 10.998 -15.944 -14.501 1.00 91.62 342 GLN A CA 1
ATOM 2756 C C . GLN A 1 342 ? 9.921 -16.904 -15.036 1.00 91.62 342 GLN A C 1
ATOM 2758 O O . GLN A 1 342 ? 10.200 -17.933 -15.652 1.00 91.62 342 GLN A O 1
ATOM 2763 N N . GLN A 1 343 ? 8.657 -16.575 -14.779 1.00 92.56 343 GLN A N 1
ATOM 2764 C CA . GLN A 1 343 ? 7.517 -17.375 -15.200 1.00 92.56 343 GLN A CA 1
ATOM 2765 C C . GLN A 1 343 ? 6.918 -16.797 -16.489 1.00 92.56 343 GLN A C 1
ATOM 2767 O O . GLN A 1 343 ? 6.550 -15.622 -16.510 1.00 92.56 343 GLN A O 1
ATOM 2772 N N . PRO A 1 344 ? 6.752 -17.597 -17.559 1.00 92.81 344 PRO A N 1
ATOM 2773 C CA . PRO A 1 344 ? 6.422 -17.094 -18.897 1.00 92.81 344 PRO A CA 1
ATOM 2774 C C . PRO A 1 344 ? 5.030 -16.464 -19.019 1.00 92.81 344 PRO A C 1
ATOM 2776 O O . PRO A 1 344 ? 4.760 -15.750 -19.983 1.00 92.81 344 PRO A O 1
ATOM 2779 N N . TRP A 1 345 ? 4.135 -16.709 -18.060 1.00 95.06 345 TRP A N 1
ATOM 2780 C CA . TRP A 1 345 ? 2.751 -16.243 -18.117 1.00 95.06 345 TRP A CA 1
ATOM 2781 C C . TRP A 1 345 ? 2.600 -14.715 -18.051 1.00 95.06 345 TRP A C 1
ATOM 2783 O O . TRP A 1 345 ? 1.514 -14.210 -18.335 1.00 95.06 345 TRP A O 1
ATOM 2793 N N . TRP A 1 346 ? 3.675 -13.960 -17.779 1.00 95.00 346 TRP A N 1
ATOM 2794 C CA . TRP A 1 346 ? 3.677 -12.501 -17.943 1.00 95.00 346 TRP A CA 1
ATOM 2795 C C . TRP A 1 346 ? 3.267 -12.077 -19.363 1.00 95.00 346 TRP A C 1
ATOM 2797 O O . TRP A 1 346 ? 2.692 -11.004 -19.518 1.00 95.00 346 TRP A O 1
ATOM 2807 N N . VAL A 1 347 ? 3.506 -12.917 -20.383 1.00 95.81 347 VAL A N 1
ATOM 2808 C CA . VAL A 1 347 ? 3.097 -12.681 -21.781 1.00 95.81 347 VAL A CA 1
ATOM 2809 C C . VAL A 1 347 ? 1.581 -12.512 -21.895 1.00 95.81 347 VAL A C 1
ATOM 2811 O O . VAL A 1 347 ? 1.114 -11.600 -22.579 1.00 95.81 347 VAL A O 1
ATOM 2814 N N . ASN A 1 348 ? 0.809 -13.342 -21.183 1.00 95.75 348 ASN A N 1
ATOM 2815 C CA . ASN A 1 348 ? -0.646 -13.233 -21.166 1.00 95.75 348 ASN A CA 1
ATOM 2816 C C . ASN A 1 348 ? -1.092 -11.886 -20.587 1.00 95.75 348 ASN A C 1
ATOM 2818 O O . ASN A 1 348 ? -1.945 -11.229 -21.180 1.00 95.75 348 ASN A O 1
ATOM 2822 N N . ILE A 1 349 ? -0.467 -11.461 -19.484 1.00 95.56 349 ILE A N 1
ATOM 2823 C CA . ILE A 1 349 ? -0.764 -10.182 -18.827 1.00 95.56 349 ILE A CA 1
ATOM 2824 C C . ILE A 1 349 ? -0.335 -8.995 -19.696 1.00 95.56 349 ILE A C 1
ATOM 2826 O O . ILE A 1 349 ? -1.092 -8.048 -19.849 1.00 95.56 349 ILE A O 1
ATOM 2830 N N . ALA A 1 350 ? 0.847 -9.035 -20.315 1.00 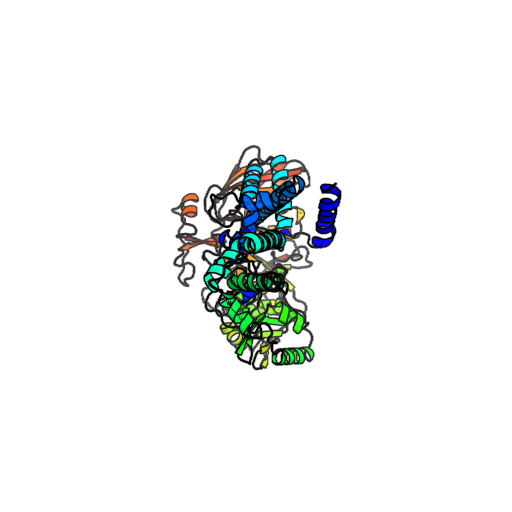95.25 350 ALA A N 1
ATOM 2831 C CA . ALA A 1 350 ? 1.322 -7.962 -21.191 1.00 95.25 350 ALA A CA 1
ATOM 2832 C C . ALA A 1 350 ? 0.376 -7.735 -22.382 1.00 95.25 350 ALA A C 1
ATOM 2834 O O . ALA A 1 350 ? 0.082 -6.591 -22.738 1.00 95.25 350 ALA A O 1
ATOM 2835 N N . ARG A 1 351 ? -0.136 -8.825 -22.964 1.00 95.06 351 ARG A N 1
ATOM 2836 C CA . ARG A 1 351 ? -1.135 -8.781 -24.033 1.00 95.06 351 ARG A CA 1
ATOM 2837 C C . ARG A 1 351 ? -2.457 -8.189 -23.554 1.00 95.06 351 ARG A C 1
ATOM 2839 O O . ARG A 1 351 ? -3.027 -7.354 -24.249 1.00 95.06 351 ARG A O 1
ATOM 2846 N N . ASP A 1 352 ? -2.901 -8.586 -22.366 1.00 93.75 352 ASP A N 1
ATOM 2847 C CA . ASP A 1 352 ? -4.148 -8.111 -21.772 1.00 93.75 352 ASP A CA 1
ATOM 2848 C C . ASP A 1 352 ? -4.103 -6.618 -21.424 1.00 93.75 352 ASP A C 1
ATOM 2850 O O . ASP A 1 352 ? -4.998 -5.852 -21.769 1.00 93.75 352 ASP A O 1
ATOM 2854 N N . LEU A 1 353 ? -2.955 -6.165 -20.918 1.00 92.31 353 LEU A N 1
ATOM 2855 C CA . LEU A 1 353 ? -2.653 -4.755 -20.693 1.00 92.31 353 LEU A CA 1
ATOM 2856 C C . LEU A 1 353 ? -2.472 -3.944 -21.984 1.00 92.31 353 LEU A C 1
ATOM 2858 O O . LEU A 1 353 ? -2.242 -2.729 -21.914 1.00 92.31 353 LEU A O 1
ATOM 2862 N N . ASN A 1 354 ? -2.556 -4.575 -23.160 1.00 93.31 354 ASN A N 1
ATOM 2863 C CA . ASN A 1 354 ? -2.301 -3.965 -24.463 1.00 93.31 354 ASN A CA 1
ATOM 2864 C C . ASN A 1 354 ? -0.950 -3.222 -24.493 1.00 93.31 354 ASN A C 1
ATOM 2866 O O . ASN A 1 354 ? -0.836 -2.060 -24.905 1.00 93.31 354 ASN A O 1
ATOM 2870 N N . LEU A 1 355 ? 0.081 -3.878 -23.958 1.00 94.75 355 LEU A N 1
ATOM 2871 C CA . LEU A 1 355 ? 1.435 -3.356 -23.891 1.00 94.75 355 LEU A CA 1
ATOM 2872 C C . LEU A 1 355 ? 2.111 -3.520 -25.249 1.00 94.75 355 LEU A C 1
ATOM 2874 O O . LEU A 1 355 ? 2.213 -4.627 -25.766 1.00 94.75 355 LEU A O 1
ATOM 2878 N N . LYS A 1 356 ? 2.606 -2.419 -25.822 1.00 96.44 356 LYS A N 1
ATOM 2879 C CA . LYS A 1 356 ? 3.268 -2.450 -27.131 1.00 96.44 356 LYS A CA 1
ATOM 2880 C C . LYS A 1 356 ? 4.786 -2.421 -27.022 1.00 96.44 356 LYS A C 1
ATOM 2882 O O . LYS A 1 356 ? 5.456 -3.105 -27.789 1.00 96.44 356 LYS A O 1
ATOM 2887 N N . TYR A 1 357 ? 5.327 -1.651 -26.080 1.00 97.31 357 TYR A N 1
ATOM 2888 C CA . TYR A 1 357 ? 6.771 -1.469 -25.949 1.00 97.31 357 TYR A CA 1
ATOM 2889 C C . TYR A 1 357 ? 7.240 -1.612 -24.503 1.00 97.31 357 TYR A C 1
ATOM 2891 O O . TYR A 1 357 ? 6.625 -1.079 -23.577 1.00 97.31 357 TYR A O 1
ATOM 2899 N N . VAL A 1 358 ? 8.378 -2.282 -24.327 1.00 96.25 358 VAL A N 1
ATOM 2900 C CA . VAL A 1 358 ? 9.095 -2.385 -23.051 1.00 96.25 358 VAL A CA 1
ATOM 2901 C C . VAL A 1 358 ? 10.442 -1.698 -23.209 1.00 96.25 358 VAL A C 1
ATOM 2903 O O . VAL A 1 358 ? 11.250 -2.085 -24.050 1.00 96.25 358 VAL A O 1
ATOM 2906 N N . VAL A 1 359 ? 10.704 -0.690 -22.387 1.00 95.75 359 VAL A N 1
ATOM 2907 C CA . VAL A 1 359 ? 12.017 -0.055 -22.266 1.00 95.75 359 VAL A CA 1
ATOM 2908 C C . VAL A 1 359 ? 12.668 -0.573 -20.994 1.00 95.75 359 VAL A C 1
ATOM 2910 O O . VAL A 1 359 ? 12.106 -0.430 -19.914 1.00 95.75 359 VAL A O 1
ATOM 2913 N N . VAL A 1 360 ? 13.856 -1.154 -21.091 1.00 95.06 360 VAL A N 1
ATOM 2914 C CA . VAL A 1 360 ? 14.640 -1.568 -19.926 1.00 95.06 360 VAL A CA 1
ATOM 2915 C C . VAL A 1 360 ? 15.738 -0.546 -19.674 1.00 95.06 360 VAL A C 1
ATOM 2917 O O . VAL A 1 360 ? 16.548 -0.287 -20.561 1.00 95.06 360 VAL A O 1
ATOM 2920 N N . ASN A 1 361 ? 15.765 0.027 -18.472 1.00 92.50 361 ASN A N 1
ATOM 2921 C CA . ASN A 1 361 ? 16.826 0.912 -18.008 1.00 92.50 361 ASN A CA 1
ATOM 2922 C C . ASN A 1 361 ? 17.969 0.074 -17.401 1.00 92.50 361 ASN A C 1
ATOM 2924 O O . ASN A 1 361 ? 17.789 -0.573 -16.369 1.00 92.50 361 ASN A O 1
ATOM 2928 N N . LYS A 1 362 ? 19.141 0.099 -18.047 1.00 91.69 362 LYS A N 1
ATOM 2929 C CA . LYS A 1 362 ? 20.359 -0.622 -17.631 1.00 91.69 362 LYS A CA 1
ATOM 2930 C C . LYS A 1 362 ? 21.189 0.125 -16.593 1.00 91.69 362 LYS A C 1
ATOM 2932 O O . LYS A 1 362 ? 22.055 -0.469 -15.961 1.00 91.69 362 LYS A O 1
ATOM 2937 N N . GLU A 1 363 ? 20.948 1.419 -16.440 1.00 90.06 363 GLU A N 1
ATOM 2938 C CA . GLU A 1 363 ? 21.706 2.297 -15.553 1.00 90.06 363 GLU A CA 1
ATOM 2939 C C . GLU A 1 363 ? 21.272 2.165 -14.088 1.00 90.06 363 GLU A C 1
ATOM 2941 O O . GLU A 1 363 ? 21.945 2.669 -13.189 1.00 90.06 363 GLU A O 1
ATOM 2946 N N . LEU A 1 364 ? 20.142 1.506 -13.812 1.00 86.69 364 LEU A N 1
ATOM 2947 C CA . LEU A 1 364 ? 19.688 1.310 -12.443 1.00 86.69 364 LEU A CA 1
ATOM 2948 C C . LEU A 1 364 ? 20.677 0.434 -11.660 1.00 86.69 364 LEU A C 1
ATOM 2950 O O . LEU A 1 364 ? 21.012 -0.681 -12.064 1.00 86.69 364 LEU A O 1
ATOM 2954 N N . VAL A 1 365 ? 21.132 0.931 -10.510 1.00 82.94 365 VAL A N 1
ATOM 2955 C CA . VAL A 1 365 ? 22.085 0.203 -9.673 1.00 82.94 365 VAL A CA 1
ATOM 2956 C C . VAL A 1 365 ? 21.361 -0.908 -8.917 1.00 82.94 365 VAL A C 1
ATOM 2958 O O . VAL A 1 365 ? 20.545 -0.638 -8.033 1.00 82.94 365 VAL A O 1
ATOM 2961 N N . ALA A 1 366 ? 21.734 -2.155 -9.220 1.00 74.44 366 ALA A N 1
ATOM 2962 C CA . ALA A 1 366 ? 21.202 -3.341 -8.560 1.00 74.44 366 ALA A CA 1
ATOM 2963 C C . ALA A 1 366 ? 21.340 -3.245 -7.037 1.00 74.44 366 ALA A C 1
ATOM 2965 O O . ALA A 1 366 ? 22.442 -3.263 -6.479 1.00 74.44 366 ALA A O 1
ATOM 2966 N N . ASN A 1 367 ? 20.203 -3.176 -6.353 1.00 67.31 367 ASN A N 1
ATOM 2967 C CA . ASN A 1 367 ? 20.181 -3.118 -4.902 1.00 67.31 367 ASN A CA 1
ATOM 2968 C C . ASN A 1 367 ? 20.240 -4.534 -4.305 1.00 67.31 367 ASN A C 1
ATOM 2970 O O . ASN A 1 367 ? 19.337 -5.354 -4.491 1.00 67.31 367 ASN A O 1
ATOM 2974 N N . THR A 1 368 ? 21.307 -4.801 -3.551 1.00 63.38 368 THR A N 1
ATOM 2975 C CA . THR A 1 368 ? 21.544 -6.073 -2.849 1.00 63.38 368 THR A CA 1
ATOM 2976 C C . THR A 1 368 ? 20.845 -6.146 -1.490 1.00 63.38 368 THR A C 1
ATOM 2978 O O . THR A 1 368 ? 20.700 -7.232 -0.925 1.00 63.38 368 THR A O 1
ATOM 2981 N N . VAL A 1 369 ? 20.379 -5.008 -0.968 1.00 56.19 369 VAL A N 1
ATOM 2982 C CA . VAL A 1 369 ? 19.626 -4.900 0.282 1.00 56.19 369 VAL A CA 1
ATOM 2983 C C . VAL A 1 369 ? 18.141 -4.779 -0.057 1.00 56.19 369 VAL A C 1
ATOM 2985 O O . VAL A 1 369 ? 17.627 -3.696 -0.342 1.00 56.19 369 VAL A O 1
ATOM 2988 N N . GLY A 1 370 ? 17.441 -5.915 -0.029 1.00 54.81 370 GLY A N 1
ATOM 2989 C CA . GLY A 1 370 ? 15.980 -5.947 -0.115 1.00 54.81 370 GLY A CA 1
ATOM 2990 C C . GLY A 1 370 ? 15.342 -5.219 1.074 1.00 54.81 370 GLY A C 1
ATOM 2991 O O . GLY A 1 370 ? 15.807 -5.335 2.209 1.00 54.81 370 GLY A O 1
ATOM 2992 N N . GLY A 1 371 ? 14.282 -4.454 0.821 1.00 59.56 371 GLY A N 1
ATOM 2993 C CA . GLY A 1 371 ? 13.529 -3.713 1.838 1.00 59.56 371 GLY A CA 1
ATOM 2994 C C . GLY A 1 371 ? 12.060 -3.571 1.439 1.00 59.56 371 GLY A C 1
ATOM 2995 O O . GLY A 1 371 ? 11.643 -4.129 0.428 1.00 59.56 371 GLY A O 1
ATOM 2996 N N . GLN A 1 372 ? 11.275 -2.793 2.196 1.00 61.38 372 GLN A N 1
ATOM 2997 C CA . GLN A 1 372 ? 9.849 -2.560 1.894 1.00 61.38 372 GLN A CA 1
ATOM 2998 C C . GLN A 1 372 ? 9.583 -2.001 0.488 1.00 61.38 372 GLN A C 1
ATOM 3000 O O . GLN A 1 372 ? 8.477 -2.135 -0.023 1.00 61.38 372 GLN A O 1
ATOM 3005 N N . GLU A 1 373 ? 10.578 -1.356 -0.122 1.00 65.31 373 GLU A N 1
ATOM 3006 C CA . GLU A 1 373 ? 10.409 -0.548 -1.329 1.00 65.31 373 GLU A CA 1
ATOM 3007 C C . GLU A 1 373 ? 11.173 -1.083 -2.550 1.00 65.31 373 GLU A C 1
ATOM 3009 O O . GLU A 1 373 ? 11.347 -0.339 -3.521 1.00 65.31 373 GLU A O 1
ATOM 3014 N N . TYR A 1 374 ? 11.735 -2.301 -2.503 1.00 72.19 374 TYR A N 1
ATOM 3015 C CA . TYR A 1 374 ? 12.477 -2.828 -3.652 1.00 72.19 374 TYR A CA 1
ATOM 3016 C C . TYR A 1 374 ? 12.592 -4.350 -3.734 1.00 72.19 374 TYR A C 1
ATOM 3018 O O . TYR A 1 374 ? 12.874 -5.010 -2.732 1.00 72.19 374 TYR A O 1
ATOM 3026 N N . LEU A 1 375 ? 12.471 -4.870 -4.959 1.00 77.69 375 LEU A N 1
ATOM 3027 C CA . LEU A 1 375 ? 12.788 -6.253 -5.309 1.00 77.69 375 LEU A CA 1
ATOM 3028 C C . LEU A 1 375 ? 14.287 -6.428 -5.509 1.00 77.69 375 LEU A C 1
ATOM 3030 O O . LEU A 1 375 ? 14.911 -5.704 -6.276 1.00 77.69 375 LEU A O 1
ATOM 3034 N N . ARG A 1 376 ? 14.869 -7.408 -4.828 1.00 80.31 376 ARG A N 1
ATOM 3035 C CA . ARG A 1 376 ? 16.310 -7.642 -4.873 1.00 80.31 376 ARG A CA 1
ATOM 3036 C C . ARG A 1 376 ? 16.759 -8.027 -6.285 1.00 80.31 376 ARG A C 1
ATOM 3038 O O . ARG A 1 376 ? 16.285 -9.019 -6.819 1.00 80.31 376 ARG A O 1
ATOM 3045 N N . GLU A 1 377 ? 17.722 -7.283 -6.829 1.00 83.44 377 GLU A N 1
ATOM 3046 C CA . GLU A 1 377 ? 18.407 -7.590 -8.099 1.00 83.44 377 GLU A CA 1
ATOM 3047 C C . GLU A 1 377 ? 17.478 -7.814 -9.315 1.00 83.44 377 GLU A C 1
ATOM 3049 O O . GLU A 1 377 ? 17.861 -8.505 -10.260 1.00 83.44 377 GLU A O 1
ATOM 3054 N N . VAL A 1 378 ? 16.274 -7.225 -9.329 1.00 84.94 378 VAL A N 1
ATOM 3055 C CA . VAL A 1 378 ? 15.308 -7.375 -10.437 1.00 84.94 378 VAL A CA 1
ATOM 3056 C C . VAL A 1 378 ? 15.901 -6.965 -11.793 1.00 84.94 378 VAL A C 1
ATOM 3058 O O . VAL A 1 378 ? 15.618 -7.597 -12.807 1.00 84.94 378 VAL A O 1
ATOM 3061 N N . GLU A 1 379 ? 16.804 -5.984 -11.812 1.00 86.50 379 GLU A N 1
ATOM 3062 C CA . GLU A 1 379 ? 17.541 -5.524 -12.995 1.00 86.50 379 GLU A CA 1
ATOM 3063 C C . GLU A 1 379 ? 18.284 -6.662 -13.699 1.00 86.50 379 GLU A C 1
ATOM 3065 O O . GLU A 1 379 ? 18.363 -6.692 -14.926 1.00 86.50 379 GLU A O 1
ATOM 3070 N N . ARG A 1 380 ? 18.825 -7.609 -12.921 1.00 87.31 380 ARG A N 1
ATOM 3071 C CA . ARG A 1 380 ? 19.626 -8.726 -13.438 1.00 87.31 380 ARG A CA 1
ATOM 3072 C C . ARG A 1 380 ? 18.776 -9.800 -14.106 1.00 87.31 380 ARG A C 1
ATOM 3074 O O . ARG A 1 380 ? 19.324 -10.616 -14.839 1.00 87.31 380 ARG A O 1
ATOM 3081 N N . ILE A 1 381 ? 17.472 -9.810 -13.841 1.00 89.62 381 ILE A N 1
ATOM 3082 C CA . ILE A 1 381 ? 16.539 -10.839 -14.310 1.00 89.62 381 ILE A CA 1
ATOM 3083 C C . ILE A 1 381 ? 15.794 -10.374 -15.568 1.00 89.62 381 ILE A C 1
ATOM 3085 O O . ILE A 1 381 ? 15.525 -11.184 -16.449 1.00 89.62 381 ILE A O 1
ATOM 3089 N N . LEU A 1 382 ? 15.514 -9.070 -15.690 1.00 92.31 382 LEU A N 1
ATOM 3090 C CA . LEU A 1 382 ? 14.664 -8.525 -16.754 1.00 92.31 382 LEU A CA 1
ATOM 3091 C C . LEU A 1 382 ? 15.184 -8.801 -18.168 1.00 92.31 382 LEU A C 1
ATOM 3093 O O . LEU A 1 382 ? 14.451 -9.355 -18.977 1.00 92.31 382 LEU A O 1
ATOM 3097 N N . ILE A 1 383 ? 16.424 -8.417 -18.489 1.00 93.50 383 ILE A N 1
ATOM 3098 C CA . ILE A 1 383 ? 16.959 -8.607 -19.850 1.00 93.50 383 ILE A CA 1
ATOM 3099 C C . ILE A 1 383 ? 17.033 -10.096 -20.215 1.00 93.50 383 ILE A C 1
ATOM 3101 O O . ILE A 1 383 ? 16.501 -10.440 -21.267 1.00 93.50 383 ILE A O 1
ATOM 3105 N N . PRO A 1 384 ? 17.607 -10.988 -19.377 1.00 93.06 384 PRO A N 1
ATOM 3106 C CA . PRO A 1 384 ? 17.608 -12.419 -19.670 1.00 93.06 384 PRO A CA 1
ATOM 3107 C C . PRO A 1 384 ? 16.212 -13.006 -19.898 1.00 93.06 384 PRO A C 1
ATOM 3109 O O . PRO A 1 384 ? 16.033 -13.764 -20.848 1.00 93.06 384 PRO A O 1
ATOM 3112 N N . GLU A 1 385 ? 15.224 -12.640 -19.073 1.00 93.50 385 GLU A N 1
ATOM 3113 C CA . GLU A 1 385 ? 13.851 -13.132 -19.238 1.00 93.50 385 GLU A CA 1
ATOM 3114 C C . GLU A 1 385 ? 13.221 -12.613 -20.537 1.00 93.50 385 GLU A C 1
ATOM 3116 O O . GLU A 1 385 ? 12.627 -13.393 -21.273 1.00 93.50 385 GLU A O 1
ATOM 3121 N N . LEU A 1 386 ? 13.379 -11.328 -20.872 1.00 94.38 386 LEU A N 1
ATOM 3122 C CA . LEU A 1 386 ? 12.834 -10.761 -22.113 1.00 94.38 386 LEU A CA 1
ATOM 3123 C C . LEU A 1 386 ? 13.515 -11.356 -23.360 1.00 94.38 386 LEU A C 1
ATOM 3125 O O . LEU A 1 386 ? 12.829 -11.727 -24.314 1.00 94.38 386 LEU A O 1
ATOM 3129 N N . ASP A 1 387 ? 14.843 -11.515 -23.341 1.00 93.75 387 ASP A N 1
ATOM 3130 C CA . ASP A 1 387 ? 15.616 -12.111 -24.442 1.00 93.75 387 ASP A CA 1
ATOM 3131 C C . ASP A 1 387 ? 15.265 -13.597 -24.658 1.00 93.75 387 ASP A C 1
ATOM 3133 O O . ASP A 1 387 ? 15.240 -14.077 -25.796 1.00 93.75 387 ASP A O 1
ATOM 3137 N N . ALA A 1 388 ? 14.917 -14.329 -23.593 1.00 91.44 388 ALA A N 1
ATOM 3138 C CA . ALA A 1 388 ? 14.460 -15.717 -23.683 1.00 91.44 388 ALA A CA 1
ATOM 3139 C C . ALA A 1 388 ? 13.093 -15.869 -24.386 1.00 91.44 388 ALA A C 1
ATOM 3141 O O . ALA A 1 388 ? 12.736 -16.974 -24.801 1.00 91.44 388 ALA A O 1
ATOM 3142 N N . ARG A 1 389 ? 12.326 -14.781 -24.559 1.00 91.94 389 ARG A N 1
ATOM 3143 C CA . ARG A 1 389 ? 10.970 -14.781 -25.145 1.00 91.94 389 ARG A CA 1
ATOM 3144 C C . ARG A 1 389 ? 10.907 -14.133 -26.530 1.00 91.94 389 ARG A C 1
ATOM 3146 O O . ARG A 1 389 ? 9.926 -13.475 -26.869 1.00 91.94 389 ARG A O 1
ATOM 3153 N N . SER A 1 390 ? 11.909 -14.388 -27.370 1.00 90.44 390 SER A N 1
ATOM 3154 C CA . SER A 1 390 ? 11.981 -13.882 -28.756 1.00 90.44 390 SER A CA 1
ATOM 3155 C C . SER A 1 390 ? 10.776 -14.222 -29.654 1.00 90.44 390 SER A C 1
ATOM 3157 O O . SER A 1 390 ? 10.575 -13.577 -30.678 1.00 90.44 390 SER A O 1
ATOM 3159 N N . ALA A 1 391 ? 9.947 -15.203 -29.275 1.00 91.56 391 ALA A N 1
ATOM 3160 C CA . ALA A 1 391 ? 8.688 -15.501 -29.963 1.00 91.56 391 ALA A CA 1
ATOM 3161 C C . ALA A 1 391 ? 7.623 -14.394 -29.809 1.00 91.56 391 ALA A C 1
ATOM 3163 O O . ALA A 1 391 ? 6.771 -14.251 -30.680 1.00 91.56 391 ALA A O 1
ATOM 3164 N N . TYR A 1 392 ? 7.678 -13.615 -28.723 1.00 93.94 392 TYR A N 1
ATOM 3165 C CA . TYR A 1 392 ? 6.682 -12.590 -28.374 1.00 93.94 392 TYR A CA 1
ATOM 3166 C C . TYR A 1 392 ? 7.263 -11.171 -28.340 1.00 93.94 392 TYR A C 1
ATOM 3168 O O . TYR A 1 392 ? 6.521 -10.187 -28.335 1.00 93.94 392 TYR A O 1
ATOM 3176 N N . LEU A 1 393 ? 8.593 -11.062 -28.284 1.00 95.06 393 LEU A N 1
ATOM 3177 C CA . LEU A 1 393 ? 9.318 -9.804 -28.199 1.00 95.06 393 LEU A CA 1
ATOM 3178 C C . LEU A 1 393 ? 10.368 -9.701 -29.296 1.00 95.06 393 LEU A C 1
ATOM 3180 O O . LEU A 1 393 ? 11.151 -10.621 -29.519 1.00 95.06 393 LEU A O 1
ATOM 3184 N N . THR A 1 394 ? 10.455 -8.522 -29.903 1.00 96.69 394 THR A N 1
ATOM 3185 C CA . THR A 1 394 ? 11.555 -8.160 -30.797 1.00 96.69 394 THR A CA 1
ATOM 3186 C C . THR A 1 394 ? 12.372 -7.042 -30.170 1.00 96.69 394 THR A C 1
ATOM 3188 O O . THR A 1 394 ? 11.841 -5.978 -29.859 1.00 96.69 394 THR A O 1
ATOM 3191 N N . LYS A 1 395 ? 13.678 -7.260 -29.990 1.00 97.25 395 LYS A N 1
ATOM 3192 C CA . LYS A 1 395 ? 14.610 -6.201 -29.583 1.00 97.25 395 LYS A CA 1
ATOM 3193 C C . LYS A 1 395 ? 14.812 -5.245 -30.759 1.00 97.25 395 LYS A C 1
ATOM 3195 O O . LYS A 1 395 ? 15.319 -5.654 -31.801 1.00 97.25 395 LYS A O 1
ATOM 3200 N N . LEU A 1 396 ? 14.400 -3.990 -30.597 1.00 97.25 396 LEU A N 1
ATOM 3201 C CA . LEU A 1 396 ? 14.442 -2.974 -31.653 1.00 97.25 396 LEU A CA 1
ATOM 3202 C C . LEU A 1 396 ? 15.678 -2.081 -31.568 1.00 97.25 396 LEU A C 1
ATOM 3204 O O . LEU A 1 396 ? 16.236 -1.688 -32.590 1.00 97.25 396 LEU A O 1
ATOM 3208 N N . LEU A 1 397 ? 16.091 -1.742 -30.348 1.00 97.50 397 LEU A N 1
ATOM 3209 C CA . LEU A 1 397 ? 17.219 -0.857 -30.085 1.00 97.50 397 LEU A CA 1
ATOM 3210 C C . LEU A 1 397 ? 17.911 -1.299 -28.799 1.00 97.50 397 LEU A C 1
ATOM 3212 O O . LEU A 1 397 ? 17.259 -1.642 -27.816 1.00 97.50 397 LEU A O 1
ATOM 3216 N N . GLU A 1 398 ? 19.234 -1.229 -28.791 1.00 97.38 398 GLU A N 1
ATOM 3217 C CA . GLU A 1 398 ? 20.040 -1.297 -27.581 1.00 97.38 398 GLU A CA 1
ATOM 3218 C C . GLU A 1 398 ? 21.154 -0.255 -27.687 1.00 97.38 398 GLU A C 1
ATOM 3220 O O . GLU A 1 398 ? 21.930 -0.270 -28.642 1.00 97.38 398 GLU A O 1
ATOM 3225 N N . ASN A 1 399 ? 21.219 0.656 -26.719 1.00 96.75 399 ASN A N 1
ATOM 3226 C CA . ASN A 1 399 ? 22.311 1.618 -26.578 1.00 96.75 399 ASN A CA 1
ATOM 3227 C C . ASN A 1 399 ? 22.989 1.448 -25.215 1.00 96.75 399 ASN A C 1
ATOM 3229 O O . ASN A 1 399 ? 22.775 0.444 -24.540 1.00 96.75 399 ASN A O 1
ATOM 3233 N N . GLU A 1 400 ? 23.850 2.378 -24.809 1.00 93.88 400 GLU A N 1
ATOM 3234 C CA . GLU A 1 400 ? 24.632 2.253 -23.569 1.00 93.88 400 GLU A CA 1
ATOM 3235 C C . GLU A 1 400 ? 23.742 2.122 -22.320 1.00 93.88 400 GLU A C 1
ATOM 3237 O O . GLU A 1 400 ? 24.046 1.326 -21.431 1.00 93.88 400 GLU A O 1
ATOM 3242 N N . SER A 1 401 ? 22.594 2.804 -22.304 1.00 94.00 401 SER A N 1
ATOM 3243 C CA . SER A 1 401 ? 21.745 2.964 -21.116 1.00 94.00 401 SER A CA 1
ATOM 3244 C C . SER A 1 401 ? 20.431 2.189 -21.170 1.00 94.00 401 SER A C 1
ATOM 3246 O O . SER A 1 401 ? 19.866 1.862 -20.128 1.00 94.00 401 SER A O 1
ATOM 3248 N N . TYR A 1 402 ? 19.919 1.893 -22.365 1.00 95.88 402 TYR A N 1
ATOM 3249 C CA . TYR A 1 402 ? 18.569 1.369 -22.548 1.00 95.88 402 TYR A CA 1
ATOM 3250 C C . TYR A 1 402 ? 18.508 0.226 -23.555 1.00 95.88 402 TYR A C 1
ATOM 3252 O O . TYR A 1 402 ? 19.304 0.139 -24.492 1.00 95.88 402 TYR A O 1
ATOM 3260 N N . VAL A 1 403 ? 17.502 -0.628 -23.374 1.00 97.50 403 VAL A N 1
ATOM 3261 C CA . VAL A 1 403 ? 17.067 -1.615 -24.367 1.00 97.50 403 VAL A CA 1
ATOM 3262 C C . VAL A 1 403 ? 15.587 -1.397 -24.649 1.00 97.50 403 VAL A C 1
ATOM 3264 O O . VAL A 1 403 ? 14.793 -1.312 -23.716 1.00 97.50 403 VAL A O 1
ATOM 3267 N N . LEU A 1 404 ? 15.210 -1.297 -25.919 1.00 97.69 404 LEU A N 1
ATOM 3268 C CA . LEU A 1 404 ? 13.825 -1.184 -26.367 1.00 97.69 404 LEU A CA 1
ATOM 3269 C C . LEU A 1 404 ? 13.389 -2.503 -27.002 1.00 97.69 404 LEU A C 1
ATOM 3271 O O . LEU A 1 404 ? 13.986 -2.955 -27.982 1.00 97.69 404 LEU A O 1
ATOM 3275 N N . TYR A 1 405 ? 12.304 -3.063 -26.484 1.00 98.06 405 TYR A N 1
ATOM 3276 C CA . TYR A 1 405 ? 11.610 -4.210 -27.050 1.00 98.06 405 TYR A CA 1
ATOM 3277 C C . TYR A 1 405 ? 10.228 -3.802 -27.559 1.00 98.06 405 TYR A C 1
ATOM 3279 O O . TYR A 1 405 ? 9.533 -3.000 -26.931 1.00 98.06 405 TYR A O 1
ATOM 3287 N N . GLU A 1 406 ? 9.810 -4.402 -28.666 1.00 97.75 406 GLU A N 1
ATOM 3288 C CA . GLU A 1 406 ? 8.429 -4.412 -29.135 1.00 97.75 406 GLU A CA 1
ATOM 3289 C C . GLU A 1 406 ? 7.772 -5.738 -28.772 1.00 97.75 406 GLU A C 1
ATOM 3291 O O . GLU A 1 406 ? 8.293 -6.802 -29.103 1.00 97.75 406 GLU A O 1
ATOM 3296 N N . PHE A 1 407 ? 6.607 -5.662 -28.133 1.00 96.88 407 PHE A N 1
ATOM 3297 C CA . PHE A 1 407 ? 5.699 -6.787 -27.983 1.00 96.88 407 PHE A CA 1
ATOM 3298 C C . PHE A 1 407 ? 4.913 -6.958 -29.286 1.00 96.88 407 PHE A C 1
ATOM 3300 O O . PHE A 1 407 ? 4.142 -6.085 -29.713 1.00 96.88 407 PHE A O 1
ATOM 3307 N N . THR A 1 408 ? 5.180 -8.066 -29.973 1.00 94.00 408 THR A N 1
ATOM 3308 C CA . THR A 1 408 ? 4.682 -8.325 -31.331 1.00 94.00 408 THR A CA 1
ATOM 3309 C C . THR A 1 408 ? 3.373 -9.100 -31.346 1.00 94.00 408 THR A C 1
ATOM 3311 O O . THR A 1 408 ? 2.747 -9.203 -32.397 1.00 94.00 408 THR A O 1
ATOM 3314 N N . ASP A 1 409 ? 2.932 -9.599 -30.194 1.00 92.44 409 ASP A N 1
ATOM 3315 C CA . ASP A 1 409 ? 1.824 -10.544 -30.091 1.00 92.44 409 ASP A CA 1
ATOM 3316 C C . ASP A 1 409 ? 0.567 -9.943 -29.450 1.00 92.44 409 ASP A C 1
ATOM 3318 O O . ASP A 1 409 ? -0.033 -10.502 -28.529 1.00 92.44 409 ASP A O 1
ATOM 3322 N N . LEU A 1 410 ? 0.192 -8.753 -29.923 1.00 92.75 410 LEU A N 1
ATOM 3323 C CA . LEU A 1 410 ? -1.055 -8.103 -29.532 1.00 92.75 410 LEU A CA 1
ATOM 3324 C C . LEU A 1 410 ? -2.270 -8.767 -30.203 1.00 92.75 410 LEU A C 1
ATOM 3326 O O . LEU A 1 410 ? -2.147 -9.282 -31.319 1.00 92.75 410 LEU A O 1
ATOM 3330 N N . PRO A 1 411 ? -3.460 -8.720 -29.574 1.00 89.38 411 PRO A N 1
ATOM 3331 C CA . PRO A 1 411 ? -4.671 -9.280 -30.162 1.00 89.38 411 PRO A CA 1
ATOM 3332 C C . PRO A 1 411 ? -5.006 -8.605 -31.497 1.00 89.38 411 PRO A C 1
ATOM 3334 O O . PRO A 1 411 ? -4.952 -7.382 -31.624 1.00 89.38 411 PRO A O 1
ATOM 3337 N N . THR A 1 412 ? -5.372 -9.404 -32.500 1.00 86.25 412 THR A N 1
ATOM 3338 C CA . THR A 1 412 ? -5.750 -8.920 -33.844 1.00 86.25 412 THR A CA 1
ATOM 3339 C C . THR A 1 412 ? -7.261 -8.899 -34.075 1.00 86.25 412 THR A C 1
ATOM 3341 O O . THR A 1 412 ? -7.724 -8.358 -35.079 1.00 86.25 412 THR A O 1
ATOM 3344 N N . ALA A 1 413 ? -8.026 -9.471 -33.147 1.00 86.69 413 ALA A N 1
ATOM 3345 C CA . ALA A 1 413 ? -9.476 -9.562 -33.175 1.00 86.69 413 ALA A CA 1
ATOM 3346 C C . ALA A 1 413 ? -10.055 -9.234 -31.793 1.00 86.69 413 ALA A C 1
ATOM 3348 O O . ALA A 1 413 ? -9.332 -9.179 -30.796 1.00 86.69 413 ALA A O 1
ATOM 3349 N N . GLU A 1 414 ? -11.367 -9.016 -31.756 1.00 87.69 414 GLU A N 1
ATOM 3350 C CA . GLU A 1 414 ? -12.112 -8.892 -30.508 1.00 87.69 414 GLU A CA 1
ATOM 3351 C C . GLU A 1 414 ? -12.005 -10.188 -29.697 1.00 87.69 414 GLU A C 1
ATOM 3353 O O . GLU A 1 414 ? -12.036 -11.291 -30.249 1.00 87.69 414 GLU A O 1
ATOM 3358 N N . ARG A 1 415 ? -11.833 -10.036 -28.384 1.00 92.69 415 ARG A N 1
ATOM 3359 C CA . ARG A 1 415 ? -11.590 -11.132 -27.448 1.00 92.69 415 ARG A CA 1
ATOM 3360 C C . ARG A 1 415 ? -12.833 -11.390 -26.611 1.00 92.69 415 ARG A C 1
ATOM 3362 O O . ARG A 1 415 ? -13.558 -10.461 -26.267 1.00 92.69 415 ARG A O 1
ATOM 3369 N N . VAL A 1 416 ? -13.057 -12.648 -26.257 1.00 92.44 416 VAL A N 1
ATOM 3370 C CA . VAL A 1 416 ? -14.177 -13.048 -25.401 1.00 92.44 416 VAL A CA 1
ATOM 3371 C C . VAL A 1 416 ? -13.837 -12.723 -23.940 1.00 92.44 416 VAL A C 1
ATOM 3373 O O . VAL A 1 416 ? -12.765 -13.120 -23.484 1.00 92.44 416 VAL A O 1
ATOM 3376 N N . PRO A 1 417 ? -14.713 -12.051 -23.174 1.00 95.69 417 PRO A N 1
ATOM 3377 C CA . PRO A 1 417 ? -14.496 -11.845 -21.744 1.00 95.69 417 PRO A CA 1
ATOM 3378 C C . PRO A 1 417 ? -14.340 -13.177 -20.998 1.00 95.69 417 PRO A C 1
ATOM 3380 O O . PRO A 1 417 ? -15.201 -14.054 -21.115 1.00 95.69 417 PRO A O 1
ATOM 3383 N N . LEU A 1 418 ? -13.260 -13.310 -20.229 1.00 96.56 418 LEU A N 1
ATOM 3384 C CA . LEU A 1 418 ? -12.943 -14.478 -19.414 1.00 96.56 418 LEU A CA 1
ATOM 3385 C C . LEU A 1 418 ? -12.733 -14.066 -17.962 1.00 96.56 418 LEU A C 1
ATOM 3387 O O . LEU A 1 418 ? -11.761 -13.388 -17.634 1.00 96.56 418 LEU A O 1
ATOM 3391 N N . TYR A 1 419 ? -13.615 -14.529 -17.088 1.00 97.12 419 TYR A N 1
ATOM 3392 C CA . TYR A 1 419 ? -13.445 -14.405 -15.648 1.00 97.12 419 TYR A CA 1
ATOM 3393 C C . TYR A 1 419 ? -12.829 -15.691 -15.087 1.00 97.12 419 TYR A C 1
ATOM 3395 O O . TYR A 1 419 ? -13.369 -16.782 -15.266 1.00 97.12 419 TYR A O 1
ATOM 3403 N N . LEU A 1 420 ? -11.668 -15.561 -14.448 1.00 95.88 420 LEU A N 1
ATOM 3404 C CA . LEU A 1 420 ? -11.003 -16.653 -13.742 1.00 95.88 420 LEU A CA 1
ATOM 3405 C C . LEU A 1 420 ? -11.274 -16.498 -12.244 1.00 95.88 420 LEU A C 1
ATOM 3407 O O . LEU A 1 420 ? -10.527 -15.803 -11.556 1.00 95.88 420 LEU A O 1
ATOM 3411 N N . ASP A 1 421 ? -12.343 -17.130 -11.765 1.00 95.62 421 ASP A N 1
ATOM 3412 C CA . ASP A 1 421 ? -12.728 -17.132 -10.354 1.00 95.62 421 ASP A CA 1
ATOM 3413 C C . ASP A 1 421 ? -12.179 -18.362 -9.633 1.00 95.62 421 ASP A C 1
ATOM 3415 O O . ASP A 1 421 ? -12.898 -19.280 -9.246 1.00 95.62 421 ASP A O 1
ATOM 3419 N N . VAL A 1 422 ? -10.855 -18.414 -9.552 1.00 94.94 422 VAL A N 1
ATOM 3420 C CA . VAL A 1 422 ? -10.118 -19.578 -9.058 1.00 94.94 422 VAL A CA 1
ATOM 3421 C C . VAL A 1 422 ? -9.070 -19.171 -8.035 1.00 94.94 422 VAL A C 1
ATOM 3423 O O . VAL A 1 422 ? -8.630 -18.010 -7.977 1.00 94.94 422 VAL A O 1
ATOM 3426 N N . ASP A 1 423 ? -8.605 -20.151 -7.268 1.00 93.75 423 ASP A N 1
ATOM 3427 C CA . ASP A 1 423 ? -7.496 -19.951 -6.346 1.00 93.75 423 ASP A CA 1
ATOM 3428 C C . ASP A 1 423 ? -6.220 -19.480 -7.075 1.00 93.75 423 ASP A C 1
ATOM 3430 O O . ASP A 1 423 ? -5.994 -19.724 -8.268 1.00 93.75 423 ASP A O 1
ATOM 3434 N N . TRP A 1 424 ? -5.339 -18.795 -6.346 1.00 93.62 424 TRP A N 1
ATOM 3435 C CA . TRP A 1 424 ? -4.111 -18.223 -6.905 1.00 93.62 424 TRP A CA 1
ATOM 3436 C C . TRP A 1 424 ? -3.207 -19.218 -7.652 1.00 93.62 424 TRP A C 1
ATOM 3438 O O . TRP A 1 424 ? -2.599 -18.867 -8.669 1.00 93.62 424 TRP A O 1
ATOM 3448 N N . ASN A 1 425 ? -3.083 -20.455 -7.168 1.00 92.06 425 ASN A N 1
ATOM 3449 C CA . ASN A 1 425 ? -2.251 -21.463 -7.822 1.00 92.06 425 ASN A CA 1
ATOM 3450 C C . ASN A 1 425 ? -2.908 -21.940 -9.118 1.00 92.06 425 ASN A C 1
ATOM 3452 O O . ASN A 1 425 ? -2.219 -22.102 -10.129 1.00 92.06 425 ASN A O 1
ATOM 3456 N N . SER A 1 426 ? -4.229 -22.124 -9.105 1.00 94.00 426 SER A N 1
ATOM 3457 C CA . SER A 1 426 ? -5.008 -22.469 -10.295 1.00 94.00 426 SER A CA 1
ATOM 3458 C C . SER A 1 426 ? -4.935 -21.368 -11.356 1.00 94.00 426 SER A C 1
ATOM 3460 O O . SER A 1 426 ? -4.662 -21.677 -12.518 1.00 94.00 426 SER A O 1
ATOM 3462 N N . PHE A 1 427 ? -5.018 -20.090 -10.968 1.00 94.75 427 PHE A N 1
ATOM 3463 C CA . PHE A 1 427 ? -4.794 -18.948 -11.864 1.00 94.75 427 PHE A CA 1
ATOM 3464 C C . PHE A 1 427 ? -3.423 -19.010 -12.558 1.00 94.75 427 PHE A C 1
ATOM 3466 O O . PHE A 1 427 ? -3.338 -18.960 -13.790 1.00 94.75 427 PHE A O 1
ATOM 3473 N N . ILE A 1 428 ? -2.341 -19.187 -11.786 1.00 94.06 428 ILE A N 1
ATOM 3474 C CA . ILE A 1 428 ? -0.982 -19.303 -12.344 1.00 94.06 428 ILE A CA 1
ATOM 3475 C C . ILE A 1 428 ? -0.886 -20.501 -13.288 1.00 94.06 428 ILE A C 1
ATOM 3477 O O . ILE A 1 428 ? -0.292 -20.385 -14.363 1.00 94.06 428 ILE A O 1
ATOM 3481 N N . ARG A 1 429 ? -1.445 -21.652 -12.899 1.00 93.88 429 ARG A N 1
ATOM 3482 C CA . ARG A 1 429 ? -1.401 -22.888 -13.688 1.00 93.88 429 ARG A CA 1
ATOM 3483 C C . ARG A 1 429 ? -2.094 -22.708 -15.035 1.00 93.88 429 ARG A C 1
ATOM 3485 O O . ARG A 1 429 ? -1.508 -23.064 -16.055 1.00 93.88 429 ARG A O 1
ATOM 3492 N N . ILE A 1 430 ? -3.285 -22.107 -15.053 1.00 94.19 430 ILE A N 1
ATOM 3493 C CA . ILE A 1 430 ? -4.038 -21.816 -16.281 1.00 94.19 430 ILE A CA 1
ATOM 3494 C C . ILE A 1 430 ? -3.192 -20.948 -17.215 1.00 94.19 430 ILE A C 1
ATOM 3496 O O . ILE A 1 430 ? -2.899 -21.365 -18.338 1.00 94.19 430 ILE A O 1
ATOM 3500 N N . LEU A 1 431 ? -2.701 -19.799 -16.737 1.00 94.31 431 LEU A N 1
ATOM 3501 C CA . LEU A 1 431 ? -1.924 -18.889 -17.581 1.00 94.31 431 LEU A CA 1
ATOM 3502 C C . LEU A 1 431 ? -0.570 -19.465 -18.018 1.00 94.31 431 LEU A C 1
ATOM 3504 O O . LEU A 1 431 ? -0.092 -19.136 -19.101 1.00 94.31 431 LEU A O 1
ATOM 3508 N N . SER A 1 432 ? 0.061 -20.301 -17.193 1.00 92.75 432 SER A N 1
ATOM 3509 C CA . SER A 1 432 ? 1.351 -20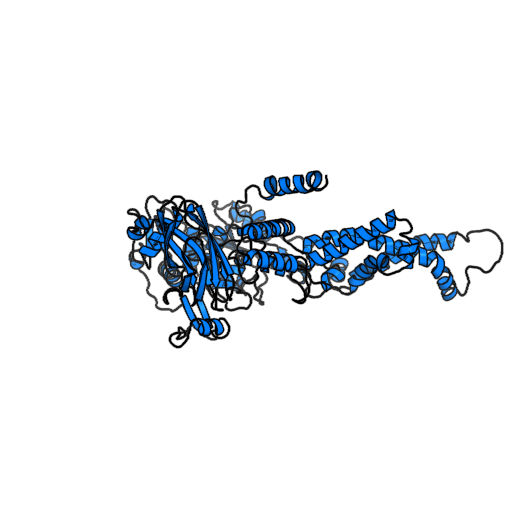.927 -17.518 1.00 92.75 432 SER A CA 1
ATOM 3510 C C . SER A 1 432 ? 1.203 -22.063 -18.526 1.00 92.75 432 SER A C 1
ATOM 3512 O O . SER A 1 432 ? 2.092 -22.268 -19.349 1.00 92.75 432 SER A O 1
ATOM 3514 N N . SER A 1 433 ? 0.081 -22.787 -18.482 1.00 90.94 433 SER A N 1
ATOM 3515 C CA . SER A 1 433 ? -0.196 -23.904 -19.390 1.00 90.94 433 SER A CA 1
ATOM 3516 C C . SER A 1 433 ? -0.567 -23.458 -20.808 1.00 90.94 433 SER A C 1
ATOM 3518 O O . SER A 1 433 ? -0.354 -24.214 -21.756 1.00 90.94 433 SER A O 1
ATOM 3520 N N . ASN A 1 434 ? -1.081 -22.231 -20.962 1.00 90.44 434 ASN A N 1
ATOM 3521 C CA . ASN A 1 434 ? -1.477 -21.663 -22.246 1.00 90.44 434 ASN A CA 1
ATOM 3522 C C . ASN A 1 434 ? -1.080 -20.176 -22.350 1.00 90.44 434 ASN A C 1
ATOM 3524 O O . ASN A 1 434 ? -1.822 -19.281 -21.947 1.00 90.44 434 ASN A O 1
ATOM 3528 N N . LEU A 1 435 ? 0.084 -19.901 -22.947 1.00 92.31 435 LEU A N 1
ATOM 3529 C CA . LEU A 1 435 ? 0.588 -18.534 -23.185 1.00 92.31 435 LEU A CA 1
ATOM 3530 C C . LEU A 1 435 ? -0.176 -17.766 -24.278 1.00 92.31 435 LEU A C 1
ATOM 3532 O O . LEU A 1 435 ? 0.031 -16.562 -24.464 1.00 92.31 435 LEU A O 1
ATOM 3536 N N . GLU A 1 436 ? -1.057 -18.463 -24.994 1.00 90.81 436 GLU A N 1
ATOM 3537 C CA . GLU A 1 436 ? -1.873 -17.918 -26.074 1.00 90.81 436 GLU A CA 1
ATOM 3538 C C . GLU A 1 436 ? -3.297 -17.605 -25.635 1.00 90.81 436 GLU A C 1
ATOM 3540 O O . GLU A 1 436 ? -4.075 -17.075 -26.428 1.00 90.81 436 GLU A O 1
ATOM 3545 N N . LEU A 1 437 ? -3.631 -17.875 -24.369 1.00 93.19 437 LEU A N 1
ATOM 3546 C CA . LEU A 1 437 ? -4.967 -17.690 -23.818 1.00 93.19 437 LEU A CA 1
ATOM 3547 C C . LEU A 1 437 ? -5.500 -16.284 -24.112 1.00 93.19 437 LEU A C 1
ATOM 3549 O O . LEU A 1 437 ? -6.574 -16.125 -24.694 1.00 93.19 437 LEU A O 1
ATOM 3553 N N . THR A 1 438 ? -4.720 -15.249 -23.794 1.00 94.50 438 THR A N 1
ATOM 3554 C CA . THR A 1 438 ? -5.200 -13.869 -23.940 1.00 94.50 438 THR A CA 1
ATOM 3555 C C . THR A 1 438 ? -5.154 -13.341 -25.376 1.00 94.50 438 THR A C 1
ATOM 3557 O O . THR A 1 438 ? -5.488 -12.180 -25.603 1.00 94.50 438 THR A O 1
ATOM 3560 N N . ARG A 1 439 ? -4.782 -14.163 -26.376 1.00 92.12 439 ARG A N 1
ATOM 3561 C CA . ARG A 1 439 ? -5.065 -13.845 -27.792 1.00 92.12 439 ARG A CA 1
ATOM 3562 C C . ARG A 1 439 ? -6.561 -13.915 -28.085 1.00 92.12 439 ARG A C 1
ATOM 3564 O O . ARG A 1 439 ? -7.042 -13.174 -28.937 1.00 92.12 439 ARG A O 1
ATOM 3571 N N . TYR A 1 440 ? -7.266 -14.807 -27.392 1.00 91.81 440 TYR A N 1
ATOM 3572 C CA . TYR A 1 440 ? -8.682 -15.100 -27.613 1.00 91.81 440 TYR A CA 1
ATOM 3573 C C . TYR A 1 440 ? -9.567 -14.556 -26.498 1.00 91.81 440 TYR A C 1
ATOM 3575 O O . TYR A 1 440 ? -10.728 -14.242 -26.750 1.00 91.81 440 TYR A O 1
ATOM 3583 N N . TYR A 1 441 ? -9.012 -14.420 -25.293 1.00 94.50 441 TYR A N 1
ATOM 3584 C CA . TYR A 1 441 ? -9.753 -14.016 -24.108 1.00 94.50 441 TYR A CA 1
ATOM 3585 C C . TYR A 1 441 ? -9.268 -12.684 -23.525 1.00 94.50 441 TYR A C 1
ATOM 3587 O O . TYR A 1 441 ? -8.072 -12.391 -23.524 1.00 94.50 441 TYR A O 1
ATOM 3595 N N . ASP A 1 442 ? -10.218 -11.885 -23.049 1.00 94.44 442 ASP A N 1
ATOM 3596 C CA . ASP A 1 442 ? -10.025 -10.625 -22.324 1.00 94.44 442 ASP A CA 1
ATOM 3597 C C . ASP A 1 442 ? -10.215 -10.908 -20.835 1.00 94.44 442 ASP A C 1
ATOM 3599 O O . ASP A 1 442 ? -11.324 -11.280 -20.437 1.00 94.44 442 ASP A O 1
ATOM 3603 N N . LEU A 1 443 ? -9.147 -10.834 -20.036 1.00 95.19 443 LEU A N 1
ATOM 3604 C CA . LEU A 1 443 ? -9.241 -11.224 -18.630 1.00 95.19 443 LEU A CA 1
ATOM 3605 C C . LEU A 1 443 ? -10.113 -10.226 -17.867 1.00 95.19 443 LEU A C 1
ATOM 3607 O O . LEU A 1 443 ? -10.052 -9.020 -18.081 1.00 95.19 443 LEU A O 1
ATOM 3611 N N . ARG A 1 444 ? -10.951 -10.753 -16.976 1.00 94.94 444 ARG A N 1
ATOM 3612 C CA . ARG A 1 444 ? -11.797 -9.975 -16.072 1.00 94.94 444 ARG A CA 1
ATOM 3613 C C . ARG A 1 444 ? -11.449 -10.300 -14.636 1.00 94.94 444 ARG A C 1
ATOM 3615 O O . ARG A 1 444 ? -11.224 -11.464 -14.295 1.00 94.94 444 ARG A O 1
ATOM 3622 N N . HIS A 1 445 ? -11.453 -9.274 -13.793 1.00 91.56 445 HIS A N 1
ATOM 3623 C CA . HIS A 1 445 ? -11.036 -9.391 -12.400 1.00 91.56 445 HIS A CA 1
ATOM 3624 C C . HIS A 1 445 ? -12.078 -8.787 -11.453 1.00 91.56 445 HIS A C 1
ATOM 3626 O O . HIS A 1 445 ? -12.552 -7.670 -11.652 1.00 91.56 445 HIS A O 1
ATOM 3632 N N . THR A 1 446 ? -12.372 -9.473 -10.348 1.00 91.88 446 THR A N 1
ATOM 3633 C CA . THR A 1 446 ? -13.178 -8.923 -9.238 1.00 91.88 446 THR A CA 1
ATOM 3634 C C . THR A 1 446 ? -12.581 -7.651 -8.650 1.00 91.88 446 THR A C 1
ATOM 3636 O O . THR A 1 446 ? -13.307 -6.723 -8.270 1.00 91.88 446 THR A O 1
ATOM 3639 N N . MET A 1 447 ? -11.252 -7.598 -8.639 1.00 89.56 447 MET A N 1
ATOM 3640 C CA . MET A 1 447 ? -10.450 -6.505 -8.112 1.00 89.56 447 MET A CA 1
ATOM 3641 C C . MET A 1 447 ? -10.535 -5.219 -8.949 1.00 89.56 447 MET A C 1
ATOM 3643 O O . MET A 1 447 ? -10.337 -4.142 -8.398 1.00 89.56 447 MET A O 1
ATOM 3647 N N . VAL A 1 448 ? -10.875 -5.286 -10.238 1.00 89.06 448 VAL A N 1
ATOM 3648 C CA . VAL A 1 448 ? -10.922 -4.100 -11.110 1.00 89.06 448 VAL A CA 1
ATOM 3649 C C . VAL A 1 448 ? -12.267 -3.380 -10.972 1.00 89.06 448 VAL A C 1
ATOM 3651 O O . VAL A 1 448 ? -13.342 -3.997 -10.962 1.00 89.06 448 VAL A O 1
ATOM 3654 N N . VAL A 1 449 ? -12.236 -2.053 -10.833 1.00 86.25 449 VAL A N 1
ATOM 3655 C CA . VAL A 1 449 ? -13.441 -1.218 -10.740 1.00 86.25 449 VAL A CA 1
ATOM 3656 C C . VAL A 1 449 ? -14.068 -1.079 -12.130 1.00 86.25 449 VAL A C 1
ATOM 3658 O O . VAL A 1 449 ? -13.387 -0.760 -13.097 1.00 86.25 449 VAL A O 1
ATOM 3661 N N . GLY A 1 450 ? -15.382 -1.284 -12.251 1.00 86.69 450 GLY A N 1
ATOM 3662 C CA . GLY A 1 450 ? -16.080 -1.264 -13.547 1.00 86.69 450 GLY A CA 1
ATOM 3663 C C . GLY A 1 450 ? -16.224 -2.642 -14.192 1.00 86.69 450 GLY A C 1
ATOM 3664 O O . GLY A 1 450 ? -17.163 -2.864 -14.954 1.00 86.69 450 GLY A O 1
ATOM 3665 N N . ASP A 1 451 ? -15.340 -3.581 -13.857 1.00 90.12 451 ASP A N 1
ATOM 3666 C CA . ASP A 1 451 ? -15.382 -4.946 -14.378 1.00 90.12 451 ASP A CA 1
ATOM 3667 C C . ASP A 1 451 ? -16.509 -5.765 -13.738 1.00 90.12 451 ASP A C 1
ATOM 3669 O O . ASP A 1 451 ? -16.858 -5.561 -12.576 1.00 90.12 451 ASP A O 1
ATOM 3673 N N . LEU A 1 452 ? -17.070 -6.715 -14.495 1.00 94.62 452 LEU A N 1
ATOM 3674 C CA . LEU A 1 452 ? -18.087 -7.684 -14.045 1.00 94.62 452 LEU A CA 1
ATOM 3675 C C . LEU A 1 452 ? -19.415 -7.084 -13.527 1.00 94.62 452 LEU A C 1
ATOM 3677 O O . LEU A 1 452 ? -20.283 -7.829 -13.084 1.00 94.62 452 LEU A O 1
ATOM 3681 N N . GLU A 1 453 ? -19.619 -5.765 -13.605 1.00 92.31 453 GLU A N 1
ATOM 3682 C CA . GLU A 1 453 ? -20.881 -5.112 -13.207 1.00 92.31 453 GLU A CA 1
ATOM 3683 C C . GLU A 1 453 ? -22.026 -5.423 -14.177 1.00 92.31 453 GLU A C 1
ATOM 3685 O O . GLU A 1 453 ? -23.183 -5.562 -13.783 1.00 92.31 453 GLU A O 1
ATOM 3690 N N . SER A 1 454 ? -21.692 -5.512 -15.465 1.00 91.38 454 SER A N 1
ATOM 3691 C CA . SER A 1 454 ? -22.601 -5.881 -16.546 1.00 91.38 454 SER A CA 1
ATOM 3692 C C . SER A 1 454 ? -21.806 -6.442 -17.719 1.00 91.38 454 SER A C 1
ATOM 3694 O O . SER A 1 454 ? -20.690 -5.993 -17.982 1.00 91.38 454 SER A O 1
ATOM 3696 N N . PHE A 1 455 ? -22.379 -7.408 -18.425 1.00 92.50 455 PHE A N 1
ATOM 3697 C CA . PHE A 1 455 ? -21.760 -8.067 -19.571 1.00 92.50 455 PHE A CA 1
ATOM 3698 C C . PHE A 1 455 ? -22.848 -8.680 -20.454 1.00 92.50 455 PHE A C 1
ATOM 3700 O O . PHE A 1 455 ? -23.852 -9.174 -19.944 1.00 92.50 455 PHE A O 1
ATOM 3707 N N . ASP A 1 456 ? -22.643 -8.674 -21.772 1.00 91.62 456 ASP A N 1
ATOM 3708 C CA . ASP A 1 456 ? -23.566 -9.325 -22.710 1.00 91.62 456 ASP A CA 1
ATOM 3709 C C . ASP A 1 456 ? -23.393 -10.851 -22.675 1.00 91.62 456 ASP A C 1
ATOM 3711 O O . ASP A 1 456 ? -24.373 -11.593 -22.626 1.00 91.62 456 ASP A O 1
ATOM 3715 N N . SER A 1 457 ? -22.141 -11.312 -22.621 1.00 93.88 457 SER A N 1
ATOM 3716 C CA . SER A 1 457 ? -21.750 -12.713 -22.445 1.00 93.88 457 SER A CA 1
ATOM 3717 C C . SER A 1 457 ? -20.438 -12.802 -21.671 1.00 93.88 457 SER A C 1
ATOM 3719 O O . SER A 1 457 ? -19.526 -12.015 -21.938 1.00 93.88 457 SER A O 1
ATOM 3721 N N . LEU A 1 458 ? -20.316 -13.780 -20.774 1.00 96.44 458 LEU A N 1
ATOM 3722 C CA . LEU A 1 458 ? -19.107 -14.010 -19.983 1.00 96.44 458 LEU A CA 1
ATOM 3723 C C . LEU A 1 458 ? -18.728 -15.492 -20.008 1.00 96.44 458 LEU A C 1
ATOM 3725 O O . LEU A 1 458 ? -19.543 -16.347 -19.672 1.00 96.44 458 LEU A O 1
ATOM 3729 N N . THR A 1 459 ? -17.490 -15.797 -20.393 1.00 97.00 459 THR A N 1
ATOM 3730 C CA . THR A 1 459 ? -16.907 -17.126 -20.165 1.00 97.00 459 THR A CA 1
ATOM 3731 C C . THR A 1 459 ? -16.265 -17.136 -18.784 1.00 97.00 459 THR A C 1
ATOM 3733 O O . THR A 1 459 ? -15.625 -16.156 -18.402 1.00 97.00 459 THR A O 1
ATOM 3736 N N . MET A 1 460 ? -16.424 -18.219 -18.031 1.00 97.00 460 MET A N 1
ATOM 3737 C CA . MET A 1 460 ? -15.903 -18.315 -16.673 1.00 97.00 460 MET A CA 1
ATOM 3738 C C . MET A 1 460 ? -15.249 -19.668 -16.412 1.00 97.00 460 MET A C 1
ATOM 3740 O O . MET A 1 460 ? -15.768 -20.701 -16.826 1.00 97.00 460 MET A O 1
ATOM 3744 N N . VAL A 1 461 ? -14.138 -19.648 -15.684 1.00 96.94 461 VAL A N 1
ATOM 3745 C CA . VAL A 1 461 ? -13.594 -20.823 -14.995 1.00 96.94 461 VAL A CA 1
ATOM 3746 C C . VAL A 1 461 ? -13.743 -20.559 -13.507 1.00 96.94 461 VAL A C 1
ATOM 3748 O O . VAL A 1 461 ? -13.351 -19.486 -13.051 1.00 96.94 461 VAL A O 1
ATOM 3751 N N . THR A 1 462 ? -14.317 -21.507 -12.776 1.00 95.81 462 THR A N 1
ATOM 3752 C CA . THR A 1 462 ? -14.542 -21.384 -11.335 1.00 95.81 462 THR A CA 1
ATOM 3753 C C . THR A 1 462 ? -14.303 -22.707 -10.622 1.00 95.81 462 THR A C 1
ATOM 3755 O O . THR A 1 462 ? -14.549 -23.772 -11.196 1.00 95.81 462 THR A O 1
ATOM 3758 N N . ASP A 1 463 ? -13.839 -22.615 -9.379 1.00 92.25 463 ASP A N 1
ATOM 3759 C CA . ASP A 1 463 ? -13.754 -23.740 -8.448 1.00 92.25 463 ASP A CA 1
ATOM 3760 C C . ASP A 1 463 ? -15.092 -23.971 -7.698 1.00 92.25 463 ASP A C 1
ATOM 3762 O O . ASP A 1 463 ? -15.354 -25.087 -7.246 1.00 92.25 463 ASP A O 1
ATOM 3766 N N . ASP A 1 464 ? -15.965 -22.953 -7.616 1.00 94.69 464 ASP A N 1
ATOM 3767 C CA . ASP A 1 464 ? -17.282 -22.992 -6.956 1.00 94.69 464 ASP A CA 1
ATOM 3768 C C . ASP A 1 464 ? -18.291 -22.041 -7.640 1.00 94.69 464 ASP A C 1
ATOM 3770 O O . ASP A 1 464 ? -18.216 -20.815 -7.533 1.00 94.69 464 ASP A O 1
ATOM 3774 N N . GLU A 1 465 ? -19.290 -22.608 -8.326 1.00 96.25 465 GLU A N 1
ATOM 3775 C CA . GLU A 1 465 ? -20.309 -21.829 -9.043 1.00 96.25 465 GLU A CA 1
ATOM 3776 C C . GLU A 1 465 ? -21.170 -20.934 -8.136 1.00 96.25 465 GLU A C 1
ATOM 3778 O O . GLU A 1 465 ? -21.658 -19.896 -8.592 1.00 96.25 465 GLU A O 1
ATOM 3783 N N . HIS A 1 466 ? -21.399 -21.322 -6.878 1.00 95.25 466 HIS A N 1
ATOM 3784 C CA . HIS A 1 466 ? -22.229 -20.548 -5.960 1.00 95.25 466 HIS A CA 1
ATOM 3785 C C . HIS A 1 466 ? -21.470 -19.335 -5.414 1.00 95.25 466 HIS A C 1
ATOM 3787 O O . HIS A 1 466 ? -22.016 -18.229 -5.430 1.00 95.25 466 HIS A O 1
ATOM 3793 N N . GLU A 1 467 ? -20.207 -19.510 -5.010 1.00 94.69 467 GLU A N 1
ATOM 3794 C CA . GLU A 1 467 ? -19.328 -18.392 -4.628 1.00 94.69 467 GLU A CA 1
ATOM 3795 C C . GLU A 1 467 ? -19.164 -17.409 -5.799 1.00 94.69 467 GLU A C 1
ATOM 3797 O O . GLU A 1 467 ? -19.355 -16.203 -5.621 1.00 94.69 467 GLU A O 1
ATOM 3802 N N . SER A 1 468 ? -18.959 -17.906 -7.025 1.00 96.38 468 SER A N 1
ATOM 3803 C CA . SER A 1 468 ? -18.909 -17.048 -8.217 1.00 96.38 468 SER A CA 1
ATOM 3804 C C . SER A 1 468 ? -20.214 -16.300 -8.476 1.00 96.38 468 SER A C 1
ATOM 3806 O O . SER A 1 468 ? -20.202 -15.136 -8.885 1.00 96.38 468 SER A O 1
ATOM 3808 N N . ALA A 1 469 ? -21.367 -16.937 -8.251 1.00 97.50 469 ALA A N 1
ATOM 3809 C CA . ALA A 1 469 ? -22.657 -16.269 -8.386 1.00 97.50 469 ALA A CA 1
ATOM 3810 C C . ALA A 1 469 ? -22.812 -15.132 -7.365 1.00 97.50 469 ALA A C 1
ATOM 3812 O O . ALA A 1 469 ? -23.356 -14.078 -7.709 1.00 97.50 469 ALA A O 1
ATOM 3813 N N . LEU A 1 470 ? -22.303 -15.310 -6.142 1.00 97.44 470 LEU A N 1
ATOM 3814 C CA . LEU A 1 470 ? -22.261 -14.266 -5.117 1.00 97.44 470 LEU A CA 1
ATOM 3815 C C . LEU A 1 470 ? -21.325 -13.119 -5.506 1.00 97.44 470 LEU A C 1
ATOM 3817 O O . LEU A 1 470 ? -21.725 -11.959 -5.382 1.00 97.44 470 LEU A O 1
ATOM 3821 N N . ASP A 1 471 ? -20.132 -13.410 -6.027 1.00 96.25 471 ASP A N 1
ATOM 3822 C CA . ASP A 1 471 ? -19.186 -12.384 -6.480 1.00 96.25 471 ASP A CA 1
ATOM 3823 C C . ASP A 1 471 ? -19.770 -11.561 -7.644 1.00 96.25 471 ASP A C 1
ATOM 3825 O O . ASP A 1 471 ? -19.776 -10.326 -7.594 1.00 96.25 471 ASP A O 1
ATOM 3829 N N . LEU A 1 472 ? -20.378 -12.207 -8.647 1.00 96.88 472 LEU A N 1
ATOM 3830 C CA . LEU A 1 472 ? -21.069 -11.512 -9.744 1.00 96.88 472 LEU A CA 1
ATOM 3831 C C . LEU A 1 472 ? -22.281 -10.705 -9.253 1.00 96.88 472 LEU A C 1
ATOM 3833 O O . LEU A 1 472 ? -22.486 -9.562 -9.678 1.00 96.88 472 LEU A O 1
ATOM 3837 N N . TYR A 1 473 ? -23.071 -11.260 -8.329 1.00 96.75 473 TYR A N 1
ATOM 3838 C CA . TYR A 1 473 ? -24.191 -10.548 -7.714 1.00 96.75 473 TYR A CA 1
ATOM 3839 C C . TYR A 1 473 ? -23.718 -9.289 -6.986 1.00 96.75 473 TYR A C 1
ATOM 3841 O O . TYR A 1 473 ? -24.320 -8.222 -7.141 1.00 96.75 473 TYR A O 1
ATOM 3849 N N . LEU A 1 474 ? -22.627 -9.394 -6.224 1.00 95.50 474 LEU A N 1
ATOM 3850 C CA . LEU A 1 474 ? -22.013 -8.288 -5.500 1.00 95.50 474 LEU A CA 1
ATOM 3851 C C . LEU A 1 474 ? -21.571 -7.192 -6.476 1.00 95.50 474 LEU A C 1
ATOM 3853 O O . LEU A 1 474 ? -21.934 -6.027 -6.282 1.00 95.50 474 LEU A O 1
ATOM 3857 N N . LYS A 1 475 ? -20.853 -7.547 -7.551 1.00 94.56 475 LYS A N 1
ATOM 3858 C CA . LYS A 1 475 ? -20.389 -6.584 -8.566 1.00 94.56 475 LYS A CA 1
ATOM 3859 C C . LYS A 1 475 ? -21.553 -5.833 -9.219 1.00 94.56 475 LYS A C 1
ATOM 3861 O O . LYS A 1 475 ? -21.460 -4.617 -9.383 1.00 94.56 475 LYS A O 1
ATOM 3866 N N . ALA A 1 476 ? -22.670 -6.508 -9.490 1.00 94.69 476 ALA A N 1
ATOM 3867 C CA . ALA A 1 476 ? -23.886 -5.878 -10.009 1.00 94.69 476 ALA A CA 1
ATOM 3868 C C . ALA A 1 476 ? -24.655 -5.040 -8.957 1.00 94.69 476 ALA A C 1
ATOM 3870 O O . ALA A 1 476 ? -25.352 -4.088 -9.308 1.00 94.69 476 ALA A O 1
ATOM 3871 N N . ASN A 1 477 ? -24.526 -5.355 -7.660 1.00 94.50 477 ASN A N 1
ATOM 3872 C CA . ASN A 1 477 ? -25.310 -4.765 -6.565 1.00 94.50 477 ASN A CA 1
ATOM 3873 C C . ASN A 1 477 ? -24.439 -4.100 -5.487 1.00 94.50 477 ASN A C 1
ATOM 3875 O O . ASN A 1 477 ? -24.641 -4.306 -4.288 1.00 94.50 477 ASN A O 1
ATOM 3879 N N . LYS A 1 478 ? -23.504 -3.232 -5.884 1.00 90.31 478 LYS A N 1
ATOM 3880 C CA . LYS A 1 478 ? -22.507 -2.622 -4.975 1.00 90.31 478 LYS A CA 1
ATOM 3881 C C . LYS A 1 478 ? -23.068 -1.965 -3.712 1.00 90.31 478 LYS A C 1
ATOM 3883 O O . LYS A 1 478 ? -22.392 -1.903 -2.692 1.00 90.31 478 LYS A O 1
ATOM 3888 N N . THR A 1 479 ? -24.304 -1.464 -3.746 1.00 91.69 479 THR A N 1
ATOM 3889 C CA . THR A 1 479 ? -24.949 -0.840 -2.576 1.00 91.69 479 THR A CA 1
ATOM 3890 C C . THR A 1 479 ? -25.320 -1.827 -1.467 1.00 91.69 479 THR A C 1
ATOM 3892 O O . THR A 1 479 ? -25.738 -1.388 -0.398 1.00 91.69 479 THR A O 1
ATOM 3895 N N . GLN A 1 480 ? -25.213 -3.132 -1.726 1.00 94.19 480 GLN A N 1
ATOM 3896 C CA . GLN A 1 480 ? -25.498 -4.212 -0.781 1.00 94.19 480 GLN A CA 1
ATOM 3897 C C . GLN A 1 480 ? -24.238 -4.771 -0.105 1.00 94.19 480 GLN A C 1
ATOM 3899 O O . GLN A 1 480 ? -24.350 -5.613 0.783 1.00 94.19 480 GLN A O 1
ATOM 3904 N N . PHE A 1 481 ? -23.049 -4.297 -0.489 1.00 95.38 481 PHE A N 1
ATOM 3905 C CA . PHE A 1 481 ? -21.785 -4.681 0.128 1.00 95.38 481 PHE A CA 1
ATOM 3906 C C . PHE A 1 481 ? -21.246 -3.557 1.011 1.00 95.38 481 PHE A C 1
ATOM 3908 O O . PHE A 1 481 ? -21.052 -2.422 0.570 1.00 95.38 481 PHE A O 1
ATOM 3915 N N . PHE A 1 482 ? -20.999 -3.866 2.280 1.00 94.81 482 PHE A N 1
ATOM 3916 C CA . PHE A 1 482 ? -20.605 -2.887 3.287 1.00 94.81 482 PHE A CA 1
ATOM 3917 C C . PHE A 1 482 ? -19.197 -3.176 3.788 1.00 94.81 482 PHE A C 1
ATOM 3919 O O . PHE A 1 482 ? -18.952 -4.190 4.440 1.00 94.81 482 PHE A O 1
ATOM 3926 N N . ARG A 1 483 ? -18.272 -2.256 3.511 1.00 92.00 483 ARG A N 1
ATOM 3927 C CA . ARG A 1 483 ? -16.883 -2.348 3.970 1.00 92.00 483 ARG A CA 1
ATOM 3928 C C . ARG A 1 483 ? -16.735 -1.989 5.455 1.00 92.00 483 ARG A C 1
ATOM 3930 O O . ARG A 1 483 ? -17.547 -1.225 5.995 1.00 92.00 483 ARG A O 1
ATOM 3937 N N . PRO A 1 484 ? -15.671 -2.471 6.116 1.00 90.31 484 PRO A N 1
ATOM 3938 C CA . PRO A 1 484 ? -15.299 -2.031 7.451 1.00 90.31 484 PRO A CA 1
ATOM 3939 C C . PRO A 1 484 ? -15.096 -0.518 7.541 1.00 90.31 484 PRO A C 1
ATOM 3941 O O . PRO A 1 484 ? -14.651 0.148 6.604 1.00 90.31 484 PRO A O 1
ATOM 3944 N N . SER A 1 485 ? -15.417 0.040 8.706 1.00 83.19 485 SER A N 1
ATOM 3945 C CA . SER A 1 485 ? -15.265 1.468 8.969 1.00 83.19 485 SER A CA 1
ATOM 3946 C C . SER A 1 485 ? -13.793 1.885 8.932 1.00 83.19 485 SER A C 1
ATOM 3948 O O . SER A 1 485 ? -12.998 1.508 9.788 1.00 83.19 485 SER A O 1
ATOM 3950 N N . SER A 1 486 ? -13.441 2.759 7.990 1.00 79.38 486 SER A N 1
ATOM 3951 C CA . SER A 1 486 ? -12.076 3.280 7.843 1.00 79.38 486 SER A CA 1
ATOM 3952 C C . SER A 1 486 ? -11.725 4.411 8.819 1.00 79.38 486 SER A C 1
ATOM 3954 O O . SER A 1 486 ? -10.583 4.870 8.869 1.00 79.38 486 SER A O 1
ATOM 3956 N N . VAL A 1 487 ? -12.694 4.896 9.606 1.00 79.00 487 VAL A N 1
ATOM 3957 C CA . VAL A 1 487 ? -12.524 6.110 10.426 1.00 79.00 487 VAL A CA 1
ATOM 3958 C C . VAL A 1 487 ? -11.524 5.894 11.567 1.00 79.00 487 VAL A C 1
ATOM 3960 O O . VAL A 1 487 ? -10.868 6.845 11.993 1.00 79.00 487 VAL A O 1
ATOM 3963 N N . ILE A 1 488 ? -11.390 4.655 12.049 1.00 85.00 488 ILE A N 1
ATOM 3964 C CA . ILE A 1 488 ? -10.504 4.311 13.167 1.00 85.00 488 ILE A CA 1
ATOM 3965 C C . ILE A 1 488 ? -9.065 3.991 12.728 1.00 85.00 488 ILE A C 1
ATOM 3967 O O . ILE A 1 488 ? -8.148 4.106 13.536 1.00 85.00 488 ILE A O 1
ATOM 3971 N N . LEU A 1 489 ? -8.840 3.693 11.442 1.00 86.75 489 LEU A N 1
ATOM 3972 C CA . LEU A 1 489 ? -7.538 3.285 10.889 1.00 86.75 489 LEU A CA 1
ATOM 3973 C C . LEU A 1 489 ? -6.362 4.237 11.188 1.00 86.75 489 LEU A C 1
ATOM 3975 O O . LEU A 1 489 ? -5.253 3.750 11.383 1.00 86.75 489 LEU A O 1
ATOM 3979 N N . PRO A 1 490 ? -6.529 5.575 11.270 1.00 86.31 490 PRO A N 1
ATOM 3980 C CA . PRO A 1 490 ? -5.431 6.466 11.661 1.00 86.31 490 PRO A CA 1
ATOM 3981 C C . PRO A 1 490 ? -4.952 6.293 13.111 1.00 86.31 490 PRO A C 1
ATOM 3983 O O . PRO A 1 490 ? -3.907 6.830 13.496 1.00 86.31 490 PRO A O 1
ATOM 3986 N N . PHE A 1 491 ? -5.755 5.624 13.937 1.00 88.50 491 PHE A N 1
ATOM 3987 C CA . PHE A 1 491 ? -5.644 5.581 15.392 1.00 88.50 491 PHE A CA 1
ATOM 3988 C C . PHE A 1 491 ? -5.370 4.184 15.937 1.00 88.50 491 PHE A C 1
ATOM 3990 O O . PHE A 1 491 ? -4.893 4.075 17.065 1.00 88.50 491 PHE A O 1
ATOM 3997 N N . ASP A 1 492 ? -5.678 3.148 15.163 1.00 88.44 492 ASP A N 1
ATOM 3998 C CA . ASP A 1 492 ? -5.606 1.762 15.598 1.00 88.44 492 ASP A CA 1
ATOM 3999 C C . ASP A 1 492 ? -4.457 1.024 14.891 1.00 88.44 492 ASP A C 1
ATOM 4001 O O . ASP A 1 492 ? -4.504 0.865 13.670 1.00 88.44 492 ASP A O 1
ATOM 4005 N N . PRO A 1 493 ? -3.409 0.593 15.619 1.00 88.31 493 PRO A N 1
ATOM 4006 C CA . PRO A 1 493 ? -2.338 -0.216 15.043 1.00 88.31 493 PRO A CA 1
ATOM 4007 C C . PRO A 1 493 ? -2.779 -1.642 14.683 1.00 88.31 493 PRO A C 1
ATOM 4009 O O . PRO A 1 493 ? -2.092 -2.294 13.896 1.00 88.31 493 PRO A O 1
ATOM 4012 N N . GLU A 1 494 ? -3.890 -2.131 15.237 1.00 90.44 494 GLU A N 1
ATOM 4013 C CA . GLU A 1 494 ? -4.349 -3.511 15.053 1.00 90.44 494 GLU A CA 1
ATOM 4014 C C . GLU A 1 494 ? -5.276 -3.675 13.838 1.00 90.44 494 GLU A C 1
ATOM 4016 O O . GLU A 1 494 ? -5.654 -4.792 13.499 1.00 90.44 494 GLU A O 1
ATOM 4021 N N . GLN A 1 495 ? -5.623 -2.582 13.148 1.00 90.81 495 GLN A N 1
ATOM 4022 C CA . GLN A 1 495 ? -6.388 -2.606 11.897 1.00 90.81 495 GLN A CA 1
ATOM 4023 C C . GLN A 1 495 ? -5.540 -2.062 10.746 1.00 90.81 495 GLN A C 1
ATOM 4025 O O . GLN A 1 495 ? -5.250 -0.868 10.660 1.00 90.81 495 GLN A O 1
ATOM 4030 N N . ILE A 1 496 ? -5.143 -2.950 9.839 1.00 89.69 496 ILE A N 1
ATOM 4031 C CA . ILE A 1 496 ? -4.244 -2.644 8.724 1.00 89.69 496 ILE A CA 1
ATOM 4032 C C . ILE A 1 496 ? -5.058 -2.495 7.448 1.00 89.69 496 ILE A C 1
ATOM 4034 O O . ILE A 1 496 ? -5.727 -3.425 7.025 1.00 89.69 496 ILE A O 1
ATOM 4038 N N . SER A 1 497 ? -4.975 -1.347 6.792 1.00 86.50 497 SER A N 1
ATOM 4039 C CA . SER A 1 497 ? -5.668 -1.125 5.520 1.00 86.50 497 SER A CA 1
ATOM 4040 C C . SER A 1 497 ? -4.900 -1.745 4.348 1.00 86.50 497 SER A C 1
ATOM 4042 O O . SER A 1 497 ? -3.677 -1.596 4.284 1.00 86.50 497 SER A O 1
ATOM 4044 N N . SER A 1 498 ? -5.585 -2.367 3.380 1.00 84.69 498 SER A N 1
ATOM 4045 C CA . SER A 1 498 ? -4.962 -2.951 2.169 1.00 84.69 498 SER A CA 1
ATOM 4046 C C . SER A 1 498 ? -4.077 -1.952 1.409 1.00 84.69 498 SER A C 1
ATOM 4048 O O . SER A 1 498 ? -2.965 -2.240 0.973 1.00 84.69 498 SER A O 1
ATOM 4050 N N . SER A 1 499 ? -4.527 -0.711 1.363 1.00 77.62 499 SER A N 1
ATOM 4051 C CA . SER A 1 499 ? -3.841 0.473 0.853 1.00 77.62 499 SER A CA 1
ATOM 4052 C C . SER A 1 499 ? -2.454 0.772 1.452 1.00 77.62 499 SER A C 1
ATOM 4054 O O . SER A 1 499 ? -1.651 1.425 0.786 1.00 77.62 499 SER A O 1
ATOM 4056 N N . TYR A 1 500 ? -2.129 0.289 2.662 1.00 79.94 500 TYR A N 1
ATOM 4057 C CA . TYR A 1 500 ? -0.761 0.356 3.209 1.00 79.94 500 TYR A CA 1
ATOM 4058 C C . TYR A 1 500 ? 0.247 -0.315 2.261 1.00 79.94 500 TYR A C 1
ATOM 4060 O O . TYR A 1 500 ? 1.385 0.145 2.106 1.00 79.94 500 TYR A O 1
ATOM 4068 N N . TYR A 1 501 ? -0.202 -1.386 1.600 1.00 79.75 501 TYR A N 1
ATOM 4069 C CA . TYR A 1 501 ? 0.571 -2.200 0.668 1.00 79.75 501 TYR A CA 1
ATOM 4070 C C . TYR A 1 501 ? 0.508 -1.707 -0.781 1.00 79.75 501 TYR A C 1
ATOM 4072 O O . TYR A 1 501 ? 1.352 -2.088 -1.585 1.00 79.75 501 TYR A O 1
ATOM 4080 N N . LEU A 1 502 ? -0.438 -0.825 -1.114 1.00 74.88 502 LEU A N 1
ATOM 4081 C CA . LEU A 1 502 ? -0.528 -0.178 -2.430 1.00 74.88 502 LEU A CA 1
ATOM 4082 C C . LEU A 1 502 ? 0.380 1.054 -2.566 1.00 74.88 502 LEU A C 1
ATOM 4084 O O . LEU A 1 502 ? 0.385 1.720 -3.606 1.00 74.88 502 LEU A O 1
ATOM 4088 N N . SER A 1 503 ? 1.127 1.390 -1.514 1.00 69.56 503 SER A N 1
ATOM 4089 C CA . SER A 1 503 ? 1.899 2.624 -1.433 1.00 69.56 503 SER A CA 1
ATOM 4090 C C . SER A 1 503 ? 3.236 2.410 -0.705 1.00 69.56 503 SER A C 1
ATOM 4092 O O . SER A 1 503 ? 3.299 2.643 0.509 1.00 69.56 503 SER A O 1
ATOM 4094 N N . PRO A 1 504 ? 4.337 2.046 -1.395 1.00 72.06 504 PRO A N 1
ATOM 4095 C CA . PRO A 1 504 ? 4.491 1.817 -2.841 1.00 72.06 504 PRO A CA 1
ATOM 4096 C C . PRO A 1 504 ? 3.971 0.468 -3.368 1.00 72.06 504 PRO A C 1
ATOM 4098 O O . PRO A 1 504 ? 3.840 -0.463 -2.585 1.00 72.06 504 PRO A O 1
ATOM 4101 N N . MET A 1 505 ? 3.769 0.316 -4.686 1.00 76.31 505 MET A N 1
ATOM 4102 C CA . MET A 1 505 ? 3.396 -0.946 -5.360 1.00 76.31 505 MET A CA 1
ATOM 4103 C C . MET A 1 505 ? 4.341 -2.097 -4.990 1.00 76.31 505 MET A C 1
ATOM 4105 O O . MET A 1 505 ? 3.911 -3.236 -4.849 1.00 76.31 505 MET A O 1
ATOM 4109 N N . PHE A 1 506 ? 5.628 -1.822 -4.753 1.00 77.50 506 PHE A N 1
ATOM 4110 C CA . PHE A 1 506 ? 6.572 -2.837 -4.271 1.00 77.50 506 PHE A CA 1
ATOM 4111 C C . PHE A 1 506 ? 6.216 -3.421 -2.899 1.00 77.50 506 PHE A C 1
ATOM 4113 O O . PHE A 1 506 ? 6.630 -4.541 -2.593 1.00 77.50 506 PHE A O 1
ATOM 4120 N N . ARG A 1 507 ? 5.422 -2.718 -2.081 1.00 80.94 507 ARG A N 1
ATOM 4121 C CA . ARG A 1 507 ? 4.889 -3.295 -0.847 1.00 80.94 507 ARG A CA 1
ATOM 4122 C C . ARG A 1 507 ? 3.900 -4.424 -1.129 1.00 80.94 507 ARG A C 1
ATOM 4124 O O . ARG A 1 507 ? 3.781 -5.290 -0.271 1.00 80.94 507 ARG A O 1
ATOM 4131 N N . LEU A 1 508 ? 3.301 -4.516 -2.322 1.00 83.62 508 LEU A N 1
ATOM 4132 C CA . LEU A 1 508 ? 2.497 -5.681 -2.713 1.00 83.62 508 LEU A CA 1
ATOM 4133 C C . LEU A 1 508 ? 3.310 -6.984 -2.656 1.00 83.62 508 LEU A C 1
ATOM 4135 O O . LEU A 1 508 ? 2.774 -8.035 -2.329 1.00 83.62 508 LEU A O 1
ATOM 4139 N N . PHE A 1 509 ? 4.627 -6.937 -2.871 1.00 84.56 509 PHE A N 1
ATOM 4140 C CA . PHE A 1 509 ? 5.474 -8.124 -2.718 1.00 84.56 509 PHE A CA 1
ATOM 4141 C C . PHE A 1 509 ? 5.664 -8.548 -1.258 1.00 84.56 509 PHE A C 1
ATOM 4143 O O . PHE A 1 509 ? 6.009 -9.699 -1.000 1.00 84.56 509 PHE A O 1
ATOM 4150 N N . GLN A 1 510 ? 5.397 -7.665 -0.287 1.00 85.00 510 GLN A N 1
ATOM 4151 C CA . GLN A 1 510 ? 5.439 -8.032 1.132 1.00 85.00 510 GLN A CA 1
ATOM 4152 C C . GLN A 1 510 ? 4.328 -9.013 1.496 1.00 85.00 510 GLN A C 1
ATOM 4154 O O . GLN A 1 510 ? 4.530 -9.799 2.419 1.00 85.00 510 GLN A O 1
ATOM 4159 N N . PHE A 1 511 ? 3.220 -9.029 0.744 1.00 86.38 511 PHE A N 1
ATOM 4160 C CA . PHE A 1 511 ? 2.173 -10.036 0.896 1.00 86.38 511 PHE A CA 1
ATOM 4161 C C . PHE A 1 511 ? 2.684 -11.469 0.674 1.00 86.38 511 PHE A C 1
ATOM 4163 O O . PHE A 1 511 ? 2.117 -12.401 1.225 1.00 86.38 511 PHE A O 1
ATOM 4170 N N . PHE A 1 512 ? 3.791 -11.649 -0.055 1.00 85.94 512 PHE A N 1
ATOM 4171 C CA . PHE A 1 512 ? 4.420 -12.951 -0.305 1.00 85.94 512 PHE A CA 1
ATOM 4172 C C . PHE A 1 512 ? 5.541 -13.280 0.685 1.00 85.94 512 PHE A C 1
ATOM 4174 O O . PHE A 1 512 ? 6.284 -14.233 0.475 1.00 85.94 512 PHE A O 1
ATOM 4181 N N . SER A 1 513 ? 5.717 -12.480 1.740 1.00 84.50 513 SER A N 1
ATOM 4182 C CA . SER A 1 513 ? 6.795 -12.654 2.714 1.00 84.50 513 SER A CA 1
ATOM 4183 C C . SER A 1 513 ? 6.250 -12.872 4.122 1.00 84.50 513 SER A C 1
ATOM 4185 O O . SER A 1 513 ? 5.225 -12.307 4.494 1.00 84.50 513 SER A O 1
ATOM 4187 N N . ASP A 1 514 ? 6.987 -13.616 4.940 1.00 83.62 514 ASP A N 1
ATOM 4188 C CA . ASP A 1 514 ? 6.794 -13.709 6.394 1.00 83.62 514 ASP A CA 1
ATOM 4189 C C . ASP A 1 514 ? 7.649 -12.669 7.151 1.00 83.62 514 ASP A C 1
ATOM 4191 O O . ASP A 1 514 ? 7.883 -12.767 8.362 1.00 83.62 514 ASP A O 1
ATOM 4195 N N . SER A 1 515 ? 8.173 -11.680 6.419 1.00 82.50 515 SER A N 1
ATOM 4196 C CA . SER A 1 515 ? 9.076 -10.682 6.968 1.00 82.50 515 SER A CA 1
ATOM 4197 C C . SER A 1 515 ? 8.349 -9.783 7.967 1.00 82.50 515 SER A C 1
ATOM 4199 O O . SER A 1 515 ? 7.138 -9.588 7.902 1.00 82.50 515 SER A O 1
ATOM 4201 N N . LYS A 1 516 ? 9.109 -9.106 8.834 1.00 80.94 516 LYS A N 1
ATOM 4202 C CA . LYS A 1 516 ? 8.572 -8.095 9.768 1.00 80.94 516 LYS A CA 1
ATOM 4203 C C . LYS A 1 516 ? 7.809 -6.940 9.095 1.00 80.94 516 LYS A C 1
ATOM 4205 O O . LYS A 1 516 ? 7.237 -6.099 9.786 1.00 80.94 516 LYS A O 1
ATOM 4210 N N . TYR A 1 517 ? 7.904 -6.826 7.771 1.00 79.19 517 TYR A N 1
ATOM 4211 C CA . TYR A 1 517 ? 7.232 -5.807 6.979 1.00 79.19 517 TYR A CA 1
ATOM 4212 C C . TYR A 1 517 ? 5.860 -6.253 6.478 1.00 79.19 517 TYR A C 1
ATOM 4214 O O . TYR A 1 517 ? 5.057 -5.392 6.119 1.00 79.19 517 TYR A O 1
ATOM 4222 N N . ASN A 1 518 ? 5.575 -7.557 6.500 1.00 87.50 518 ASN A N 1
ATOM 4223 C CA . ASN A 1 518 ? 4.222 -8.056 6.366 1.00 87.50 518 ASN A CA 1
ATOM 4224 C C . ASN A 1 518 ? 3.506 -7.948 7.720 1.00 87.50 518 ASN A C 1
ATOM 4226 O O . ASN A 1 518 ? 3.670 -8.778 8.609 1.00 87.50 518 ASN A O 1
ATOM 4230 N N . ARG A 1 519 ? 2.725 -6.882 7.879 1.00 88.38 519 ARG A N 1
ATOM 4231 C CA . ARG A 1 519 ? 1.964 -6.578 9.094 1.00 88.38 519 ARG A CA 1
ATOM 4232 C C . ARG A 1 519 ? 0.730 -7.464 9.279 1.00 88.38 519 ARG A C 1
ATOM 4234 O O . ARG A 1 519 ? 0.226 -7.531 10.389 1.00 88.38 519 ARG A O 1
ATOM 4241 N N . LEU A 1 520 ? 0.250 -8.123 8.225 1.00 91.12 520 LEU A N 1
ATOM 4242 C CA . LEU A 1 520 ? -0.962 -8.947 8.273 1.00 91.12 520 LEU A CA 1
ATOM 4243 C C . LEU A 1 520 ? -0.752 -10.284 8.975 1.00 91.12 520 LEU A C 1
ATOM 4245 O O . LEU A 1 520 ? -1.731 -10.961 9.263 1.00 91.12 520 LEU A O 1
ATOM 4249 N N . GLU A 1 521 ? 0.507 -10.676 9.204 1.00 91.06 521 GLU A N 1
ATOM 4250 C CA . GLU A 1 521 ? 0.868 -11.976 9.788 1.00 91.06 521 GLU A CA 1
ATOM 4251 C C . GLU A 1 521 ? 0.311 -13.170 8.968 1.00 91.06 521 GLU A C 1
ATOM 4253 O O . GLU A 1 521 ? 0.240 -14.300 9.443 1.00 91.06 521 GLU A O 1
ATOM 4258 N N . MET A 1 522 ? -0.023 -12.917 7.694 1.00 93.06 522 MET A N 1
ATOM 4259 C CA . MET A 1 522 ? -0.572 -13.854 6.713 1.00 93.06 522 MET A CA 1
ATOM 4260 C C . MET A 1 522 ? 0.061 -13.585 5.342 1.00 93.06 522 MET A C 1
ATOM 4262 O O . MET A 1 522 ? 0.159 -12.431 4.912 1.00 93.06 522 MET A O 1
ATOM 4266 N N . ILE A 1 523 ? 0.493 -14.641 4.654 1.00 93.44 523 ILE A N 1
ATOM 4267 C CA . ILE A 1 523 ? 0.917 -14.585 3.253 1.00 93.44 523 ILE A CA 1
ATOM 4268 C C . ILE A 1 523 ? -0.334 -14.631 2.374 1.00 93.44 523 ILE A C 1
ATOM 4270 O O . ILE A 1 523 ? -1.199 -15.471 2.584 1.00 93.44 523 ILE A O 1
ATOM 4274 N N . THR A 1 524 ? -0.441 -13.744 1.391 1.00 91.00 524 THR A N 1
ATOM 4275 C CA . THR A 1 524 ? -1.594 -13.668 0.481 1.00 91.00 524 THR A CA 1
ATOM 4276 C C . THR A 1 524 ? -1.129 -13.258 -0.922 1.00 91.00 524 THR A C 1
ATOM 4278 O O . THR A 1 524 ? -0.101 -12.589 -1.050 1.00 91.00 524 THR A O 1
ATOM 4281 N N . PRO A 1 525 ? -1.828 -13.645 -1.999 1.00 86.00 525 PRO A N 1
ATOM 4282 C CA . PRO A 1 525 ? -1.484 -13.306 -3.379 1.00 86.00 525 PRO A CA 1
ATOM 4283 C C . PRO A 1 525 ? -1.753 -11.837 -3.759 1.00 86.00 525 PRO A C 1
ATOM 4285 O O . PRO A 1 525 ? -2.363 -11.522 -4.781 1.00 86.00 525 PRO A O 1
ATOM 4288 N N . GLY A 1 526 ? -1.295 -10.892 -2.941 1.00 83.56 526 GLY A N 1
ATOM 4289 C CA . GLY A 1 526 ? -1.575 -9.478 -3.148 1.00 83.56 526 GLY A CA 1
ATOM 4290 C C . GLY A 1 526 ? -3.059 -9.155 -2.977 1.00 83.56 526 GLY A C 1
ATOM 4291 O O . GLY A 1 526 ? -3.631 -9.404 -1.920 1.00 83.56 526 GLY A O 1
ATOM 4292 N N . LEU A 1 527 ? -3.654 -8.577 -4.023 1.00 88.12 527 LEU A N 1
ATOM 4293 C CA . LEU A 1 527 ? -5.078 -8.220 -4.093 1.00 88.12 527 LEU A CA 1
ATOM 4294 C C . LEU A 1 527 ? -5.896 -9.216 -4.934 1.00 88.12 527 LEU A C 1
ATOM 4296 O O . LEU A 1 527 ? -7.035 -8.926 -5.293 1.00 88.12 527 LEU A O 1
ATOM 4300 N N . TRP A 1 528 ? -5.321 -10.369 -5.288 1.00 90.69 528 TRP A N 1
ATOM 4301 C CA . TRP A 1 528 ? -6.040 -11.397 -6.040 1.00 90.69 528 TRP A CA 1
ATOM 4302 C C . TRP A 1 528 ? -7.311 -11.840 -5.303 1.00 90.69 528 TRP A C 1
ATOM 4304 O O . TRP A 1 528 ? -7.291 -12.021 -4.085 1.00 90.69 528 TRP A O 1
ATOM 4314 N N . GLY A 1 529 ? -8.414 -11.981 -6.041 1.00 88.75 529 GLY A N 1
ATOM 4315 C CA . GLY A 1 529 ? -9.721 -12.382 -5.510 1.00 88.75 529 GLY A CA 1
ATOM 4316 C C . GLY A 1 529 ? -10.452 -11.317 -4.682 1.00 88.75 529 GLY A C 1
ATOM 4317 O O . GLY A 1 529 ? -11.619 -11.509 -4.358 1.00 88.75 529 GLY A O 1
ATOM 4318 N N . THR A 1 530 ? -9.816 -10.190 -4.352 1.00 92.44 530 THR A N 1
ATOM 4319 C CA . THR A 1 530 ? -10.475 -9.113 -3.594 1.00 92.44 530 THR A CA 1
ATOM 4320 C C . THR A 1 530 ? -11.536 -8.393 -4.425 1.00 92.44 530 THR A C 1
ATOM 4322 O O . THR A 1 530 ? -11.403 -8.241 -5.639 1.00 92.44 530 THR A O 1
ATOM 4325 N N . ILE A 1 531 ? -12.562 -7.866 -3.765 1.00 90.81 531 ILE A N 1
ATOM 4326 C CA . ILE A 1 531 ? -13.569 -6.994 -4.362 1.00 90.81 531 ILE A CA 1
ATOM 4327 C C . ILE A 1 531 ? -13.056 -5.552 -4.355 1.00 90.81 531 ILE A C 1
ATOM 4329 O O . ILE A 1 531 ? -13.058 -4.856 -3.332 1.00 90.81 531 ILE A O 1
ATOM 4333 N N . GLU A 1 532 ? -12.648 -5.079 -5.534 1.00 86.88 532 GLU A N 1
ATOM 4334 C CA . GLU A 1 532 ? -12.103 -3.729 -5.749 1.00 86.88 532 GLU A CA 1
ATOM 4335 C C . GLU A 1 532 ? -10.876 -3.390 -4.864 1.00 86.88 532 GLU A C 1
ATOM 4337 O O . GLU A 1 532 ? -10.656 -2.231 -4.505 1.00 86.88 532 GLU A O 1
ATOM 4342 N N . GLY A 1 533 ? -10.089 -4.390 -4.441 1.00 83.69 533 GLY A N 1
ATOM 4343 C CA . GLY A 1 533 ? -8.833 -4.179 -3.702 1.00 83.69 533 GLY A CA 1
ATOM 4344 C C . GLY A 1 533 ? -8.974 -3.727 -2.240 1.00 83.69 533 GLY A C 1
ATOM 4345 O O . GLY A 1 533 ? -7.963 -3.454 -1.578 1.00 83.69 533 GLY A O 1
ATOM 4346 N N . GLY A 1 534 ? -10.199 -3.601 -1.724 1.00 84.25 534 GLY A N 1
ATOM 4347 C CA . GLY A 1 534 ? -10.482 -2.977 -0.432 1.00 84.25 534 GLY A CA 1
ATOM 4348 C C . GLY A 1 534 ? -10.698 -3.978 0.700 1.00 84.25 534 GLY A C 1
ATOM 4349 O O . GLY A 1 534 ? -11.749 -4.605 0.768 1.00 84.25 534 GLY A O 1
ATOM 4350 N N . PHE A 1 535 ? -9.768 -4.045 1.656 1.00 90.25 535 PHE A N 1
ATOM 4351 C CA . PHE A 1 535 ? -9.941 -4.836 2.878 1.00 90.25 535 PHE A CA 1
ATOM 4352 C C . PHE A 1 535 ? -9.215 -4.230 4.081 1.00 90.25 535 PHE A C 1
ATOM 4354 O O . PHE A 1 535 ? -8.316 -3.392 3.935 1.00 90.25 535 PHE A O 1
ATOM 4361 N N . ILE A 1 536 ? -9.578 -4.703 5.274 1.00 92.38 536 ILE A N 1
ATOM 4362 C CA . ILE A 1 536 ? -8.772 -4.542 6.487 1.00 92.38 536 ILE A CA 1
ATOM 4363 C C . ILE A 1 536 ? -8.159 -5.880 6.897 1.00 92.38 536 ILE A C 1
ATOM 4365 O O . ILE A 1 536 ? -8.770 -6.935 6.750 1.00 92.38 536 ILE A O 1
ATOM 4369 N N . GLY A 1 537 ? -6.950 -5.830 7.432 1.00 93.56 537 GLY A N 1
ATOM 4370 C CA . GLY A 1 537 ? -6.324 -6.914 8.161 1.00 93.56 537 GLY A CA 1
ATOM 4371 C C . GLY A 1 537 ? -6.414 -6.684 9.656 1.00 93.56 537 GLY A C 1
ATOM 4372 O O . GLY A 1 537 ? -6.163 -5.575 10.125 1.00 93.56 537 GLY A O 1
ATOM 4373 N N . VAL A 1 538 ? -6.730 -7.740 10.392 1.00 94.88 538 VAL A N 1
ATOM 4374 C CA . VAL A 1 538 ? -6.818 -7.759 11.850 1.00 94.88 538 VAL A CA 1
ATOM 4375 C C . VAL A 1 538 ? -5.942 -8.916 12.349 1.00 94.88 538 VAL A C 1
ATOM 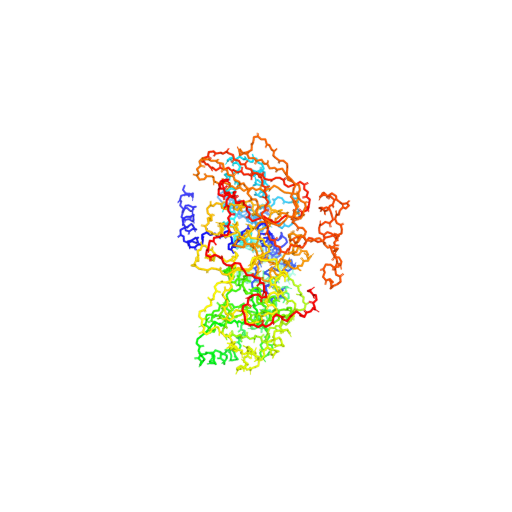4377 O O . VAL A 1 538 ? -6.442 -10.026 12.556 1.00 94.88 538 VAL A O 1
ATOM 4380 N N . PRO A 1 539 ? -4.613 -8.714 12.463 1.00 92.81 539 PRO A N 1
ATOM 4381 C CA . PRO A 1 539 ? -3.679 -9.790 12.786 1.00 92.81 539 PRO A CA 1
ATOM 4382 C C . PRO A 1 539 ? -3.912 -10.318 14.206 1.00 92.81 539 PRO A C 1
ATOM 4384 O O . PRO A 1 539 ? -3.843 -11.516 14.436 1.00 92.81 539 PRO A O 1
ATOM 4387 N N . ARG A 1 540 ? -4.295 -9.449 15.148 1.00 91.25 540 ARG A N 1
ATOM 4388 C CA . ARG A 1 540 ? -4.375 -9.759 16.587 1.00 91.25 540 ARG A CA 1
ATOM 4389 C C . ARG A 1 540 ? -5.756 -9.505 17.168 1.00 91.25 540 ARG A C 1
ATOM 4391 O O . ARG A 1 540 ? -6.672 -9.146 16.430 1.00 91.25 540 ARG A O 1
ATOM 4398 N N . GLU A 1 541 ? -5.940 -9.788 18.452 1.00 92.31 541 GLU A N 1
ATOM 4399 C CA . GLU A 1 541 ? -7.173 -9.467 19.176 1.00 92.31 541 GLU A CA 1
ATOM 4400 C C . GLU A 1 541 ? -7.503 -7.965 19.051 1.00 92.31 541 GLU A C 1
ATOM 4402 O O . GLU A 1 541 ? -6.774 -7.115 19.565 1.00 92.31 541 GLU A O 1
ATOM 4407 N N . ALA A 1 542 ? -8.584 -7.623 18.343 1.00 91.00 542 ALA A N 1
ATOM 4408 C CA . ALA A 1 542 ? -9.001 -6.236 18.161 1.00 91.00 542 ALA A CA 1
ATOM 4409 C C . ALA A 1 542 ? -10.484 -6.108 17.773 1.00 91.00 542 ALA A C 1
ATOM 4411 O O . ALA A 1 542 ? -11.026 -6.967 17.065 1.00 91.00 542 ALA A O 1
ATOM 4412 N N . PRO A 1 543 ? -11.152 -5.015 18.187 1.00 91.25 543 PRO A N 1
ATOM 4413 C CA . PRO A 1 543 ? -12.507 -4.726 17.760 1.00 91.25 543 PRO A CA 1
ATOM 4414 C C . PRO A 1 543 ? -12.533 -4.004 16.409 1.00 91.25 543 PRO A C 1
ATOM 4416 O O . PRO A 1 543 ? -11.781 -3.060 16.174 1.00 91.25 543 PRO A O 1
ATOM 4419 N N . PHE A 1 544 ? -13.489 -4.352 15.555 1.00 91.69 544 PHE A N 1
ATOM 4420 C CA . PHE A 1 544 ? -13.773 -3.625 14.317 1.00 91.69 544 PHE A CA 1
ATOM 4421 C C . PHE A 1 544 ? -15.283 -3.505 14.090 1.00 91.69 544 PHE A C 1
ATOM 4423 O O . PHE A 1 544 ? -16.099 -4.067 14.824 1.00 91.69 544 PHE A O 1
ATOM 4430 N N . ARG A 1 545 ? -15.680 -2.699 13.103 1.00 91.00 545 ARG A N 1
ATOM 4431 C CA . ARG A 1 545 ? -17.090 -2.392 12.842 1.00 91.00 545 ARG A CA 1
ATOM 4432 C C . ARG A 1 545 ? -17.395 -2.357 11.357 1.00 91.00 545 ARG A C 1
ATOM 4434 O O . ARG A 1 545 ? -16.637 -1.760 10.594 1.00 91.00 545 ARG A O 1
ATOM 4441 N N . VAL A 1 546 ? -18.562 -2.881 10.994 1.00 93.94 546 VAL A N 1
ATOM 4442 C CA . VAL A 1 546 ? -19.162 -2.737 9.663 1.00 93.94 546 VAL A CA 1
ATOM 4443 C C . VAL A 1 546 ? -20.519 -2.043 9.797 1.00 93.94 546 VAL A C 1
ATOM 4445 O O . VAL A 1 546 ? -21.345 -2.428 10.623 1.00 93.94 546 VAL A O 1
ATOM 4448 N N . ASP A 1 547 ? -20.744 -0.993 9.006 1.00 92.38 547 ASP A N 1
ATOM 4449 C CA . ASP A 1 547 ? -22.003 -0.238 9.000 1.00 92.38 547 ASP A CA 1
ATOM 4450 C C . ASP A 1 547 ? -22.923 -0.738 7.888 1.00 92.38 547 ASP A C 1
ATOM 4452 O O . ASP A 1 547 ? -22.841 -0.279 6.749 1.00 92.38 547 ASP A O 1
ATOM 4456 N N . VAL A 1 548 ? -23.836 -1.643 8.233 1.00 95.12 548 VAL A N 1
ATOM 4457 C CA . VAL A 1 548 ? -24.804 -2.205 7.289 1.00 95.12 548 VAL A CA 1
ATOM 4458 C C . VAL A 1 548 ? -25.995 -1.264 7.107 1.00 95.12 548 VAL A C 1
ATOM 4460 O O . VAL A 1 548 ? -26.488 -0.666 8.066 1.00 95.12 548 VAL A O 1
ATOM 4463 N N . THR A 1 549 ? -26.483 -1.116 5.874 1.00 95.12 549 THR A N 1
ATOM 4464 C CA . THR A 1 549 ? -27.731 -0.397 5.579 1.00 95.12 549 THR A CA 1
ATOM 4465 C C . THR A 1 549 ? -28.725 -1.320 4.885 1.00 95.12 549 THR A C 1
ATOM 4467 O O . THR A 1 549 ? -28.473 -1.770 3.776 1.00 95.12 549 THR A O 1
ATOM 4470 N N . LEU A 1 550 ? -29.881 -1.548 5.506 1.00 94.69 550 LEU A N 1
ATOM 4471 C CA . LEU A 1 550 ? -30.970 -2.313 4.903 1.00 94.69 550 LEU A CA 1
ATOM 4472 C C . LEU A 1 550 ? -31.859 -1.369 4.079 1.00 94.69 550 LEU A C 1
ATOM 4474 O O . LEU A 1 550 ? -32.346 -0.371 4.633 1.00 94.69 550 LEU A O 1
ATOM 4478 N N . PRO A 1 551 ? -32.054 -1.624 2.771 1.00 89.50 551 PRO A N 1
ATOM 4479 C CA . PRO A 1 551 ? -32.769 -0.707 1.883 1.00 89.50 551 PRO A CA 1
ATOM 4480 C C . PRO A 1 551 ? -34.275 -0.667 2.161 1.00 89.50 551 PRO A C 1
ATOM 4482 O O . PRO A 1 551 ? -34.893 0.398 2.022 1.00 89.50 551 PRO A O 1
ATOM 4485 N N . GLU A 1 552 ? -34.840 -1.797 2.582 1.00 93.50 552 GLU A N 1
ATOM 4486 C CA . GLU A 1 552 ? -36.263 -2.019 2.842 1.00 93.50 552 GLU A CA 1
ATOM 4487 C C . GLU A 1 552 ? -36.451 -2.949 4.047 1.00 93.50 552 GLU A C 1
ATOM 4489 O O . GLU A 1 552 ? -35.500 -3.576 4.515 1.00 93.50 552 GLU A O 1
ATOM 4494 N N . GLU A 1 553 ? -37.671 -3.006 4.577 1.00 95.50 553 GLU A N 1
ATOM 4495 C CA . GLU A 1 553 ? -38.030 -3.997 5.592 1.00 95.50 553 GLU A CA 1
ATOM 4496 C C . GLU A 1 553 ? -38.123 -5.384 4.954 1.00 95.50 553 GLU A C 1
ATOM 4498 O O . GLU A 1 553 ? -38.751 -5.533 3.908 1.00 95.50 553 GLU A O 1
ATOM 4503 N N . GLY A 1 554 ? -37.500 -6.384 5.575 1.00 95.75 554 GLY A N 1
ATOM 4504 C CA . GLY A 1 554 ? -37.481 -7.736 5.030 1.00 95.75 554 GLY A CA 1
ATOM 4505 C C . GLY A 1 554 ? -36.564 -8.691 5.784 1.00 95.75 554 GLY A C 1
ATOM 4506 O O . GLY A 1 554 ? -36.029 -8.369 6.850 1.00 95.75 554 GLY A O 1
ATOM 4507 N N . GLU A 1 555 ? -36.412 -9.876 5.205 1.00 97.25 555 GLU A N 1
ATOM 4508 C CA . GLU A 1 555 ? -35.510 -10.932 5.654 1.00 97.25 555 GLU A CA 1
ATOM 4509 C C . GLU A 1 555 ? -34.259 -10.941 4.764 1.00 97.25 555 GLU A C 1
ATOM 4511 O O . GLU A 1 555 ? -34.361 -10.966 3.536 1.00 97.25 555 GLU A O 1
ATOM 4516 N N . TYR A 1 556 ? -33.083 -10.882 5.385 1.00 97.62 556 TYR A N 1
ATOM 4517 C CA . TYR A 1 556 ? -31.798 -10.773 4.699 1.00 97.62 556 TYR A CA 1
ATOM 4518 C C . TYR A 1 556 ? -30.816 -11.810 5.229 1.00 97.62 556 TYR A C 1
ATOM 4520 O O . TYR A 1 556 ? -30.708 -12.001 6.441 1.00 97.62 556 TYR A O 1
ATOM 4528 N N . HIS A 1 557 ? -30.052 -12.402 4.323 1.00 97.69 557 HIS A N 1
ATOM 4529 C CA . HIS A 1 557 ? -28.883 -13.205 4.633 1.00 97.69 557 HIS A CA 1
ATOM 4530 C C . HIS A 1 557 ? -27.655 -12.299 4.758 1.00 97.69 557 HIS A C 1
ATOM 4532 O O . HIS A 1 557 ? -27.418 -11.434 3.905 1.00 97.69 557 HIS A O 1
ATOM 4538 N N . LEU A 1 558 ? -26.875 -12.478 5.823 1.00 97.75 558 LEU A N 1
ATOM 4539 C CA . LEU A 1 558 ? -25.642 -11.729 6.052 1.00 97.75 558 LEU A CA 1
ATOM 4540 C C . LEU A 1 558 ? -24.437 -12.622 5.761 1.00 97.75 558 LEU A C 1
ATOM 4542 O O . LEU A 1 558 ? -24.217 -13.609 6.455 1.00 97.75 558 LEU A O 1
ATOM 4546 N N . LEU A 1 559 ? -23.628 -12.241 4.775 1.00 98.06 559 LEU A N 1
ATOM 4547 C CA . LEU A 1 559 ? -22.427 -12.978 4.385 1.00 98.06 559 LEU A CA 1
ATOM 4548 C C . LEU A 1 559 ? -21.192 -12.107 4.608 1.00 98.06 559 LEU A C 1
ATOM 4550 O O . LEU A 1 559 ? -21.069 -11.030 4.027 1.00 98.06 559 LEU A O 1
ATOM 4554 N N . MET A 1 560 ? -20.262 -12.552 5.444 1.00 97.81 560 MET A N 1
ATOM 4555 C CA . MET A 1 560 ? -18.958 -11.910 5.606 1.00 97.81 560 MET A CA 1
ATOM 4556 C C . MET A 1 560 ? -18.011 -12.401 4.516 1.00 97.81 560 MET A C 1
ATOM 4558 O O . MET A 1 560 ? -17.846 -13.601 4.372 1.00 97.81 560 MET A O 1
ATOM 4562 N N . ARG A 1 561 ? -17.342 -11.500 3.793 1.00 97.06 561 ARG A N 1
ATOM 4563 C CA . ARG A 1 561 ? -16.317 -11.878 2.812 1.00 97.06 561 ARG A CA 1
ATOM 4564 C C . ARG A 1 561 ? -14.912 -11.628 3.350 1.00 97.06 561 ARG A C 1
ATOM 4566 O O . ARG A 1 561 ? -14.608 -10.512 3.784 1.00 97.06 561 ARG A O 1
ATOM 4573 N N . GLY A 1 562 ? -14.046 -12.637 3.304 1.00 95.69 562 GLY A N 1
ATOM 4574 C CA . GLY A 1 562 ? -12.694 -12.522 3.848 1.00 95.69 562 GLY A CA 1
ATOM 4575 C C . GLY A 1 562 ? -11.802 -13.744 3.639 1.00 95.69 562 GLY A C 1
ATOM 4576 O O . GLY A 1 562 ? -12.186 -14.716 2.996 1.00 95.69 562 GLY A O 1
ATOM 4577 N N . ALA A 1 563 ? -10.614 -13.683 4.238 1.00 96.06 563 ALA A N 1
ATOM 4578 C CA . ALA A 1 563 ? -9.709 -14.815 4.419 1.00 96.06 563 ALA A CA 1
ATOM 4579 C C . ALA A 1 563 ? -9.421 -14.956 5.918 1.00 96.06 563 ALA A C 1
ATOM 4581 O O . ALA A 1 563 ? -8.846 -14.058 6.543 1.00 96.06 563 ALA A O 1
ATOM 4582 N N . ILE A 1 564 ? -9.882 -16.052 6.519 1.00 95.56 564 ILE A N 1
ATOM 4583 C CA . ILE A 1 564 ? -9.979 -16.194 7.974 1.00 95.56 564 ILE A CA 1
ATOM 4584 C C . ILE A 1 564 ? -9.210 -17.436 8.394 1.00 95.56 564 ILE A C 1
ATOM 4586 O O . ILE A 1 564 ? -9.583 -18.542 8.039 1.00 95.56 564 ILE A O 1
ATOM 4590 N N . SER A 1 565 ? -8.135 -17.275 9.160 1.00 92.44 565 SER A N 1
ATOM 4591 C CA . SER A 1 565 ? -7.286 -18.417 9.522 1.00 92.44 565 SER A CA 1
ATOM 4592 C C . SER A 1 565 ? -7.982 -19.408 10.468 1.00 92.44 565 SER A C 1
ATOM 4594 O O . SER A 1 565 ? -8.232 -20.547 10.094 1.00 92.44 565 SER A O 1
ATOM 4596 N N . ALA A 1 566 ? -8.281 -18.981 11.695 1.00 91.94 566 ALA A N 1
ATOM 4597 C CA . ALA A 1 566 ? -8.999 -19.754 12.710 1.00 91.94 566 ALA A CA 1
ATOM 4598 C C . ALA A 1 566 ? -9.418 -18.810 13.846 1.00 91.94 566 ALA A C 1
ATOM 4600 O O . ALA A 1 566 ? -8.721 -18.678 14.854 1.00 91.94 566 ALA A O 1
ATOM 4601 N N . VAL A 1 567 ? -10.508 -18.068 13.662 1.00 94.50 567 VAL A N 1
ATOM 4602 C CA . VAL A 1 567 ? -10.835 -16.897 14.484 1.00 94.50 567 VAL A CA 1
ATOM 4603 C C . VAL A 1 567 ? -12.108 -17.123 15.290 1.00 94.50 567 VAL A C 1
ATOM 4605 O O . VAL A 1 567 ? -13.136 -17.523 14.750 1.00 94.50 567 VAL A O 1
ATOM 4608 N N . ASP A 1 568 ? -12.050 -16.786 16.579 1.00 95.00 568 ASP A N 1
ATOM 4609 C CA . ASP A 1 568 ? -13.228 -16.688 17.441 1.00 95.00 568 ASP A CA 1
ATOM 4610 C C . ASP A 1 568 ? -13.604 -15.213 17.621 1.00 95.00 568 ASP A C 1
ATOM 4612 O O . ASP A 1 568 ? -12.741 -14.382 17.920 1.00 95.00 568 ASP A O 1
ATOM 4616 N N . MET A 1 569 ? -14.883 -14.873 17.457 1.00 95.25 569 MET A N 1
ATOM 4617 C CA . MET A 1 569 ? -15.369 -13.496 17.581 1.00 95.25 569 MET A CA 1
ATOM 4618 C C . MET A 1 569 ? -16.701 -13.414 18.322 1.00 95.25 569 MET A C 1
ATOM 4620 O O . MET A 1 569 ? -17.545 -14.306 18.238 1.00 95.25 569 MET A O 1
ATOM 4624 N N . GLU A 1 570 ? -16.912 -12.296 19.008 1.00 95.81 570 GLU A N 1
ATOM 4625 C CA . GLU A 1 570 ? -18.227 -11.863 19.478 1.00 95.81 570 GLU A CA 1
ATOM 4626 C C . GLU A 1 570 ? -18.776 -10.776 18.555 1.00 95.81 570 GLU A C 1
ATOM 4628 O O . GLU A 1 570 ? -18.079 -9.820 18.217 1.00 95.81 570 GLU A O 1
ATOM 4633 N N . MET A 1 571 ? -20.036 -10.912 18.161 1.00 95.31 571 MET A N 1
ATOM 4634 C CA . MET A 1 571 ? -20.740 -9.999 17.275 1.00 95.31 571 MET A CA 1
ATOM 4635 C C . MET A 1 571 ? -21.931 -9.377 18.005 1.00 95.31 571 MET A C 1
ATOM 4637 O O . MET A 1 571 ? -22.790 -10.080 18.542 1.00 95.31 571 MET A O 1
ATOM 4641 N N . THR A 1 572 ? -22.012 -8.046 18.008 1.00 93.88 572 THR A N 1
ATOM 4642 C CA . THR A 1 572 ? -23.120 -7.301 18.618 1.00 93.88 572 THR A CA 1
ATOM 4643 C C . THR A 1 572 ? -23.739 -6.319 17.629 1.00 93.88 572 THR A C 1
ATOM 4645 O O . THR A 1 572 ? -23.061 -5.556 16.940 1.00 93.88 572 THR A O 1
ATOM 4648 N N . SER A 1 573 ? -25.068 -6.332 17.539 1.00 93.62 573 SER A N 1
ATOM 4649 C CA . SER A 1 573 ? -25.839 -5.394 16.725 1.00 93.62 573 SER A CA 1
ATOM 4650 C C . SER A 1 573 ? -27.297 -5.389 17.164 1.00 93.62 573 SER A C 1
ATOM 4652 O O . SER A 1 573 ? -27.767 -6.347 17.765 1.00 93.62 573 SER A O 1
ATOM 4654 N N . LYS A 1 574 ? -28.040 -4.344 16.788 1.00 92.69 574 LYS A N 1
ATOM 4655 C CA . LYS A 1 574 ? -29.507 -4.323 16.905 1.00 92.69 574 LYS A CA 1
ATOM 4656 C C . LYS A 1 574 ? -30.208 -5.278 15.932 1.00 92.69 574 LYS A C 1
ATOM 4658 O O . LYS A 1 574 ? -31.415 -5.447 16.047 1.00 92.69 574 LYS A O 1
ATOM 4663 N N . LEU A 1 575 ? -29.474 -5.843 14.972 1.00 92.62 575 LEU A N 1
ATOM 4664 C CA . LEU A 1 575 ? -29.970 -6.905 14.093 1.00 92.62 575 LEU A CA 1
ATOM 4665 C C . LEU A 1 575 ? -30.114 -8.245 14.822 1.00 92.62 575 LEU A C 1
ATOM 4667 O O . LEU A 1 575 ? -30.907 -9.079 14.401 1.00 92.62 575 LEU A O 1
ATOM 4671 N N . PHE A 1 576 ? -29.379 -8.439 15.918 1.00 91.00 576 PHE A N 1
ATOM 4672 C CA . PHE A 1 576 ? -29.402 -9.667 16.703 1.00 91.00 576 PHE A CA 1
ATOM 4673 C C . PHE A 1 576 ? -30.143 -9.416 18.019 1.00 91.00 576 PHE A C 1
ATOM 4675 O O . PHE A 1 576 ? -29.986 -8.362 18.638 1.00 91.00 576 PHE A O 1
ATOM 4682 N N . GLY A 1 577 ? -30.956 -10.380 18.460 1.00 86.06 577 GLY A N 1
ATOM 4683 C CA . GLY A 1 577 ? -31.647 -10.288 19.752 1.00 86.06 577 GLY A CA 1
ATOM 4684 C C . GLY A 1 577 ? -30.682 -10.311 20.944 1.00 86.06 577 GLY A C 1
ATOM 4685 O O . GLY A 1 577 ? -30.940 -9.673 21.962 1.00 86.06 577 GLY A O 1
ATOM 4686 N N . GLU A 1 578 ? -29.551 -11.001 20.787 1.00 91.06 578 GLU A N 1
ATOM 4687 C CA . GLU A 1 578 ? -28.482 -11.147 21.777 1.00 91.06 578 GLU A CA 1
ATOM 4688 C C . GLU A 1 578 ? -27.109 -11.154 21.077 1.00 91.06 578 GLU A C 1
ATOM 4690 O O . GLU A 1 578 ? -27.045 -11.471 19.881 1.00 91.06 578 GLU A O 1
ATOM 4695 N N . PRO A 1 579 ? -26.008 -10.826 21.786 1.00 93.56 579 PRO A N 1
ATOM 4696 C CA . PRO A 1 579 ? -24.650 -11.023 21.280 1.00 93.56 579 PRO A CA 1
ATOM 4697 C C . PRO A 1 579 ? -24.442 -12.441 20.737 1.00 93.56 579 PRO A C 1
ATOM 4699 O O . PRO A 1 579 ? -24.750 -13.418 21.415 1.00 93.56 579 PRO A O 1
ATOM 4702 N N . GLN A 1 580 ? -23.908 -12.550 19.523 1.00 95.06 580 GLN A N 1
ATOM 4703 C CA . GLN A 1 580 ? -23.600 -13.829 18.887 1.00 95.06 580 GLN A CA 1
ATOM 4704 C C . GLN A 1 580 ? -22.121 -14.146 19.076 1.00 95.06 580 GLN A C 1
ATOM 4706 O O . GLN A 1 580 ? -21.278 -13.267 18.911 1.00 95.06 580 GLN A O 1
ATOM 4711 N N . ARG A 1 581 ? -21.788 -15.397 19.387 1.00 95.25 581 ARG A N 1
ATOM 4712 C CA . ARG A 1 581 ? -20.403 -15.870 19.354 1.00 95.25 581 ARG A CA 1
ATOM 4713 C C . ARG A 1 581 ? -20.231 -16.772 18.147 1.00 95.25 581 ARG A C 1
ATOM 4715 O O . ARG A 1 581 ? -20.967 -17.744 18.007 1.00 95.25 581 ARG A O 1
ATOM 4722 N N . ILE A 1 582 ? -19.270 -16.436 17.301 1.00 94.81 582 ILE A N 1
ATOM 4723 C CA . ILE A 1 582 ? -19.006 -17.131 16.045 1.00 94.81 582 ILE A CA 1
ATOM 4724 C C . ILE A 1 582 ? -17.559 -17.603 16.008 1.00 94.81 582 ILE A C 1
ATOM 4726 O O . ILE A 1 582 ? -16.657 -16.944 16.530 1.00 94.81 582 ILE A O 1
ATOM 4730 N N . THR A 1 583 ? -17.361 -18.748 15.374 1.00 94.94 583 THR A N 1
ATOM 4731 C CA . THR A 1 583 ? -16.050 -19.321 15.094 1.00 94.94 583 THR A CA 1
ATOM 4732 C C . THR A 1 583 ? -15.961 -19.504 13.592 1.00 94.94 583 THR A C 1
ATOM 4734 O O . THR A 1 583 ? -16.795 -20.196 13.014 1.00 94.94 583 THR A O 1
ATOM 4737 N N . LEU A 1 584 ? -14.977 -18.862 12.971 1.00 94.62 584 LEU A N 1
ATOM 4738 C CA . LEU A 1 584 ? -14.807 -18.836 11.524 1.00 94.62 584 LEU A CA 1
ATOM 4739 C C . LEU A 1 584 ? -13.404 -19.325 11.153 1.00 94.62 584 LEU A C 1
ATOM 4741 O O . LEU A 1 584 ? -12.413 -18.911 11.756 1.00 94.62 584 LEU A O 1
ATOM 4745 N N . ALA A 1 585 ? -13.325 -20.181 10.141 1.00 94.12 585 ALA A N 1
ATOM 4746 C CA . ALA A 1 585 ? -12.082 -20.637 9.533 1.00 94.12 585 ALA A CA 1
ATOM 4747 C C . ALA A 1 585 ? -12.330 -20.882 8.043 1.00 94.12 585 ALA A C 1
ATOM 4749 O O . ALA A 1 585 ? -13.361 -21.449 7.680 1.00 94.12 585 ALA A O 1
ATOM 4750 N N . SER A 1 586 ? -11.415 -20.412 7.200 1.00 94.75 586 SER A N 1
ATOM 4751 C CA . SER A 1 586 ? -11.431 -20.633 5.757 1.00 94.75 586 SER A CA 1
ATOM 4752 C C . SER A 1 586 ? -11.341 -22.123 5.434 1.00 94.75 586 SER A C 1
ATOM 4754 O O . SER A 1 586 ? -10.779 -22.895 6.217 1.00 94.75 586 SER A O 1
ATOM 4756 N N . ASP A 1 587 ? -11.867 -22.520 4.272 1.00 92.44 587 ASP A N 1
ATOM 4757 C CA . ASP A 1 587 ? -11.689 -23.893 3.801 1.00 92.44 587 ASP A CA 1
ATOM 4758 C C . ASP A 1 587 ? -10.185 -24.196 3.641 1.00 92.44 587 ASP A C 1
ATOM 4760 O O . ASP A 1 587 ? -9.440 -23.326 3.169 1.00 92.44 587 ASP A O 1
ATOM 4764 N N . PRO A 1 588 ? -9.706 -25.396 4.019 1.00 90.69 588 PRO A N 1
ATOM 4765 C CA . PRO A 1 588 ? -8.325 -25.804 3.784 1.00 90.69 588 PRO A CA 1
ATOM 4766 C C . PRO A 1 588 ? -7.853 -25.713 2.322 1.00 90.69 588 PRO A C 1
ATOM 4768 O O . PRO A 1 588 ? -6.647 -25.658 2.100 1.00 90.69 588 PRO A O 1
ATOM 4771 N N . SER A 1 589 ? -8.742 -25.696 1.320 1.00 89.62 589 SER A N 1
ATOM 4772 C CA . SER A 1 589 ? -8.371 -25.409 -0.076 1.00 89.62 589 SER A CA 1
ATOM 4773 C C . SER A 1 589 ? -7.989 -23.943 -0.296 1.00 89.62 589 SER A C 1
ATOM 4775 O O . SER A 1 589 ? -7.120 -23.643 -1.113 1.00 89.62 589 SER A O 1
ATOM 4777 N N . ASN A 1 590 ? -8.604 -23.035 0.464 1.00 92.81 590 ASN A N 1
ATOM 4778 C CA . ASN A 1 590 ? -8.504 -21.588 0.286 1.00 92.81 590 ASN A CA 1
ATOM 4779 C C . ASN A 1 590 ? -7.472 -20.960 1.226 1.00 92.81 590 ASN A C 1
ATOM 4781 O O . ASN A 1 590 ? -6.882 -19.932 0.894 1.00 92.81 590 ASN A O 1
ATOM 4785 N N . LEU A 1 591 ? -7.219 -21.566 2.390 1.00 94.75 591 LEU A N 1
ATOM 4786 C CA . LEU A 1 591 ? -6.211 -21.110 3.345 1.00 94.75 591 LEU A CA 1
ATOM 4787 C C . LEU A 1 591 ? -5.515 -22.293 4.017 1.00 94.75 591 LEU A C 1
ATOM 4789 O O . LEU A 1 591 ? -6.139 -23.118 4.679 1.00 94.75 591 LEU A O 1
ATOM 4793 N N . VAL A 1 592 ? -4.186 -22.322 3.917 1.00 94.56 592 VAL A N 1
ATOM 4794 C CA . VAL A 1 592 ? -3.352 -23.394 4.474 1.00 94.56 592 VAL A CA 1
ATOM 4795 C C . VAL A 1 592 ? -2.318 -22.824 5.435 1.00 94.56 592 VAL A C 1
ATOM 4797 O O . VAL A 1 592 ? -1.766 -21.745 5.227 1.00 94.56 592 VAL A O 1
ATOM 4800 N N . MET A 1 593 ? -2.025 -23.562 6.501 1.00 94.69 593 MET A N 1
ATOM 4801 C CA . MET A 1 593 ? -0.965 -23.231 7.450 1.00 94.69 593 MET A CA 1
ATOM 4802 C C . MET A 1 593 ? 0.305 -24.035 7.152 1.00 94.69 593 MET A C 1
ATOM 4804 O O . MET A 1 593 ? 0.228 -25.222 6.848 1.00 94.69 593 MET A O 1
ATOM 4808 N N . PHE A 1 594 ? 1.478 -23.413 7.275 1.00 95.19 594 PHE A N 1
ATOM 4809 C CA . PHE A 1 594 ? 2.781 -24.060 7.066 1.00 95.19 594 PHE A CA 1
ATOM 4810 C C . PHE A 1 594 ? 3.751 -23.756 8.212 1.00 95.19 594 PHE A C 1
ATOM 4812 O O . PHE A 1 594 ? 3.692 -22.678 8.802 1.00 95.19 594 PHE A O 1
ATOM 4819 N N . ASP A 1 595 ? 4.697 -24.665 8.486 1.00 94.12 595 ASP A N 1
ATOM 4820 C CA . ASP A 1 595 ? 5.847 -24.365 9.356 1.00 94.12 595 ASP A CA 1
ATOM 4821 C C . ASP A 1 595 ? 6.644 -23.205 8.747 1.00 94.12 595 ASP A C 1
ATOM 4823 O O . ASP A 1 595 ? 7.057 -23.252 7.581 1.00 94.12 595 ASP A O 1
ATOM 4827 N N . LYS A 1 596 ? 6.886 -22.165 9.546 1.00 92.38 596 LYS A N 1
ATOM 4828 C CA . LYS A 1 596 ? 7.568 -20.945 9.106 1.00 92.38 596 LYS A CA 1
ATOM 4829 C C . LYS A 1 596 ? 8.930 -21.213 8.467 1.00 92.38 596 LYS A C 1
ATOM 4831 O O . LYS A 1 596 ? 9.320 -20.537 7.520 1.00 92.38 596 LYS A O 1
ATOM 4836 N N . ARG A 1 597 ? 9.663 -22.218 8.950 1.00 91.38 597 ARG A N 1
ATOM 4837 C CA . ARG A 1 597 ? 11.001 -22.569 8.442 1.00 91.38 597 ARG A CA 1
ATOM 4838 C C . ARG A 1 597 ? 10.949 -23.207 7.059 1.00 91.38 597 ARG A C 1
ATOM 4840 O O . ARG A 1 597 ? 11.964 -23.229 6.369 1.00 91.38 597 ARG A O 1
ATOM 4847 N N . LEU A 1 598 ? 9.796 -23.759 6.686 1.00 92.50 598 LEU A N 1
ATOM 4848 C CA . LEU A 1 598 ? 9.608 -24.529 5.463 1.00 92.50 598 LEU A CA 1
ATOM 4849 C C . LEU A 1 598 ? 8.704 -23.829 4.447 1.00 92.50 598 LEU A C 1
ATOM 4851 O O . LEU A 1 598 ? 8.689 -24.266 3.307 1.00 92.50 598 LEU A O 1
ATOM 4855 N N . VAL A 1 599 ? 7.995 -22.750 4.798 1.00 90.75 599 VAL A N 1
ATOM 4856 C CA . VAL A 1 599 ? 6.969 -22.121 3.937 1.00 90.75 599 VAL A CA 1
ATOM 4857 C C . VAL A 1 599 ? 7.467 -21.691 2.545 1.00 90.75 599 VAL A C 1
ATOM 4859 O O . VAL A 1 599 ? 6.685 -21.683 1.595 1.00 90.75 599 VAL A O 1
ATOM 4862 N N . PHE A 1 600 ? 8.761 -21.391 2.394 1.00 88.88 600 PHE A N 1
ATOM 4863 C CA . PHE A 1 600 ? 9.399 -21.057 1.108 1.00 88.88 600 PHE A CA 1
ATOM 4864 C C . PHE A 1 600 ? 10.241 -22.194 0.508 1.00 88.88 600 PHE A C 1
ATOM 4866 O O . PHE A 1 600 ? 10.938 -21.986 -0.482 1.00 88.88 600 PHE A O 1
ATOM 4873 N N . SER A 1 601 ? 10.220 -23.382 1.114 1.00 88.75 601 SER A N 1
ATOM 4874 C CA . SER A 1 601 ? 10.849 -24.580 0.557 1.00 88.75 601 SER A CA 1
ATOM 4875 C C . SER A 1 601 ? 9.955 -25.186 -0.519 1.00 88.75 601 SER A C 1
ATOM 4877 O O . SER A 1 601 ? 8.740 -25.262 -0.338 1.00 88.75 601 SER A O 1
ATOM 4879 N N . SER A 1 602 ? 10.561 -25.716 -1.581 1.00 85.38 602 SER A N 1
ATOM 4880 C CA . SER A 1 602 ? 9.852 -26.539 -2.570 1.00 85.38 602 SER A CA 1
ATOM 4881 C C . SER A 1 602 ? 9.262 -27.813 -1.956 1.00 85.38 602 SER A C 1
ATOM 4883 O O . SER A 1 602 ? 8.293 -28.355 -2.457 1.00 85.38 602 SER A O 1
ATOM 4885 N N . SER A 1 603 ? 9.812 -28.283 -0.832 1.00 88.69 603 SER A N 1
ATOM 4886 C CA . SER A 1 603 ? 9.352 -29.484 -0.125 1.00 88.69 603 SER A CA 1
ATOM 4887 C C . SER A 1 603 ? 8.368 -29.192 1.016 1.00 88.69 603 SER A C 1
ATOM 4889 O O . SER A 1 603 ? 8.281 -29.978 1.965 1.00 88.69 603 SER A O 1
ATOM 4891 N N . ARG A 1 604 ? 7.735 -28.013 1.032 1.00 92.06 604 ARG A N 1
ATOM 4892 C CA . ARG A 1 604 ? 6.806 -27.629 2.102 1.00 92.06 604 ARG A CA 1
ATOM 4893 C C . ARG A 1 604 ? 5.589 -28.549 2.109 1.00 92.06 604 ARG A C 1
ATOM 4895 O O . ARG A 1 604 ? 5.082 -28.931 1.062 1.00 92.06 604 ARG A O 1
ATOM 4902 N N . VAL A 1 605 ? 5.093 -28.859 3.299 1.00 93.12 605 VAL A N 1
ATOM 4903 C CA . VAL A 1 605 ? 3.852 -29.615 3.489 1.00 93.12 605 VAL A CA 1
ATOM 4904 C C . VAL A 1 605 ? 2.940 -28.849 4.443 1.00 93.12 605 VAL A C 1
ATOM 4906 O O . VAL A 1 605 ? 3.464 -28.161 5.328 1.00 93.12 605 VAL A O 1
ATOM 4909 N N . PRO A 1 606 ? 1.609 -28.947 4.279 1.00 94.75 606 PRO A N 1
ATOM 4910 C CA . PRO A 1 606 ? 0.665 -28.360 5.220 1.00 94.75 606 PRO A CA 1
ATOM 4911 C C . PRO A 1 606 ? 0.964 -28.793 6.659 1.00 94.75 606 PRO A C 1
ATOM 4913 O O . PRO A 1 606 ? 1.253 -29.961 6.927 1.00 94.75 606 PRO A O 1
ATOM 4916 N N . PHE A 1 607 ? 0.908 -27.839 7.583 1.00 93.31 607 PHE A N 1
ATOM 4917 C CA . PHE A 1 607 ? 1.006 -28.088 9.014 1.00 93.31 607 PHE A CA 1
ATOM 4918 C C . PHE A 1 607 ? -0.288 -28.749 9.508 1.00 93.31 607 PHE A C 1
ATOM 4920 O O . PHE A 1 607 ? -1.379 -28.272 9.201 1.00 93.31 607 PHE A O 1
ATOM 4927 N N . ASP A 1 608 ? -0.178 -29.835 10.276 1.00 91.44 608 ASP A N 1
ATOM 4928 C CA . ASP A 1 608 ? -1.345 -30.519 10.839 1.00 91.44 608 ASP A CA 1
ATOM 4929 C C . ASP A 1 608 ? -1.950 -29.701 11.988 1.00 91.44 608 ASP A C 1
ATOM 4931 O O . ASP A 1 608 ? -1.383 -29.596 13.077 1.00 91.44 608 ASP A O 1
ATOM 4935 N N . THR A 1 609 ? -3.119 -29.117 11.734 1.00 89.94 609 THR A N 1
ATOM 4936 C CA . THR A 1 609 ? -3.849 -28.273 12.685 1.00 89.94 609 THR A CA 1
ATOM 4937 C C . THR A 1 609 ? -4.832 -29.052 13.559 1.00 89.94 609 THR A C 1
ATOM 4939 O O . THR A 1 609 ? -5.358 -28.489 14.517 1.00 89.94 609 THR A O 1
ATOM 4942 N N . SER A 1 610 ? -5.068 -30.342 13.287 1.00 88.88 610 SER A N 1
ATOM 4943 C CA . SER A 1 610 ? -6.150 -31.125 13.912 1.00 88.88 610 SER A CA 1
ATOM 4944 C C . SER A 1 610 ? -6.026 -31.280 15.434 1.00 88.88 610 SER A C 1
ATOM 4946 O O . SER A 1 610 ? -7.025 -31.475 16.126 1.00 88.88 610 SER A O 1
ATOM 4948 N N . GLY A 1 611 ? -4.804 -31.180 15.963 1.00 89.25 611 GLY A N 1
ATOM 4949 C CA . GLY A 1 611 ? -4.508 -31.271 17.392 1.00 89.25 611 GLY A CA 1
ATOM 4950 C C . GLY A 1 611 ? -4.608 -29.955 18.168 1.00 89.25 611 GLY A C 1
ATOM 4951 O O . GLY A 1 611 ? -4.339 -29.966 19.368 1.00 89.25 611 GLY A O 1
ATOM 4952 N N . TYR A 1 612 ? -4.955 -28.841 17.518 1.00 91.50 612 TYR A N 1
ATOM 4953 C CA . TYR A 1 612 ? -4.894 -27.503 18.107 1.00 91.50 612 TYR A CA 1
ATOM 4954 C C . TYR A 1 612 ? -6.263 -26.823 18.142 1.00 91.50 612 TYR A C 1
ATOM 4956 O O . TYR A 1 612 ? -7.053 -26.892 17.204 1.00 91.50 612 TYR A O 1
ATOM 4964 N N . THR A 1 613 ? -6.529 -26.093 19.220 1.00 92.06 613 THR A N 1
ATOM 4965 C CA . THR A 1 613 ? -7.641 -25.137 19.280 1.00 92.06 613 THR A CA 1
ATOM 4966 C C . THR A 1 613 ? -7.314 -23.864 18.493 1.00 92.06 613 THR A C 1
ATOM 4968 O O . THR A 1 613 ? -6.149 -23.498 18.339 1.00 92.06 613 THR A O 1
ATOM 4971 N N . ASN A 1 614 ? -8.333 -23.105 18.081 1.00 90.69 614 ASN A N 1
ATOM 4972 C CA . ASN A 1 614 ? -8.157 -21.808 17.403 1.00 90.69 614 ASN A CA 1
ATOM 4973 C C . ASN A 1 614 ? -7.282 -20.828 18.193 1.00 90.69 614 ASN A C 1
ATOM 4975 O O . ASN A 1 614 ? -6.508 -20.052 17.633 1.00 90.69 614 ASN A O 1
ATOM 4979 N N . ARG A 1 615 ? -7.396 -20.855 19.524 1.00 89.50 615 ARG A N 1
ATOM 4980 C CA . ARG A 1 615 ? -6.558 -20.045 20.406 1.00 89.50 615 ARG A CA 1
ATOM 4981 C C . ARG A 1 615 ? -5.100 -20.498 20.371 1.00 89.50 615 ARG A C 1
ATOM 4983 O O . ARG A 1 615 ? -4.218 -19.649 20.334 1.00 89.50 615 ARG A O 1
ATOM 4990 N N . GLU A 1 616 ? -4.845 -21.804 20.393 1.00 92.62 616 GLU A N 1
ATOM 4991 C CA . GLU A 1 616 ? -3.486 -22.349 20.291 1.00 92.62 616 GLU A CA 1
ATOM 4992 C C . GLU A 1 616 ? -2.863 -22.060 18.929 1.00 92.62 616 GLU A C 1
ATOM 4994 O O . GLU A 1 616 ? -1.727 -21.598 18.887 1.00 92.62 616 GLU A O 1
ATOM 4999 N N . LEU A 1 617 ? -3.619 -22.218 17.839 1.00 91.19 617 LEU A N 1
ATOM 5000 C CA . LEU A 1 617 ? -3.174 -21.833 16.498 1.00 91.19 617 LEU A CA 1
ATOM 5001 C C . LEU A 1 617 ? -2.826 -20.342 16.428 1.00 91.19 617 LEU A C 1
ATOM 5003 O O . LEU A 1 617 ? -1.760 -19.988 15.931 1.00 91.19 617 LEU A O 1
ATOM 5007 N N . GLY A 1 618 ? -3.667 -19.474 17.000 1.00 89.31 618 GLY A N 1
ATOM 5008 C CA . GLY A 1 618 ? -3.391 -18.038 17.081 1.00 89.31 618 GLY A CA 1
ATOM 5009 C C . GLY A 1 618 ? -2.091 -17.701 17.818 1.00 89.31 618 GLY A C 1
ATOM 5010 O O . GLY A 1 618 ? -1.403 -16.772 17.425 1.00 89.31 618 GLY A O 1
ATOM 5011 N N . MET A 1 619 ? -1.701 -18.477 18.837 1.00 91.00 619 MET A N 1
ATOM 5012 C CA . MET A 1 619 ? -0.422 -18.277 19.541 1.00 91.00 619 MET A CA 1
ATOM 5013 C C . MET A 1 619 ? 0.798 -18.749 18.734 1.00 91.00 619 MET A C 1
ATOM 5015 O O . MET A 1 619 ? 1.904 -18.259 18.963 1.00 91.00 619 MET A O 1
ATOM 5019 N N . LEU A 1 620 ? 0.617 -19.709 17.820 1.00 92.62 620 LEU A N 1
ATOM 5020 C CA . LEU A 1 620 ? 1.684 -20.198 16.940 1.00 92.62 620 LEU A CA 1
ATOM 5021 C C . LEU A 1 620 ? 1.942 -19.248 15.765 1.00 92.62 620 LEU A C 1
ATOM 5023 O O . LEU A 1 620 ? 3.057 -19.212 15.239 1.00 92.62 620 LEU A O 1
ATOM 5027 N N . ILE A 1 621 ? 0.941 -18.470 15.353 1.00 89.75 621 ILE A N 1
ATOM 5028 C CA . ILE A 1 621 ? 1.047 -17.513 14.249 1.00 89.75 621 ILE A CA 1
ATOM 5029 C C . ILE A 1 621 ? 1.568 -16.160 14.774 1.00 89.75 621 ILE A C 1
ATOM 5031 O O . ILE A 1 621 ? 1.177 -15.730 15.855 1.00 89.75 621 ILE A O 1
ATOM 5035 N N . PRO A 1 622 ? 2.477 -15.464 14.065 1.00 79.88 622 PRO A N 1
ATOM 5036 C CA . PRO A 1 622 ? 3.258 -15.890 12.902 1.00 79.88 622 PRO A CA 1
ATOM 5037 C C . PRO A 1 622 ? 4.618 -16.488 13.305 1.00 79.88 622 PRO A C 1
ATOM 5039 O O . PRO A 1 622 ? 5.582 -16.410 12.538 1.00 79.88 622 PRO A O 1
ATOM 5042 N N . SER A 1 623 ? 4.778 -16.930 14.556 1.00 88.00 623 SER A N 1
ATOM 5043 C CA . SER A 1 623 ? 6.088 -17.252 15.138 1.00 88.00 623 SER A CA 1
ATOM 5044 C C . SER A 1 623 ? 6.625 -18.595 14.650 1.00 88.00 623 SER A C 1
ATOM 5046 O O . SER A 1 623 ? 7.739 -18.643 14.127 1.00 88.00 623 SER A O 1
ATOM 5048 N N . ASP A 1 624 ? 5.818 -19.645 14.773 1.00 92.94 624 ASP A N 1
ATOM 5049 C CA . ASP A 1 624 ? 6.152 -21.023 14.401 1.00 92.94 624 ASP A CA 1
ATOM 5050 C C . ASP A 1 624 ? 5.428 -21.455 13.119 1.00 92.94 624 ASP A C 1
ATOM 5052 O O . ASP A 1 624 ? 5.952 -22.242 12.328 1.00 92.94 624 ASP A O 1
ATOM 5056 N N . VAL A 1 625 ? 4.237 -20.898 12.892 1.00 93.56 625 VAL A N 1
ATOM 5057 C CA . VAL A 1 625 ? 3.353 -21.223 11.772 1.00 93.56 625 VAL A CA 1
ATOM 5058 C C . VAL A 1 625 ? 3.017 -19.955 10.992 1.00 93.56 625 VAL A C 1
ATOM 5060 O O . VAL A 1 625 ? 2.888 -18.876 11.566 1.00 93.56 625 VAL A O 1
ATOM 5063 N N . VAL A 1 626 ? 2.869 -20.080 9.675 1.00 93.56 626 VAL A N 1
ATOM 5064 C CA . VAL A 1 626 ? 2.440 -19.000 8.780 1.00 93.56 626 VAL A CA 1
ATOM 5065 C C . VAL A 1 626 ? 1.161 -19.421 8.068 1.00 93.56 626 VAL A C 1
ATOM 5067 O O . VAL A 1 626 ? 1.109 -20.500 7.479 1.00 93.56 626 VAL A O 1
ATOM 5070 N N . ALA A 1 627 ? 0.141 -18.563 8.110 1.00 94.81 627 ALA A N 1
ATOM 5071 C CA . ALA A 1 627 ? -1.070 -18.725 7.313 1.00 94.81 627 ALA A CA 1
ATOM 5072 C C . ALA A 1 627 ? -0.822 -18.235 5.879 1.00 94.81 627 ALA A C 1
ATOM 5074 O O . ALA A 1 627 ? -0.296 -17.138 5.684 1.00 94.81 627 ALA A O 1
ATOM 5075 N N . VAL A 1 628 ? -1.208 -19.038 4.892 1.00 95.06 628 VAL A N 1
ATOM 5076 C CA . VAL A 1 628 ? -1.118 -18.735 3.461 1.00 95.06 628 VAL A CA 1
ATOM 5077 C C . VAL A 1 628 ? -2.528 -18.765 2.881 1.00 95.06 628 VAL A C 1
ATOM 5079 O O . VAL A 1 628 ? -3.148 -19.821 2.807 1.00 95.06 628 VAL A O 1
ATOM 5082 N N . ASN A 1 629 ? -3.026 -17.596 2.497 1.00 95.38 629 ASN A N 1
ATOM 5083 C CA . ASN A 1 629 ? -4.281 -17.410 1.783 1.00 95.38 629 ASN A CA 1
ATOM 5084 C C . ASN A 1 629 ? -4.071 -17.644 0.282 1.00 95.38 629 ASN A C 1
ATOM 5086 O O . ASN A 1 629 ? -3.109 -17.128 -0.287 1.00 95.38 629 ASN A O 1
ATOM 5090 N N . TYR A 1 630 ? -4.990 -18.363 -0.351 1.00 93.94 630 TYR A N 1
ATOM 5091 C CA . TYR A 1 630 ? -5.057 -18.576 -1.796 1.00 93.94 630 TYR A CA 1
ATOM 5092 C C . TYR A 1 630 ? -6.305 -17.948 -2.424 1.00 93.94 630 TYR A C 1
ATOM 5094 O O . TYR A 1 630 ? -6.241 -17.576 -3.598 1.00 93.94 630 TYR A O 1
ATOM 5102 N N . GLN A 1 631 ? -7.394 -17.788 -1.659 1.00 93.00 631 GLN A N 1
ATOM 5103 C CA . GLN A 1 631 ? -8.668 -17.257 -2.147 1.00 93.00 631 GLN A CA 1
ATOM 5104 C C . GLN A 1 631 ? -9.534 -16.677 -1.014 1.00 93.00 631 GLN A C 1
ATOM 5106 O O . GLN A 1 631 ? -9.581 -17.204 0.096 1.00 93.00 631 GLN A O 1
ATOM 5111 N N . TYR A 1 632 ? -10.241 -15.585 -1.313 1.00 94.31 632 TYR A N 1
ATOM 5112 C CA . TYR A 1 632 ? -11.258 -15.001 -0.434 1.00 94.31 632 TYR A CA 1
ATOM 5113 C C . TYR A 1 632 ? -12.591 -15.737 -0.609 1.00 94.31 632 TYR A C 1
ATOM 5115 O O . TYR A 1 632 ? -12.957 -16.066 -1.733 1.00 94.31 632 TYR A O 1
ATOM 5123 N N . GLN A 1 633 ? -13.337 -15.936 0.478 1.00 94.94 633 GLN A N 1
ATOM 5124 C CA . GLN A 1 633 ? -14.607 -16.677 0.470 1.00 94.94 633 GLN A CA 1
ATOM 5125 C C . GLN A 1 633 ? -15.691 -15.974 1.297 1.00 94.94 633 GLN A C 1
ATOM 5127 O O . GLN A 1 633 ? -15.382 -15.088 2.111 1.00 94.94 633 GLN A O 1
ATOM 5132 N N . PHE A 1 634 ? -16.948 -16.386 1.121 1.00 97.00 634 PHE A N 1
ATOM 5133 C CA . PHE A 1 634 ? -18.060 -15.962 1.969 1.00 97.00 634 PHE A CA 1
ATOM 5134 C C . PHE A 1 634 ? -18.223 -16.848 3.218 1.00 97.00 634 PHE A C 1
ATOM 5136 O O . PHE A 1 634 ? -18.003 -18.056 3.220 1.00 97.00 634 PHE A O 1
ATOM 5143 N N . PHE A 1 635 ? -18.616 -16.218 4.323 1.00 97.19 635 PHE A N 1
ATOM 5144 C CA . PHE A 1 635 ? -18.916 -16.841 5.607 1.00 97.19 635 PHE A CA 1
ATOM 5145 C C . PHE A 1 635 ? -20.326 -16.448 6.033 1.00 97.19 635 PHE A C 1
ATOM 5147 O O . PHE A 1 635 ? -20.634 -15.260 6.150 1.00 97.19 635 PHE A O 1
ATOM 5154 N N . ASP A 1 636 ? -21.159 -17.445 6.304 1.00 96.00 636 ASP A N 1
ATOM 5155 C CA . ASP A 1 636 ? -22.530 -17.258 6.773 1.00 96.00 636 ASP A CA 1
ATOM 5156 C C . ASP A 1 636 ? -22.549 -16.697 8.210 1.00 96.00 636 ASP A C 1
ATOM 5158 O O . ASP A 1 636 ? -22.017 -17.302 9.146 1.00 96.00 636 ASP A O 1
ATOM 5162 N N . LEU A 1 637 ? -23.135 -15.506 8.382 1.00 96.06 637 LEU A N 1
ATOM 5163 C CA . LEU A 1 637 ? -23.378 -14.874 9.687 1.00 96.06 637 LEU A CA 1
ATOM 5164 C C . LEU A 1 637 ? -24.827 -15.047 10.177 1.00 96.06 637 LEU A C 1
ATOM 5166 O O . LEU A 1 637 ? -25.167 -14.585 11.271 1.00 96.06 637 LEU A O 1
ATOM 5170 N N . GLY A 1 638 ? -25.673 -15.683 9.375 1.00 94.75 638 GLY A N 1
ATOM 5171 C CA . GLY A 1 638 ? -27.069 -15.981 9.627 1.00 94.75 638 GLY A CA 1
ATOM 5172 C C . GLY A 1 638 ? -28.050 -15.061 8.904 1.00 94.75 638 GLY A C 1
ATOM 5173 O O . GLY A 1 638 ? -27.709 -14.054 8.275 1.00 94.75 638 GLY A O 1
ATOM 5174 N N . VAL A 1 639 ? -29.325 -15.412 9.063 1.00 96.50 639 VAL A N 1
ATOM 5175 C CA . VAL A 1 639 ? -30.470 -14.677 8.524 1.00 96.50 639 VAL A CA 1
ATOM 5176 C C . VAL A 1 639 ? -31.026 -13.725 9.580 1.00 96.50 639 VAL A C 1
ATOM 5178 O O . VAL A 1 639 ? -31.200 -14.094 10.744 1.00 96.50 639 VAL A O 1
ATOM 5181 N N . VAL A 1 640 ? -31.332 -12.494 9.174 1.00 95.75 640 VAL A N 1
ATOM 5182 C CA . VAL A 1 640 ? -31.906 -11.459 10.039 1.00 95.75 640 VAL A CA 1
ATOM 5183 C C . VAL A 1 640 ? -33.188 -10.891 9.443 1.00 95.75 640 VAL A C 1
ATOM 5185 O O . VAL A 1 640 ? -33.303 -10.692 8.237 1.00 95.75 640 VAL A O 1
ATOM 5188 N N . THR A 1 641 ? -34.148 -10.559 10.305 1.00 96.12 641 THR A N 1
ATOM 5189 C CA . THR A 1 641 ? -35.358 -9.823 9.921 1.00 96.12 641 THR A CA 1
ATOM 5190 C C . THR A 1 641 ? -35.329 -8.450 10.570 1.00 96.12 641 THR A C 1
ATOM 5192 O O . THR A 1 641 ? -35.298 -8.335 11.797 1.00 96.12 641 THR A O 1
ATOM 5195 N N . ALA A 1 642 ? -35.333 -7.394 9.761 1.00 94.62 642 ALA A N 1
ATOM 5196 C CA . ALA A 1 642 ? -35.250 -6.031 10.269 1.00 94.62 642 ALA A CA 1
ATOM 5197 C C . ALA A 1 642 ? -35.907 -5.018 9.326 1.00 94.62 642 ALA A C 1
ATOM 5199 O O . ALA A 1 642 ? -36.110 -5.264 8.137 1.00 94.62 642 ALA A O 1
ATOM 5200 N N . SER A 1 643 ? -36.255 -3.858 9.883 1.00 95.12 643 SER A N 1
ATOM 5201 C CA . SER A 1 643 ? -36.798 -2.738 9.124 1.00 95.12 643 SER A CA 1
ATOM 5202 C C . SER A 1 643 ? -35.712 -1.995 8.342 1.00 95.12 643 SER A C 1
ATOM 5204 O O . SER A 1 643 ? -34.513 -2.143 8.578 1.00 95.12 643 SER A O 1
ATOM 5206 N N . LYS A 1 644 ? -36.135 -1.147 7.401 1.00 95.62 644 LYS A N 1
ATOM 5207 C CA . LYS A 1 644 ? -35.232 -0.238 6.690 1.00 95.62 644 LYS A CA 1
ATOM 5208 C C . LYS A 1 644 ? -34.436 0.618 7.678 1.00 95.62 644 LYS A C 1
ATOM 5210 O O . LYS A 1 644 ? -35.018 1.364 8.470 1.00 95.62 644 LYS A O 1
ATOM 5215 N N . GLY A 1 645 ? -33.111 0.613 7.570 1.00 94.38 645 GLY A N 1
ATOM 5216 C CA . GLY A 1 645 ? -32.285 1.396 8.483 1.00 94.38 645 GLY A CA 1
ATOM 5217 C C . GLY A 1 645 ? -30.793 1.128 8.387 1.00 94.38 645 GLY A C 1
ATOM 5218 O O . GLY A 1 645 ? -30.334 0.313 7.595 1.00 94.38 645 GLY A O 1
ATOM 5219 N N . LYS A 1 646 ? -30.032 1.851 9.212 1.00 93.25 646 LYS A N 1
ATOM 5220 C CA . LYS A 1 646 ? -28.594 1.638 9.397 1.00 93.25 646 LYS A CA 1
ATOM 5221 C C . LYS A 1 646 ? -28.349 0.874 10.687 1.00 93.25 646 LYS A C 1
ATOM 5223 O O . LYS A 1 646 ? -28.808 1.299 11.749 1.00 93.25 646 LYS A O 1
ATOM 5228 N N . TYR A 1 647 ? -27.578 -0.194 10.585 1.00 93.75 647 TYR A N 1
ATOM 5229 C CA . TYR A 1 647 ? -27.285 -1.122 11.659 1.00 93.75 647 TYR A CA 1
ATOM 5230 C C . TYR A 1 647 ? -25.770 -1.317 11.756 1.00 93.75 647 TYR A C 1
ATOM 5232 O O . TYR A 1 647 ? -25.192 -2.032 10.939 1.00 93.75 647 TYR A O 1
ATOM 5240 N N . PRO A 1 648 ? -25.096 -0.676 12.726 1.00 92.19 648 PRO A N 1
ATOM 5241 C CA . PRO A 1 648 ? -23.704 -0.993 12.996 1.00 92.19 648 PRO A CA 1
ATOM 5242 C C . PRO A 1 648 ? -23.617 -2.416 13.556 1.00 92.19 648 PRO A C 1
ATOM 5244 O O . PRO A 1 648 ? -24.364 -2.776 14.473 1.00 92.19 648 PRO A O 1
ATOM 5247 N N . ILE A 1 649 ? -22.710 -3.212 13.004 1.00 94.62 649 ILE A N 1
ATOM 5248 C CA . ILE A 1 649 ? -22.326 -4.519 13.529 1.00 94.62 649 ILE A CA 1
ATOM 5249 C C . ILE A 1 649 ? -20.921 -4.375 14.100 1.00 94.62 649 ILE A C 1
ATOM 5251 O O . ILE A 1 649 ? -19.980 -4.035 13.378 1.00 94.62 649 ILE A O 1
ATOM 5255 N N . TYR A 1 650 ? -20.796 -4.584 15.406 1.00 93.25 650 TYR A N 1
ATOM 5256 C CA . TYR A 1 650 ? -19.517 -4.563 16.098 1.00 93.25 650 TYR A CA 1
ATOM 5257 C C . TYR A 1 650 ? -19.004 -5.985 16.239 1.00 93.25 650 TYR A C 1
ATOM 5259 O O . TYR A 1 650 ? -19.725 -6.863 16.710 1.00 93.25 650 TYR A O 1
ATOM 5267 N N . PHE A 1 651 ? -17.752 -6.182 15.858 1.00 94.44 651 PHE A N 1
ATOM 5268 C CA . PHE A 1 651 ? -17.036 -7.435 16.005 1.00 94.44 651 PHE A CA 1
ATOM 5269 C C . PHE A 1 651 ? -15.940 -7.240 17.038 1.00 94.44 651 PHE A C 1
ATOM 5271 O O . PHE A 1 651 ? -15.199 -6.259 16.982 1.00 94.44 651 PHE A O 1
ATOM 5278 N N . ASN A 1 652 ? -15.835 -8.175 17.971 1.00 93.81 652 ASN A N 1
ATOM 5279 C CA . ASN A 1 652 ? -14.737 -8.275 18.912 1.00 93.81 652 ASN A CA 1
ATOM 5280 C C . ASN A 1 652 ? -14.024 -9.605 18.675 1.00 93.81 652 ASN A C 1
ATOM 5282 O O . ASN A 1 652 ? -14.524 -10.658 19.072 1.00 93.81 652 ASN A O 1
ATOM 5286 N N . LYS A 1 653 ? -12.886 -9.558 17.983 1.00 94.69 653 LYS A N 1
ATOM 5287 C CA . LYS A 1 653 ? -12.032 -10.725 17.759 1.00 94.69 653 LYS A CA 1
ATOM 5288 C C . LYS A 1 653 ? -11.348 -11.116 19.063 1.00 94.69 653 LYS A C 1
ATOM 5290 O O . LYS A 1 653 ? -10.881 -10.227 19.756 1.00 94.69 653 LYS A O 1
ATOM 5295 N N . LEU A 1 654 ? -11.311 -12.410 19.390 1.00 94.31 654 LEU A N 1
ATOM 5296 C CA . LEU A 1 654 ? -10.963 -12.924 20.728 1.00 94.31 654 LEU A CA 1
ATOM 5297 C C . LEU A 1 654 ? -9.631 -13.692 20.798 1.00 94.31 654 LEU A C 1
ATOM 5299 O O . LEU A 1 654 ? -9.282 -14.230 21.851 1.00 94.31 654 LEU A O 1
ATOM 5303 N N . ASN A 1 655 ? -8.926 -13.841 19.680 1.00 93.19 655 ASN A N 1
ATOM 5304 C CA . ASN A 1 655 ? -7.651 -14.553 19.602 1.00 93.19 655 ASN A CA 1
ATOM 5305 C C . ASN A 1 655 ? -6.681 -13.864 18.631 1.00 93.19 655 ASN A C 1
ATOM 5307 O O . ASN A 1 655 ? -7.072 -12.960 17.898 1.00 93.19 655 ASN A O 1
ATOM 5311 N N . ASP A 1 656 ? -5.425 -14.317 18.603 1.00 92.56 656 ASP A N 1
ATOM 5312 C CA . ASP A 1 656 ? -4.338 -13.728 17.801 1.00 92.56 656 ASP A CA 1
ATOM 5313 C C . ASP A 1 656 ? -4.171 -14.355 16.403 1.00 92.56 656 ASP A C 1
ATOM 5315 O O . ASP A 1 656 ? -3.189 -14.111 15.716 1.00 92.56 656 ASP A O 1
ATOM 5319 N N . ALA A 1 657 ? -5.132 -15.161 15.946 1.00 93.75 657 ALA A N 1
ATOM 5320 C CA . ALA A 1 657 ? -5.095 -15.716 14.594 1.00 93.75 657 ALA A CA 1
ATOM 5321 C C . ALA A 1 657 ? -5.447 -14.621 13.560 1.00 93.75 657 ALA A C 1
ATOM 5323 O O . ALA A 1 657 ? -6.435 -13.918 13.769 1.00 93.75 657 ALA A O 1
ATOM 5324 N N . PRO A 1 658 ? -4.705 -14.436 12.455 1.00 95.00 658 PRO A N 1
ATOM 5325 C CA . PRO A 1 658 ? -4.925 -13.318 11.541 1.00 95.00 658 PRO A CA 1
ATOM 5326 C C . PRO A 1 658 ? -6.216 -13.453 10.723 1.00 95.00 658 PRO A C 1
ATOM 5328 O O . PRO A 1 658 ? -6.612 -14.549 10.312 1.00 95.00 658 PRO A O 1
ATOM 5331 N N . LEU A 1 659 ? -6.846 -12.307 10.460 1.00 95.25 659 LEU A N 1
ATOM 5332 C CA . LEU A 1 659 ? -8.086 -12.150 9.696 1.00 95.25 659 LEU A CA 1
ATOM 5333 C C . LEU A 1 659 ? -7.899 -11.087 8.609 1.00 95.25 659 LEU A C 1
ATOM 5335 O O . LEU A 1 659 ? -7.462 -9.981 8.922 1.00 95.25 659 LEU A O 1
ATOM 5339 N N . LEU A 1 660 ? -8.294 -11.377 7.370 1.00 95.62 660 LEU A N 1
ATOM 5340 C CA . LEU A 1 660 ? -8.536 -10.374 6.330 1.00 95.62 660 LEU A CA 1
ATOM 5341 C C . LEU A 1 660 ? -10.044 -10.257 6.094 1.00 95.62 660 LEU A C 1
ATOM 5343 O O . LEU A 1 660 ? -10.712 -11.267 5.890 1.00 95.62 660 LEU A O 1
ATOM 5347 N N . LEU A 1 661 ? -10.572 -9.036 6.102 1.00 95.50 661 LEU A N 1
ATOM 5348 C CA . LEU A 1 661 ? -11.998 -8.751 5.951 1.00 95.50 661 LEU A CA 1
ATOM 5349 C C . LEU A 1 661 ? -12.229 -7.691 4.877 1.00 95.50 661 LEU A C 1
ATOM 5351 O O . LEU A 1 661 ? -11.781 -6.551 5.019 1.00 95.50 661 LEU A O 1
ATOM 5355 N N . GLU A 1 662 ? -12.996 -8.045 3.851 1.00 94.69 662 GLU A N 1
ATOM 5356 C CA . GLU A 1 662 ? -13.408 -7.110 2.801 1.00 94.69 662 GLU A CA 1
ATOM 5357 C C . GLU A 1 662 ? -14.683 -6.359 3.184 1.00 94.69 662 GLU A C 1
ATOM 5359 O O . GLU A 1 662 ? -14.785 -5.145 3.002 1.00 94.69 662 GLU A O 1
ATOM 5364 N N . GLY A 1 663 ? -15.657 -7.072 3.754 1.00 95.88 663 GLY A N 1
ATOM 5365 C CA . GLY A 1 663 ? -16.950 -6.500 4.101 1.00 95.88 663 GLY A CA 1
ATOM 5366 C C . GLY A 1 663 ? -18.036 -7.536 4.345 1.00 95.88 663 GLY A C 1
ATOM 5367 O O . GLY A 1 663 ? -17.766 -8.727 4.492 1.00 95.88 663 GLY A O 1
ATOM 5368 N N . ILE A 1 664 ? -19.272 -7.048 4.413 1.00 97.62 664 ILE A N 1
ATOM 5369 C CA . ILE A 1 664 ? -20.481 -7.855 4.582 1.00 97.62 664 ILE A CA 1
ATOM 5370 C C . ILE A 1 664 ? -21.398 -7.615 3.388 1.00 97.62 664 ILE A C 1
ATOM 5372 O O . ILE A 1 664 ? -21.792 -6.474 3.132 1.00 97.62 664 ILE A O 1
ATOM 5376 N N . LEU A 1 665 ? -21.743 -8.687 2.682 1.00 97.56 665 LEU A N 1
ATOM 5377 C CA . LEU A 1 665 ? -22.811 -8.716 1.696 1.00 97.56 665 LEU A CA 1
ATOM 5378 C C . LEU A 1 665 ? -24.146 -8.933 2.413 1.00 97.56 665 LEU A C 1
ATOM 5380 O O . LEU A 1 665 ? -24.286 -9.813 3.261 1.00 97.56 665 LEU A O 1
ATOM 5384 N N . VAL A 1 666 ? -25.121 -8.102 2.064 1.00 97.19 666 VAL A N 1
ATOM 5385 C CA . VAL A 1 666 ? -26.488 -8.165 2.576 1.00 97.19 666 VAL A CA 1
ATOM 5386 C C . VAL A 1 666 ? -27.407 -8.464 1.414 1.00 97.19 666 VAL A C 1
ATOM 5388 O O . VAL A 1 666 ? -27.714 -7.579 0.620 1.00 97.19 666 VAL A O 1
ATOM 5391 N N . ILE A 1 667 ? -27.856 -9.705 1.331 1.00 97.12 667 ILE A N 1
ATOM 5392 C CA . ILE A 1 667 ? -28.665 -10.196 0.221 1.00 97.12 667 ILE A CA 1
ATOM 5393 C C . ILE A 1 667 ? -30.056 -10.575 0.746 1.00 97.12 667 ILE A C 1
ATOM 5395 O O . ILE A 1 667 ? -30.149 -11.155 1.828 1.00 97.12 667 ILE A O 1
ATOM 5399 N N . PRO A 1 668 ? -31.157 -10.223 0.058 1.00 97.06 668 PRO A N 1
ATOM 5400 C CA . PRO A 1 668 ? -32.478 -10.722 0.434 1.00 97.06 668 PRO A CA 1
ATOM 5401 C C . PRO A 1 668 ? -32.485 -12.255 0.482 1.00 97.06 668 PRO A C 1
ATOM 5403 O O . PRO A 1 668 ? -31.918 -12.909 -0.393 1.00 97.06 668 PRO A O 1
ATOM 5406 N N . GLU A 1 669 ? -33.096 -12.835 1.513 1.00 97.25 669 GLU A N 1
ATOM 5407 C CA . GLU A 1 669 ? -33.013 -14.281 1.776 1.00 97.25 669 GLU A CA 1
ATOM 5408 C C . GLU A 1 669 ? -33.632 -15.136 0.655 1.00 97.25 669 GLU A C 1
ATOM 5410 O O . GLU A 1 669 ? -33.153 -16.227 0.340 1.00 97.25 669 GLU A O 1
ATOM 5415 N N . ASP A 1 670 ? -34.689 -14.638 0.015 1.00 96.31 670 ASP A N 1
ATOM 5416 C CA . ASP A 1 670 ? -35.321 -15.269 -1.144 1.00 96.31 670 ASP A CA 1
ATOM 5417 C C . ASP A 1 670 ? -34.410 -15.261 -2.381 1.00 96.31 670 ASP A C 1
ATOM 5419 O O . ASP A 1 670 ? -34.334 -16.257 -3.109 1.00 96.31 670 ASP A O 1
ATOM 5423 N N . VAL A 1 671 ? -33.678 -14.164 -2.585 1.00 96.62 671 VAL A N 1
ATOM 5424 C CA . VAL A 1 671 ? -32.676 -14.043 -3.649 1.00 96.62 671 VAL A CA 1
ATOM 5425 C C . VAL A 1 671 ? -31.506 -14.980 -3.375 1.00 96.62 671 VAL A C 1
ATOM 5427 O O . VAL A 1 671 ? -31.144 -15.741 -4.262 1.00 96.62 671 VAL A O 1
ATOM 5430 N N . TYR A 1 672 ? -30.965 -15.001 -2.153 1.00 97.06 672 TYR A N 1
ATOM 5431 C CA . TYR A 1 672 ? -29.848 -15.876 -1.781 1.00 97.06 672 TYR A CA 1
ATOM 5432 C C . TYR A 1 672 ? -30.154 -17.357 -2.033 1.00 97.06 672 TYR A C 1
ATOM 5434 O O . TYR A 1 672 ? -29.404 -18.043 -2.724 1.00 97.06 672 TYR A O 1
ATOM 5442 N N . LYS A 1 673 ? -31.313 -17.835 -1.560 1.00 95.75 673 LYS A N 1
ATOM 5443 C CA . LYS A 1 673 ? -31.750 -19.232 -1.730 1.00 95.75 673 LYS A CA 1
ATOM 5444 C C . LYS A 1 673 ? -31.935 -19.665 -3.183 1.00 95.75 673 LYS A C 1
ATOM 5446 O O . LYS A 1 673 ? -31.907 -20.861 -3.465 1.00 95.75 673 LYS A O 1
ATOM 5451 N N . SER A 1 674 ? -32.203 -18.721 -4.080 1.00 96.00 674 SER A N 1
ATOM 5452 C CA . SER A 1 674 ? -32.430 -18.982 -5.504 1.00 96.00 674 SER A CA 1
ATOM 5453 C C . SER A 1 674 ? -31.277 -18.513 -6.391 1.00 96.00 674 SER A C 1
ATOM 5455 O O . SER A 1 674 ? -31.383 -18.611 -7.615 1.00 96.00 674 SER A O 1
ATOM 5457 N N . LEU A 1 675 ? -30.186 -18.020 -5.794 1.00 97.12 675 LEU A N 1
ATOM 5458 C CA . LEU A 1 675 ? -29.071 -17.447 -6.525 1.00 97.12 675 LEU A CA 1
ATOM 5459 C C . LEU A 1 675 ? -28.315 -18.542 -7.275 1.00 97.12 675 LEU A C 1
ATOM 5461 O O . LEU A 1 675 ? -27.746 -19.463 -6.690 1.00 97.12 675 LEU A O 1
ATOM 5465 N N . THR A 1 676 ? -28.288 -18.395 -8.590 1.00 96.75 676 THR A N 1
ATOM 5466 C CA . THR A 1 676 ? -27.487 -19.200 -9.505 1.00 96.75 676 THR A CA 1
ATOM 5467 C C . THR A 1 676 ? -26.701 -18.271 -10.414 1.00 96.75 676 THR A C 1
ATOM 5469 O O . THR A 1 676 ? -26.997 -17.075 -10.504 1.00 96.75 676 THR A O 1
ATOM 5472 N N . LEU A 1 677 ? -25.737 -18.825 -11.145 1.00 97.06 677 LEU A N 1
ATOM 5473 C CA . LEU A 1 677 ? -25.047 -18.074 -12.183 1.00 97.06 677 LEU A CA 1
ATOM 5474 C C . LEU A 1 677 ? -26.049 -17.476 -13.194 1.00 97.06 677 LEU A C 1
ATOM 5476 O O . LEU A 1 677 ? -27.031 -18.139 -13.557 1.00 97.06 677 LEU A O 1
ATOM 5480 N N . PRO A 1 678 ? -25.834 -16.228 -13.651 1.00 95.62 678 PRO A N 1
ATOM 5481 C CA . PRO A 1 678 ? -26.655 -15.625 -14.693 1.00 95.62 678 PRO A CA 1
ATOM 5482 C C . PRO A 1 678 ? -26.646 -16.456 -15.984 1.00 95.62 678 PRO A C 1
ATOM 5484 O O . PRO A 1 678 ? -25.629 -17.026 -16.365 1.00 95.62 678 PRO A O 1
ATOM 5487 N N . LEU A 1 679 ? -27.768 -16.474 -16.712 1.00 94.06 679 LEU A N 1
ATOM 5488 C CA . LEU A 1 679 ? -27.935 -17.292 -17.928 1.00 94.06 679 LEU A CA 1
ATOM 5489 C C . LEU A 1 679 ? -26.958 -16.953 -19.068 1.00 94.06 679 LEU A C 1
ATOM 5491 O O . LEU A 1 679 ? -26.793 -17.743 -19.992 1.00 94.06 679 LEU A O 1
ATOM 5495 N N . ASN A 1 680 ? -26.361 -15.764 -19.039 1.00 93.88 680 ASN A N 1
ATOM 5496 C CA . ASN A 1 680 ? -25.366 -15.301 -20.004 1.00 93.88 680 ASN A CA 1
ATOM 5497 C C . ASN A 1 680 ? -23.914 -15.589 -19.570 1.00 93.88 680 ASN A C 1
ATOM 5499 O O . ASN A 1 680 ? -22.980 -15.141 -20.241 1.00 93.88 680 ASN A O 1
ATOM 5503 N N . VAL A 1 681 ? -23.719 -16.335 -18.477 1.00 97.19 681 VAL A N 1
ATOM 5504 C CA . VAL A 1 681 ? -22.424 -16.875 -18.053 1.00 97.19 681 VAL A CA 1
ATOM 5505 C C . VAL A 1 681 ? -22.299 -18.315 -18.540 1.00 97.19 681 VAL A C 1
ATOM 5507 O O . VAL A 1 681 ? -23.185 -19.137 -18.324 1.00 97.19 681 VAL A O 1
ATOM 5510 N N . THR A 1 682 ? -21.190 -18.627 -19.205 1.00 96.31 682 THR A N 1
ATOM 5511 C CA . THR A 1 682 ? -20.843 -19.991 -19.623 1.00 96.31 682 THR A CA 1
ATOM 5512 C C . THR A 1 682 ? -19.647 -20.470 -18.815 1.00 96.31 682 THR A C 1
ATOM 5514 O O . THR A 1 682 ? -18.551 -19.927 -18.961 1.00 96.31 682 THR A O 1
ATOM 5517 N N . VAL A 1 683 ? -19.862 -21.478 -17.969 1.00 96.50 683 VAL A N 1
ATOM 5518 C CA . VAL A 1 683 ? -18.787 -22.144 -17.225 1.00 96.50 683 VAL A CA 1
ATOM 5519 C C . VAL A 1 683 ? -18.078 -23.124 -18.150 1.00 96.50 683 VAL A C 1
ATOM 5521 O O . VAL A 1 683 ? -18.734 -23.906 -18.839 1.00 96.50 683 VAL A O 1
ATOM 5524 N N . VAL A 1 684 ? -16.751 -23.070 -18.171 1.00 94.88 684 VAL A N 1
ATOM 5525 C CA . VAL A 1 684 ? -15.896 -23.971 -18.947 1.00 94.88 684 VAL A CA 1
ATOM 5526 C C . VAL A 1 684 ? -14.796 -24.532 -18.061 1.00 94.88 684 VAL A C 1
ATOM 5528 O O . VAL A 1 684 ? -14.359 -23.891 -17.103 1.00 94.88 684 VAL A O 1
ATOM 5531 N N . GLN A 1 685 ? -14.327 -25.729 -18.389 1.00 92.06 685 GLN A N 1
ATOM 5532 C CA . GLN A 1 685 ? -13.161 -26.304 -17.727 1.00 92.06 685 GLN A CA 1
ATOM 5533 C C . GLN A 1 685 ? -11.858 -25.712 -18.293 1.00 92.06 685 GLN A C 1
ATOM 5535 O O . GLN A 1 685 ? -11.822 -25.277 -19.450 1.00 92.06 685 GLN A O 1
ATOM 5540 N N . PRO A 1 686 ? -10.755 -25.693 -17.520 1.00 88.50 686 PRO A N 1
ATOM 5541 C CA . PRO A 1 686 ? -9.471 -25.173 -17.995 1.00 88.50 686 PRO A CA 1
ATOM 5542 C C . PRO A 1 686 ? -8.975 -25.785 -19.315 1.00 88.50 686 PRO A C 1
ATOM 5544 O O . PRO A 1 686 ? -8.319 -25.101 -20.096 1.00 88.50 686 PRO A O 1
ATOM 5547 N N . ASP A 1 687 ? -9.275 -27.059 -19.571 1.00 84.88 687 ASP A N 1
ATOM 5548 C CA . ASP A 1 687 ? -8.909 -27.789 -20.789 1.00 84.88 687 ASP A CA 1
ATOM 5549 C C . ASP A 1 687 ? -9.847 -27.531 -21.981 1.00 84.88 687 ASP A C 1
ATOM 5551 O O . ASP A 1 687 ? -9.494 -27.847 -23.118 1.00 84.88 687 ASP A O 1
ATOM 5555 N N . GLU A 1 688 ? -11.003 -26.911 -21.744 1.00 86.62 688 GLU A N 1
ATOM 5556 C CA . GLU A 1 688 ? -11.960 -26.482 -22.771 1.00 86.62 688 GLU A CA 1
ATOM 5557 C C . GLU A 1 688 ? -11.675 -25.062 -23.291 1.00 86.62 688 GLU A C 1
ATOM 5559 O O . GLU A 1 688 ? -12.212 -24.655 -24.328 1.00 86.62 688 GLU A O 1
ATOM 5564 N N . LEU A 1 689 ? -10.808 -24.303 -22.609 1.00 87.12 689 LEU A N 1
ATOM 5565 C CA . LEU A 1 689 ? -10.329 -23.009 -23.093 1.00 87.12 689 LEU A CA 1
ATOM 5566 C C . LEU A 1 689 ? -9.583 -23.199 -24.425 1.00 87.12 689 LEU A C 1
ATOM 5568 O O . LEU A 1 689 ? -8.640 -23.983 -24.539 1.00 87.12 689 LEU A O 1
ATOM 5572 N N . CYS A 1 690 ? -10.020 -22.487 -25.465 1.00 70.00 690 CYS A N 1
ATOM 5573 C CA . CYS A 1 690 ? -9.552 -22.717 -26.832 1.00 70.00 690 CYS A CA 1
ATOM 5574 C C . CYS A 1 690 ? -8.040 -22.446 -27.049 1.00 70.00 690 CYS A C 1
ATOM 5576 O O . CYS A 1 690 ? -7.422 -21.610 -26.390 1.00 70.00 690 CYS A O 1
ATOM 5578 N N . CYS A 1 691 ? -7.503 -23.088 -28.102 1.00 55.16 691 CYS A N 1
ATOM 5579 C CA . CYS A 1 691 ? -6.278 -22.734 -28.846 1.00 55.16 691 CYS A CA 1
ATOM 5580 C C . CYS A 1 691 ? -4.901 -23.035 -28.218 1.00 55.16 691 CYS A C 1
ATOM 5582 O O . CYS A 1 691 ? -4.033 -22.167 -28.163 1.00 55.16 691 CYS A O 1
ATOM 5584 N N . GLY A 1 692 ? -4.648 -24.304 -27.898 1.00 41.62 692 GLY A N 1
ATOM 5585 C CA . GLY A 1 692 ? -3.307 -24.838 -27.637 1.00 41.62 692 GLY A CA 1
ATOM 5586 C C . GLY A 1 692 ? -3.371 -25.937 -26.587 1.00 41.62 692 GLY A C 1
ATOM 5587 O O . GLY A 1 692 ? -3.962 -25.738 -25.536 1.00 41.62 692 GLY A O 1
ATOM 5588 N N . SER A 1 693 ? -2.821 -27.115 -26.879 1.00 33.72 693 SER A N 1
ATOM 5589 C CA . SER A 1 693 ? -2.805 -28.256 -25.957 1.00 33.72 693 SER A CA 1
ATOM 5590 C C . SER A 1 693 ? -2.273 -27.843 -24.585 1.00 33.72 693 SER A C 1
ATOM 5592 O O . SER A 1 693 ? -1.130 -27.394 -24.509 1.00 33.72 693 SER A O 1
ATOM 5594 N N . VAL A 1 694 ? -3.067 -28.042 -23.529 1.00 36.84 694 VAL A N 1
ATOM 5595 C CA . VAL A 1 694 ? -2.620 -27.951 -22.135 1.00 36.84 694 VAL A CA 1
ATOM 5596 C C . VAL A 1 694 ? -1.403 -28.863 -21.980 1.00 36.84 694 VAL A C 1
ATOM 5598 O O . VAL A 1 694 ? -1.523 -30.089 -21.960 1.00 36.84 694 VAL A O 1
ATOM 5601 N N . ILE A 1 695 ? -0.204 -28.281 -21.926 1.00 37.59 695 ILE A N 1
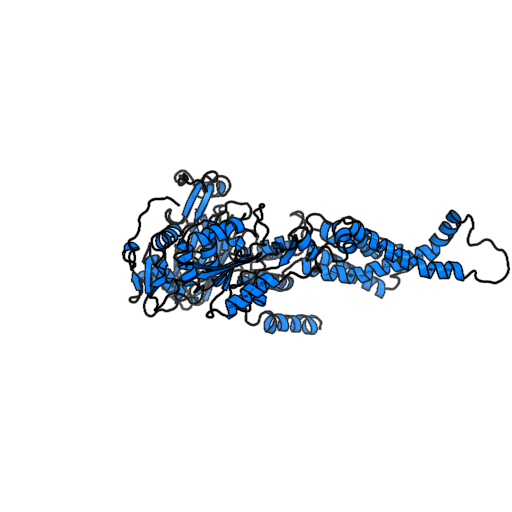ATOM 5602 C CA . ILE A 1 695 ? 0.997 -29.036 -21.583 1.00 37.59 695 ILE A CA 1
ATOM 5603 C C . ILE A 1 695 ? 0.959 -29.191 -20.066 1.00 37.59 695 ILE A C 1
ATOM 5605 O O . ILE A 1 695 ? 1.375 -28.305 -19.325 1.00 37.59 695 ILE A O 1
ATOM 5609 N N . ILE A 1 696 ? 0.436 -30.324 -19.597 1.00 36.38 696 ILE A N 1
ATOM 5610 C CA . ILE A 1 696 ? 0.591 -30.755 -18.207 1.00 36.38 696 ILE A CA 1
ATOM 5611 C C . ILE A 1 696 ? 2.057 -31.178 -18.042 1.00 36.38 696 ILE A C 1
ATOM 5613 O O . ILE A 1 696 ? 2.400 -32.353 -18.162 1.00 36.38 696 ILE A O 1
ATOM 5617 N N . GLN A 1 697 ? 2.955 -30.213 -17.845 1.00 32.12 697 GLN A N 1
ATOM 5618 C CA . GLN A 1 697 ? 4.287 -30.490 -17.321 1.00 32.12 697 GLN A CA 1
ATOM 5619 C C . GLN A 1 697 ? 4.231 -30.330 -15.807 1.00 32.12 697 GLN A C 1
ATOM 5621 O O . GLN A 1 697 ? 3.991 -29.245 -15.286 1.00 32.12 697 GLN A O 1
ATOM 5626 N N . GLY A 1 698 ? 4.387 -31.458 -15.116 1.00 32.97 698 GLY A N 1
ATOM 5627 C CA . GLY A 1 698 ? 4.539 -31.498 -13.674 1.00 32.97 698 GLY A CA 1
ATOM 5628 C C . GLY A 1 698 ? 5.875 -30.891 -13.275 1.00 32.97 698 GLY A C 1
ATOM 5629 O O . GLY A 1 698 ? 6.883 -31.586 -13.271 1.00 32.97 698 GLY A O 1
ATOM 5630 N N . GLU A 1 699 ? 5.859 -29.613 -12.927 1.00 29.36 699 GLU A N 1
ATOM 5631 C CA . GLU A 1 699 ? 6.811 -29.016 -11.998 1.00 29.36 699 GLU A CA 1
ATOM 5632 C C . GLU A 1 699 ? 5.986 -28.237 -10.964 1.00 29.36 699 GLU A C 1
ATOM 5634 O O . GLU A 1 699 ? 5.149 -27.403 -11.312 1.00 29.36 699 GLU A O 1
ATOM 5639 N N . GLU A 1 700 ? 6.132 -28.625 -9.696 1.00 30.38 700 GLU A N 1
ATOM 5640 C CA . GLU A 1 700 ? 5.423 -28.048 -8.549 1.00 30.38 700 GLU A CA 1
ATOM 5641 C C . GLU A 1 700 ? 5.781 -26.554 -8.350 1.00 30.38 700 GLU A C 1
ATOM 5643 O O . GLU A 1 700 ? 6.917 -26.167 -8.641 1.00 30.38 700 GLU A O 1
ATOM 5648 N N . PRO A 1 701 ? 4.839 -25.717 -7.862 1.00 35.62 701 PRO A N 1
ATOM 5649 C CA . PRO A 1 701 ? 5.041 -24.283 -7.620 1.00 35.62 701 PRO A CA 1
ATOM 5650 C C . PRO A 1 701 ? 5.961 -23.929 -6.444 1.00 35.62 701 PRO A C 1
ATOM 5652 O O . PRO A 1 701 ? 5.963 -24.653 -5.420 1.00 35.62 701 PRO A O 1
#

Foldseek 3Di:
DCCVPPVVVVVCCCVVPVCPPPPCPCQLFNLFQVLQVLLADALLQLLLLWAQPPLCCVPPVGSTNPGRLNLSNVLVVLLCCCPPDPCNCCPVQPDPVSNVVVVVLVVLLVLLSLLRRRCDDDNPDCGPQQVLLVLLQVLVVVVDPRSVVSLLVSLVVCVVCSRSSVSSVSNVVSSVVSSVSSLVVVLVCCLVPPVQVVCCVPVVDGPDDDDDDDDDPVPVSVVCSVCVVVVSVVVSCVSQCVDPLSVCQVVVVCRQCPNPDAPCPVVVVVLVLQVVDDAFEEEEPPFFQRFFWFQGPVRRTDTDGNVVSCVVSVGHYFDQASSGDPQSLVLVLVLLVCQQVLQLLSLLSCQLVRGFKYKYFLRGDQDCDDDLRDDGRSSVRNVVSQVVPCVQWDFDDDDPTITMITGPLHAPDDAAEEEEAEFQVVVSLLSRLDVCLNSRYNYFALQDQPTLLDDQFYEYAHPDQLQVLVSSVCSVVVLQWWFWDSSSRSNDLQKAWLSVQSHRSSSLCVLQDCDPSVSLLARENRQGQARNSTKIKRQWFDKIKTKGFDAFFAKKWKKWKWAFAWWWKWKDKPQDPDIDIDIDHDDCVFKFKWFNVCPPPLPTDGDDCPPDHSQRVLVCTPPGMHMYGGHMGIDTPDMTGDGGGIMMMMMGIDHSHMIMTGGMGIGHPVCSVVRGHDPSYHYDHSCRSDDDGRPPDDDGD

Secondary structure (DSSP, 8-state):
-HIIIIIHHHHHHIIIIITTT-TTHHHHS---HHHHHHT---HHHHHTT----HHHHHHHSSSS-SS--GGGHHHHHHHHHHHH-HHHHHHTS-SHHHHHHHHHHHHHHHHHHHHHTTT-S-TTS--HHHHHHHHHHHHHHTTSHHHHHHHHHHHHHHHHH--TTHHHHHHHHHHHHHHHHHHHHHHHHIIIIIHHHHHHHHHS--TT------S-HHHHHHHHHHHHHHHHHHHHHHHHHHSHHHHHHHHHSSTTTTTSPP--HHHHHHHHHHHHSPP-EEEEES--SS-EEEE-TTS-EEEE-THHHHHHHTSS----STTS-HHHHHHHHHHHHHHHTT-TTHHHHHHHTTEEEEEEES-B---SS-BTTB-TTTHHHHHHHHHTTTTTEEEEEE-SSEEEEEE----SS--EEEEEES-HHHHHHHHHH-TTHHHHEEEE-TTSTTTTS--S-EEEEES-HHHHHHHHHHHHTGGGEEPBPGGGTTT-TT-EEGGGTSSSGGGGGGGG--STT-TTSEE--TTTT-STT--EEE-SS-EEEEEEEESSSEEEEEEEEEEESSEEEEEE-TTSSS-EEEEE---TTTEEEEETTTTTSTT--B---TT--HHHHHHHTTTTEEEEE---EEEEEEEEEE-SEEEEEEEEE-SSS-EEEEEEEEEEHHHHHH----TTEEE--TTTSSSS---------

Radius of gyration: 31.6 Å; chains: 1; bounding box: 85×96×69 Å